Protein AF-0000000078653517 (afdb_homodimer)

Sequence (440 aa):
MDGRVWQIVVDSFGRLLIPGITVTIPLTLVSFAIGLALAIIVALTRVARTPVLTQIAQFYVWVFRGTPLLVQLFVIFFGLPSIGVTIPAIPSAIIAFSLNVGAYASETLRGAIEAVPRGQFEAGYATNMSYVTIMRRIVLPQAFRSAFPALFNTFISLVKDTSLAANITVVEMFMTAQRITAVYYEPLALYLEVGVIYLLFCTVLTWVQHWCERRLAAHSMDGRVWQIVVDSFGRLLIPGITVTIPLTLVSFAIGLALAIIVALTRVARTPVLTQIAQFYVWVFRGTPLLVQLFVIFFGLPSIGVTIPAIPSAIIAFSLNVGAYASETLRGAIEAVPRGQFEAGYATNMSYVTIMRRIVLPQAFRSAFPALFNTFISLVKDTSLAANITVVEMFMTAQRITAVYYEPLALYLEVGVIYLLFCTVLTWVQHWCERRLAAHS

InterPro domains:
  IPR000515 ABC transporter type 1, transmembrane domain MetI-like [PF00528] (35-216)
  IPR000515 ABC transporter type 1, transmembrane domain MetI-like [PS50928] (21-209)
  IPR000515 ABC transporter type 1, transmembrane domain MetI-like [cd06261] (21-207)
  IPR010065 Amino acid ABC transporter, permease protein, 3-TM domain [TIGR01726] (16-111)
  IPR035906 MetI-like superfamily [G3DSA:1.10.3720.10] (6-218)
  IPR035906 MetI-like superfamily [SSF161098] (16-208)
  IPR043429 ABC transporter membrane protein permease protein ArtM/GltK/GlnP/TcyL/YhdX-like [PTHR30614] (16-219)

Foldseek 3Di:
DPPVLVVLLVVCLVVLVVLLVVPLVVLLVLLLVLLLVLLVVLLVQCVVCPPPSVVVSVVLLCVLVVDDLLVQLCCQAVNVVVVPDHDDLSVSSSVSSSSNSNSVLNVLLNVLLVPPDCVLVVVCVVVVHDPVCSCVPPRNVRSCLVSLLVSLVSSLVSSVVVLSSLVSVPPHSNVSLVVSCVVSVPNVSSVVSSVVVSVVVSVVSVVVSVVVNVVSVVVD/DPPVLVVLLVVCLVVLVVLLVVPLVVLLVLLLVLLLVLLVVLLVQCVVCPPPSVVVSVVLLCVLVVDDLLVQLCCQAVNVVVVPDHDDLSVSSSVSSSSNSNSVLNVLLNVLLVPPDCVLVVVCVVVVHDPVCSCVPPRNVRSCLVSLLVSLVSSLVSSVVVLSSLVSVPPHSNVSLVVSCVVSVPNVSSVVSSVVVSVVVSVVSVVVSVVVNVVSVVVD

Radius of gyration: 23.25 Å; Cα contacts (8 Å, |Δi|>4): 561; chains: 2; bounding box: 54×68×59 Å

Secondary structure (DSSP, 8-state):
--HHHHHHHHHHHHHHHHHIIIIIHHHHHHHHHHHHHHHHHHHHHHHHT-HHHHHHHHHHHHHHHHS-HHHHHHIIIIIGGGGT----HHHHHHHHHHHHHHHHHHHHHHHHHHHS-HHHHHHHHHTT--HHHHIIIIIHHHHHHHHHHHHHHHHHHHHHHGGGGGGGT---HHHHHHHHHHHH--HHHHHHHHHHHHHHHHHHHHHHHHHHHHHHHHT-/--HHHHHHHHHHHHHHHHHIIIIIHHHHHHHHHHHHHHHHHHHHHHHHT-HHHHHHHHHHHHHHHHS-HHHHHHIIIIIGGGGT----HHHHHHHHHHHHHHHHHHHHHHHHHHHS-HHHHHHHHHTT--HHHHIIIIIHHHHHHHHHHHHHHHHHHHHHHGGGGGGGT---HHHHHHHHHHHH--HHHHHHHHHHHHHHHHHHHHHHHHHHHHHHHHT-

Solvent-accessible surface area (backbone atoms only — not comparable to full-atom values): 21956 Å² total; per-residue (Å²): 128,59,70,65,58,54,50,50,51,62,64,40,46,61,67,32,47,49,28,32,62,70,34,37,46,49,51,34,52,53,15,45,53,54,3,48,53,47,8,53,55,42,21,51,37,51,70,68,60,43,65,74,61,25,52,52,41,48,50,52,31,49,51,44,70,26,27,32,67,68,48,47,39,44,28,49,51,60,6,34,42,77,78,73,45,79,54,58,47,63,64,29,42,36,52,38,48,11,52,37,43,11,31,56,45,11,52,48,47,36,51,26,50,68,64,52,60,63,62,61,58,50,53,33,49,72,70,72,44,50,69,69,52,36,39,66,70,50,46,46,57,54,16,52,62,68,26,40,67,62,51,49,50,51,52,52,49,39,55,38,52,51,48,58,36,34,82,56,72,29,73,26,31,55,32,43,36,52,53,51,26,72,71,70,68,42,41,32,64,39,39,48,49,53,35,49,51,42,28,47,55,39,50,53,50,51,50,51,50,53,55,52,50,55,55,57,55,70,74,98,128,58,71,64,58,53,50,50,52,63,66,41,47,61,66,32,47,49,27,32,63,70,34,37,46,50,51,34,53,53,15,46,53,55,4,48,56,46,7,53,55,42,20,52,39,53,71,67,61,43,67,74,60,24,51,51,41,48,49,52,31,49,52,44,71,25,27,33,68,67,48,46,40,43,29,49,50,59,7,35,42,79,77,73,45,80,54,59,47,63,63,29,43,35,52,38,48,11,54,36,44,12,30,56,44,12,52,49,46,37,52,26,50,68,62,52,60,64,62,60,57,49,53,33,49,74,70,70,45,50,71,68,52,36,39,66,71,51,46,46,57,52,15,51,62,69,25,41,67,63,51,50,49,51,51,52,50,40,53,38,53,51,47,57,37,34,80,58,72,29,72,25,30,55,33,43,36,52,54,51,26,72,73,69,69,43,40,32,65,40,38,48,49,52,36,49,51,42,28,49,55,38,49,53,50,50,51,49,49,52,55,52,50,54,55,57,55,69,75,100

Organism: NCBI:txid1254439

pLDDT: mean 96.13, std 5.26, range [57.25, 98.94]

Nearest PDB structures (foldseek):
  4ymw-assembly1_C  TM=9.437E-01  e=3.425E-12  Caldanaerobacter subterraneus subsp. tengcongensis MB4
  3tui-assembly2_E  TM=7.349E-01  e=5.333E-06  Escherichia coli K-12
  3tuz-assembly2_F  TM=7.474E-01  e=1.467E-05  Escherichia coli K-12
  7mc0-assembly1_B  TM=7.992E-01  e=3.670E-04  Neisseria meningitidis MC58
  3dhw-assembly1_B  TM=7.796E-01  e=8.399E-04  Escherichia coli K-12

Structure (mmCIF, N/CA/C/O backbone):
data_AF-0000000078653517-model_v1
#
loop_
_entity.id
_entity.type
_entity.pdbx_description
1 polymer 'Polar amino acid ABC transporter inner membrane subunit'
#
loop_
_atom_site.group_PDB
_atom_site.id
_atom_site.type_symbol
_atom_site.label_atom_id
_atom_site.label_alt_id
_atom_site.label_comp_id
_atom_site.label_asym_id
_atom_site.label_entity_id
_atom_site.label_seq_id
_atom_site.pdbx_PDB_ins_code
_atom_site.Cartn_x
_atom_site.Cartn_y
_atom_site.Cartn_z
_atom_site.occupancy
_atom_site.B_iso_or_equiv
_atom_site.auth_seq_id
_atom_site.auth_comp_id
_atom_site.auth_asym_id
_atom_site.auth_atom_id
_atom_site.pdbx_PDB_model_num
ATOM 1 N N . MET A 1 1 ? 18.406 -3.66 -28.656 1 57.78 1 MET A N 1
ATOM 2 C CA . MET A 1 1 ? 17.312 -4.594 -28.438 1 57.78 1 MET A CA 1
ATOM 3 C C . MET A 1 1 ? 17.062 -5.441 -29.688 1 57.78 1 MET A C 1
ATOM 5 O O . MET A 1 1 ? 17.062 -4.926 -30.797 1 57.78 1 MET A O 1
ATOM 9 N N . ASP A 1 2 ? 17.203 -6.707 -29.531 1 79.69 2 ASP A N 1
ATOM 10 C CA . ASP A 1 2 ? 17.016 -7.664 -30.625 1 79.69 2 ASP A CA 1
ATOM 11 C C . ASP A 1 2 ? 15.672 -7.453 -31.312 1 79.69 2 ASP A C 1
ATOM 13 O O . ASP A 1 2 ? 14.695 -7.035 -30.672 1 79.69 2 ASP A O 1
ATOM 17 N N . GLY A 1 3 ? 15.703 -7.141 -32.625 1 86.94 3 GLY A N 1
ATOM 18 C CA . GLY A 1 3 ? 14.523 -7.004 -33.469 1 86.94 3 GLY A CA 1
ATOM 19 C C . GLY A 1 3 ? 13.359 -7.863 -33.031 1 86.94 3 GLY A C 1
ATOM 20 O O . GLY A 1 3 ? 12.211 -7.422 -33.031 1 86.94 3 GLY A O 1
ATOM 21 N N . ARG A 1 4 ? 13.609 -8.945 -32.594 1 90.62 4 ARG A N 1
ATOM 22 C CA . ARG A 1 4 ? 12.594 -9.875 -32.094 1 90.62 4 ARG A CA 1
ATOM 23 C C . ARG A 1 4 ? 11.898 -9.32 -30.859 1 90.62 4 ARG A C 1
ATOM 25 O O . ARG A 1 4 ? 10.672 -9.32 -30.766 1 90.62 4 ARG A O 1
ATOM 32 N N . VAL A 1 5 ? 12.648 -8.852 -29.906 1 92.19 5 VAL A N 1
ATOM 33 C CA . VAL A 1 5 ? 12.117 -8.328 -28.656 1 92.19 5 VAL A CA 1
ATOM 34 C C . VAL A 1 5 ? 11.234 -7.109 -28.938 1 92.19 5 VAL A C 1
ATOM 36 O O . VAL A 1 5 ? 10.172 -6.953 -28.328 1 92.19 5 VAL A O 1
ATOM 39 N N . TRP A 1 6 ? 11.656 -6.301 -29.859 1 92.62 6 TRP A N 1
ATOM 40 C CA . TRP A 1 6 ? 10.883 -5.117 -30.234 1 92.62 6 TRP A CA 1
ATOM 41 C C . TRP A 1 6 ? 9.531 -5.512 -30.828 1 92.62 6 TRP A C 1
ATOM 43 O O . TRP A 1 6 ? 8.516 -4.887 -30.516 1 92.62 6 TRP A O 1
ATOM 53 N N . GLN A 1 7 ? 9.523 -6.508 -31.609 1 93.31 7 GLN A N 1
ATOM 54 C CA . GLN A 1 7 ? 8.273 -6.98 -32.188 1 93.31 7 GLN A CA 1
ATOM 55 C C . GLN A 1 7 ? 7.34 -7.535 -31.125 1 93.31 7 GLN A C 1
ATOM 57 O O . GLN A 1 7 ? 6.125 -7.324 -31.188 1 93.31 7 GLN A O 1
ATOM 62 N N . ILE A 1 8 ? 7.898 -8.195 -30.203 1 93.88 8 ILE A N 1
ATOM 63 C CA . ILE A 1 8 ? 7.105 -8.742 -29.109 1 93.88 8 ILE A CA 1
ATOM 64 C C . ILE A 1 8 ? 6.469 -7.602 -28.312 1 93.88 8 ILE A C 1
ATOM 66 O O . ILE A 1 8 ? 5.281 -7.652 -28 1 93.88 8 ILE A O 1
ATOM 70 N N . VAL A 1 9 ? 7.227 -6.559 -28.047 1 95.31 9 VAL A N 1
ATOM 71 C CA . VAL A 1 9 ? 6.754 -5.414 -27.266 1 95.31 9 VAL A CA 1
ATOM 72 C C . VAL A 1 9 ? 5.625 -4.711 -28.016 1 95.31 9 VAL A C 1
ATOM 74 O O . VAL A 1 9 ? 4.586 -4.395 -27.438 1 95.31 9 VAL A O 1
ATOM 77 N N . VAL A 1 10 ? 5.812 -4.527 -29.281 1 95.19 10 VAL A N 1
ATOM 78 C CA . VAL A 1 10 ? 4.82 -3.836 -30.094 1 95.19 10 VAL A CA 1
ATOM 79 C C . VAL A 1 10 ? 3.547 -4.672 -30.172 1 95.19 10 VAL A C 1
ATOM 81 O O . VAL A 1 10 ? 2.441 -4.152 -30.016 1 95.19 10 VAL A O 1
ATOM 84 N N . ASP A 1 11 ? 3.691 -5.973 -30.359 1 94.69 11 ASP A N 1
ATOM 85 C CA . ASP A 1 11 ? 2.555 -6.875 -30.531 1 94.69 11 ASP A CA 1
ATOM 86 C C . ASP A 1 11 ? 1.808 -7.066 -29.203 1 94.69 11 ASP A C 1
ATOM 88 O O . ASP A 1 11 ? 0.602 -7.32 -29.203 1 94.69 11 ASP A O 1
ATOM 92 N N . SER A 1 12 ? 2.496 -6.93 -28.125 1 96.5 12 SER A N 1
ATOM 93 C CA . SER A 1 12 ? 1.913 -7.227 -26.812 1 96.5 12 SER A CA 1
ATOM 94 C C . SER A 1 12 ? 1.248 -5.996 -26.219 1 96.5 12 SER A C 1
ATOM 96 O O . SER A 1 12 ? 0.448 -6.105 -25.281 1 96.5 12 SER A O 1
ATOM 98 N N . PHE A 1 13 ? 1.613 -4.848 -26.734 1 97 13 PHE A N 1
ATOM 99 C CA . PHE A 1 13 ? 1.126 -3.609 -26.156 1 97 13 PHE A CA 1
ATOM 100 C C . PHE A 1 13 ? -0.397 -3.596 -26.094 1 97 13 PHE A C 1
ATOM 102 O O . PHE A 1 13 ? -0.984 -3.352 -25.047 1 97 13 PHE A O 1
ATOM 109 N N . GLY A 1 14 ? -1.038 -3.814 -27.234 1 96.44 14 GLY A N 1
ATOM 110 C CA . GLY A 1 14 ? -2.49 -3.859 -27.297 1 96.44 14 GLY A CA 1
ATOM 111 C C . GLY A 1 14 ? -3.084 -4.977 -26.453 1 96.44 14 GLY A C 1
ATOM 112 O O . GLY A 1 14 ? -4.133 -4.797 -25.828 1 96.44 14 GLY A O 1
ATOM 113 N N . ARG A 1 15 ? -2.449 -6.109 -26.484 1 97.25 15 ARG A N 1
ATOM 114 C CA . ARG A 1 15 ? -2.906 -7.277 -25.719 1 97.25 15 ARG A CA 1
ATOM 115 C C . ARG A 1 15 ? -2.881 -7.004 -24.219 1 97.25 15 ARG A C 1
ATOM 117 O O . ARG A 1 15 ? -3.697 -7.543 -23.484 1 97.25 15 ARG A O 1
ATOM 124 N N . LEU A 1 16 ? -1.962 -6.188 -23.812 1 98.12 16 LEU A N 1
ATOM 125 C CA . LEU A 1 16 ? -1.855 -5.82 -22.406 1 98.12 16 LEU A CA 1
ATOM 126 C C . LEU A 1 16 ? -2.842 -4.711 -22.047 1 98.12 16 LEU A C 1
ATOM 128 O O . LEU A 1 16 ? -3.457 -4.734 -20.984 1 98.12 16 LEU A O 1
ATOM 132 N N . LEU A 1 17 ? -2.986 -3.789 -22.969 1 98 17 LEU A N 1
ATOM 133 C CA . LEU A 1 17 ? -3.811 -2.613 -22.703 1 98 17 LEU A CA 1
ATOM 134 C C . LEU A 1 17 ? -5.285 -2.992 -22.609 1 98 17 LEU A C 1
ATOM 136 O O . LEU A 1 17 ? -6.027 -2.396 -21.828 1 98 17 LEU A O 1
ATOM 140 N N . ILE A 1 18 ? -5.73 -3.949 -23.328 1 97.81 18 ILE A N 1
ATOM 141 C CA . ILE A 1 18 ? -7.137 -4.324 -23.391 1 97.81 18 ILE A CA 1
ATOM 142 C C . ILE A 1 18 ? -7.609 -4.805 -22.016 1 97.81 18 ILE A C 1
ATOM 144 O O . ILE A 1 18 ? -8.562 -4.262 -21.453 1 97.81 18 ILE A O 1
ATOM 148 N N . PRO A 1 19 ? -6.973 -5.758 -21.406 1 97.88 19 PRO A N 1
ATOM 149 C CA . PRO A 1 19 ? -7.406 -6.129 -20.062 1 97.88 19 PRO A CA 1
ATOM 150 C C . PRO A 1 19 ? -7.184 -5.016 -19.031 1 97.88 19 PRO A C 1
ATOM 152 O O . PRO A 1 19 ? -7.875 -4.961 -18.016 1 97.88 19 PRO A O 1
ATOM 155 N N . GLY A 1 20 ? -6.168 -4.129 -19.297 1 98.19 20 GLY A N 1
ATOM 156 C CA . GLY A 1 20 ? -6.02 -2.941 -18.469 1 98.19 20 GLY A CA 1
ATOM 157 C C . GLY A 1 20 ? -7.27 -2.078 -18.438 1 98.19 20 GLY A C 1
ATOM 158 O O . GLY A 1 20 ? -7.707 -1.65 -17.359 1 98.19 20 GLY A O 1
ATOM 159 N N . ILE A 1 21 ? -7.871 -1.947 -19.547 1 98.19 21 ILE A N 1
ATOM 160 C CA . ILE A 1 21 ? -9.031 -1.081 -19.703 1 98.19 21 ILE A CA 1
ATOM 161 C C . ILE A 1 21 ? -10.297 -1.849 -19.312 1 98.19 21 ILE A C 1
ATOM 163 O O . ILE A 1 21 ? -11.211 -1.289 -18.703 1 98.19 21 ILE A O 1
ATOM 167 N N . THR A 1 22 ? -10.352 -3.148 -19.609 1 98.31 22 THR A N 1
ATOM 168 C CA . THR A 1 22 ? -11.609 -3.875 -19.5 1 98.31 22 THR A CA 1
ATOM 169 C C . THR A 1 22 ? -11.703 -4.613 -18.172 1 98.31 22 THR A C 1
ATOM 171 O O . THR A 1 22 ? -12.781 -5.039 -17.766 1 98.31 22 THR A O 1
ATOM 174 N N . VAL A 1 23 ? -10.633 -4.805 -17.5 1 98.62 23 VAL A N 1
ATOM 175 C CA . VAL A 1 23 ? -10.672 -5.562 -16.25 1 98.62 23 VAL A CA 1
ATOM 176 C C . VAL A 1 23 ? -10.047 -4.738 -15.133 1 98.62 23 VAL A C 1
ATOM 178 O O . VAL A 1 23 ? -10.703 -4.449 -14.125 1 98.62 23 VAL A O 1
ATOM 181 N N . THR A 1 24 ? -8.82 -4.297 -15.305 1 98.75 24 THR A N 1
ATOM 182 C CA . THR A 1 24 ? -8.086 -3.59 -14.266 1 98.75 24 THR A CA 1
ATOM 183 C C . THR A 1 24 ? -8.82 -2.322 -13.844 1 98.75 24 THR A C 1
ATOM 185 O O . THR A 1 24 ? -9.07 -2.105 -12.656 1 98.75 24 THR A O 1
ATOM 188 N N . ILE A 1 25 ? -9.203 -1.497 -14.789 1 98.62 25 ILE A N 1
ATOM 189 C CA . ILE A 1 25 ? -9.828 -0.211 -14.5 1 98.62 25 ILE A CA 1
ATOM 190 C C . ILE A 1 25 ? -11.203 -0.435 -13.883 1 98.62 25 ILE A C 1
ATOM 192 O O . ILE A 1 25 ? -11.516 0.116 -12.82 1 98.62 25 ILE A O 1
ATOM 196 N N . PRO A 1 26 ? -12.062 -1.271 -14.461 1 98.69 26 PRO A N 1
ATOM 197 C CA . PRO A 1 26 ? -13.359 -1.516 -13.844 1 98.69 26 PRO A CA 1
ATOM 198 C C . PRO A 1 26 ? -13.242 -2.137 -12.453 1 98.69 26 PRO A C 1
ATOM 200 O O . PRO A 1 26 ? -14.016 -1.803 -11.555 1 98.69 26 PRO A O 1
ATOM 203 N N . LEU A 1 27 ? -12.312 -3.086 -12.312 1 98.88 27 LEU A N 1
ATOM 204 C CA . LEU A 1 27 ? -12.062 -3.682 -11.008 1 98.88 27 LEU A CA 1
ATOM 205 C C . LEU A 1 27 ? -11.734 -2.607 -9.977 1 98.88 27 LEU A C 1
ATOM 207 O O . LEU A 1 27 ? -12.227 -2.654 -8.852 1 98.88 27 LEU A O 1
ATOM 211 N N . THR A 1 28 ? -10.922 -1.636 -10.344 1 98.88 28 THR A N 1
ATOM 212 C CA . THR A 1 28 ? -10.531 -0.531 -9.477 1 98.88 28 THR A CA 1
ATOM 213 C C . THR A 1 28 ? -11.734 0.353 -9.148 1 98.88 28 THR A C 1
ATOM 215 O O . THR A 1 28 ? -11.977 0.673 -7.984 1 98.88 28 THR A O 1
ATOM 218 N N . LEU A 1 29 ? -12.477 0.72 -10.164 1 98.81 29 LEU A N 1
ATOM 219 C CA . LEU A 1 29 ? -13.594 1.642 -10.008 1 98.81 29 LEU A CA 1
ATOM 220 C C . LEU A 1 29 ? -14.664 1.044 -9.102 1 98.81 29 LEU A C 1
ATOM 222 O O . LEU A 1 29 ? -15.133 1.7 -8.172 1 98.81 29 LEU A O 1
ATOM 226 N N . VAL A 1 30 ? -15.023 -0.145 -9.359 1 98.88 30 VAL A N 1
ATOM 227 C CA . VAL A 1 30 ? -16.094 -0.799 -8.609 1 98.88 30 VAL A CA 1
ATOM 228 C C . VAL A 1 30 ? -15.648 -1.03 -7.168 1 98.88 30 VAL A C 1
ATOM 230 O O . VAL A 1 30 ? -16.375 -0.719 -6.227 1 98.88 30 VAL A O 1
ATOM 233 N N . SER A 1 31 ? -14.461 -1.601 -6.992 1 98.94 31 SER A N 1
ATOM 234 C CA . SER A 1 31 ? -13.953 -1.88 -5.648 1 98.94 31 SER A CA 1
ATOM 235 C C . SER A 1 31 ? -13.789 -0.597 -4.84 1 98.94 31 SER A C 1
ATOM 237 O O . SER A 1 31 ? -14.086 -0.568 -3.645 1 98.94 31 SER A O 1
ATOM 239 N N . PHE A 1 32 ? -13.32 0.453 -5.52 1 98.94 32 PHE A N 1
ATOM 240 C CA . PHE A 1 32 ? -13.133 1.719 -4.816 1 98.94 32 PHE A CA 1
ATOM 241 C C . PHE A 1 32 ? -14.477 2.314 -4.406 1 98.94 32 PHE A C 1
ATOM 243 O O . PHE A 1 32 ? -14.617 2.836 -3.299 1 98.94 32 PHE A O 1
ATOM 250 N N . ALA A 1 33 ? -15.414 2.285 -5.293 1 98.88 33 ALA A N 1
ATOM 251 C CA . ALA A 1 33 ? -16.734 2.834 -5 1 98.88 33 ALA A CA 1
ATOM 252 C C . ALA A 1 33 ? -17.375 2.133 -3.801 1 98.88 33 ALA A C 1
ATOM 254 O O . ALA A 1 33 ? -17.875 2.789 -2.889 1 98.88 33 ALA A O 1
ATOM 255 N N . ILE A 1 34 ? -17.344 0.865 -3.818 1 98.94 34 ILE A N 1
ATOM 256 C CA . ILE A 1 34 ? -17.891 0.092 -2.711 1 98.94 34 ILE A CA 1
ATOM 257 C C . ILE A 1 34 ? -17.078 0.344 -1.445 1 98.94 34 ILE A C 1
ATOM 259 O O . ILE A 1 34 ? -17.641 0.543 -0.366 1 98.94 34 ILE A O 1
ATOM 263 N N . GLY A 1 35 ? -15.766 0.333 -1.582 1 98.94 35 GLY A N 1
ATOM 264 C CA . GLY A 1 35 ? -14.891 0.62 -0.455 1 98.94 35 GLY A CA 1
ATOM 265 C C . GLY A 1 35 ? -15.117 1.997 0.14 1 98.94 35 GLY A C 1
ATOM 266 O O . GLY A 1 35 ? -15.086 2.164 1.361 1 98.94 35 GLY A O 1
ATOM 267 N N . LEU A 1 36 ? -15.312 2.959 -0.728 1 98.75 36 LEU A N 1
ATOM 268 C CA . LEU A 1 36 ? -15.562 4.32 -0.26 1 98.75 36 LEU A CA 1
ATOM 269 C C . LEU A 1 36 ? -16.875 4.402 0.504 1 98.75 36 LEU A C 1
ATOM 271 O O . LEU A 1 36 ? -16.969 5.086 1.525 1 98.75 36 LEU A O 1
ATOM 275 N N . ALA A 1 37 ? -17.906 3.775 -0.02 1 98.69 37 ALA A N 1
ATOM 276 C CA . ALA A 1 37 ? -19.188 3.713 0.689 1 98.69 37 ALA A CA 1
ATOM 277 C C . ALA A 1 37 ? -19.016 3.098 2.074 1 98.69 37 ALA A C 1
ATOM 279 O O . ALA A 1 37 ? -19.516 3.625 3.064 1 98.69 37 ALA A O 1
ATOM 280 N N . LEU A 1 38 ? -18.312 2.025 2.127 1 98.75 38 LEU A N 1
ATOM 281 C CA . LEU A 1 38 ? -18.016 1.374 3.4 1 98.75 38 LEU A CA 1
ATOM 282 C C . LEU A 1 38 ? -17.219 2.295 4.312 1 98.75 38 LEU A C 1
ATOM 284 O O . LEU A 1 38 ? -17.469 2.352 5.52 1 98.75 38 LEU A O 1
ATOM 288 N N . ALA A 1 39 ? -16.266 2.998 3.736 1 98.81 39 ALA A N 1
ATOM 289 C CA . ALA A 1 39 ? -15.406 3.912 4.488 1 98.81 39 ALA A CA 1
ATOM 290 C C . ALA A 1 39 ? -16.234 5.008 5.16 1 98.81 39 ALA A C 1
ATOM 292 O O . ALA A 1 39 ? -15.977 5.371 6.309 1 98.81 39 ALA A O 1
ATOM 293 N N . ILE A 1 40 ? -17.156 5.539 4.426 1 97.06 40 ILE A N 1
ATOM 294 C CA . ILE A 1 40 ? -18.016 6.602 4.945 1 97.06 40 ILE A CA 1
ATOM 295 C C . ILE A 1 40 ? -18.828 6.082 6.129 1 97.06 40 ILE A C 1
ATOM 297 O O . ILE A 1 40 ? -18.875 6.719 7.184 1 97.06 40 ILE A O 1
ATOM 301 N N . ILE A 1 41 ? -19.391 4.926 5.988 1 97.12 41 ILE A N 1
ATOM 302 C CA . ILE A 1 41 ? -20.188 4.32 7.047 1 97.12 41 ILE A CA 1
ATOM 303 C C . ILE A 1 41 ? -19.328 4.07 8.273 1 97.12 41 ILE A C 1
ATOM 305 O O . ILE A 1 41 ? -19.703 4.426 9.398 1 97.12 41 ILE A O 1
ATOM 309 N N . VAL A 1 42 ? -18.188 3.527 8.117 1 98.12 42 VAL A N 1
ATOM 310 C CA . VAL A 1 42 ? -17.281 3.168 9.203 1 98.12 42 VAL A CA 1
ATOM 311 C C . VAL A 1 42 ? -16.766 4.43 9.891 1 98.12 42 VAL A C 1
ATOM 313 O O . VAL A 1 42 ? -16.734 4.508 11.125 1 98.12 42 VAL A O 1
ATOM 316 N N . ALA A 1 43 ? -16.359 5.438 9.117 1 97.06 43 ALA A N 1
ATOM 317 C CA . ALA A 1 43 ? -15.836 6.688 9.68 1 97.06 43 ALA A CA 1
ATOM 318 C C . ALA A 1 43 ? -16.906 7.391 10.516 1 97.06 43 ALA A C 1
ATOM 320 O O . ALA A 1 43 ? -16.625 7.848 11.633 1 97.06 43 ALA A O 1
ATOM 321 N N . LEU A 1 44 ? -18.094 7.48 10.031 1 94 44 LEU A N 1
ATOM 322 C CA . LEU A 1 44 ? -19.172 8.164 10.734 1 94 44 LEU A CA 1
ATOM 323 C C . LEU A 1 44 ? -19.562 7.414 12.008 1 94 44 LEU A C 1
ATOM 325 O O . LEU A 1 44 ? -19.859 8.031 13.031 1 94 44 LEU A O 1
ATOM 329 N N . THR A 1 45 ? -19.562 6.137 11.922 1 95.12 45 THR A N 1
ATOM 330 C CA . THR A 1 45 ? -19.859 5.32 13.094 1 95.12 45 THR A CA 1
ATOM 331 C C . THR A 1 45 ? -18.844 5.559 14.195 1 95.12 45 THR A C 1
ATOM 333 O O . THR A 1 45 ? -19.188 5.676 15.367 1 95.12 45 THR A O 1
ATOM 336 N N . ARG A 1 46 ? -17.625 5.656 13.82 1 95.12 46 ARG A N 1
ATOM 337 C CA . ARG A 1 46 ? -16.562 5.812 14.797 1 95.12 46 ARG A CA 1
ATOM 338 C C . ARG A 1 46 ? -16.531 7.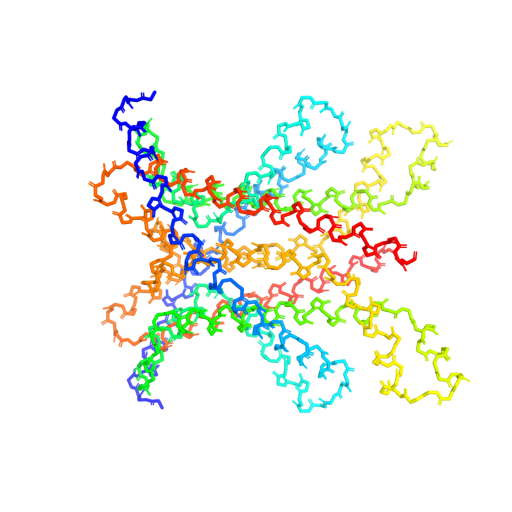23 15.359 1 95.12 46 ARG A C 1
ATOM 340 O O . ARG A 1 46 ? -16.188 7.438 16.531 1 95.12 46 ARG A O 1
ATOM 347 N N . VAL A 1 47 ? -16.938 8.203 14.578 1 92 47 VAL A N 1
ATOM 348 C CA . VAL A 1 47 ? -16.984 9.586 15.039 1 92 47 VAL A CA 1
ATOM 349 C C . VAL A 1 47 ? -18.188 9.773 15.977 1 92 47 VAL A C 1
ATOM 351 O O . VAL A 1 47 ? -18.094 10.523 16.953 1 92 47 VAL A O 1
ATOM 354 N N . ALA A 1 48 ? -19.25 9.141 15.711 1 88.25 48 ALA A N 1
ATOM 355 C CA . ALA A 1 48 ? -20.469 9.242 16.516 1 88.25 48 ALA A CA 1
ATOM 356 C C . ALA A 1 48 ? -20.297 8.57 17.875 1 88.25 48 ALA A C 1
ATOM 358 O O . ALA A 1 48 ? -21.078 8.805 18.797 1 88.25 48 ALA A O 1
ATOM 359 N N . ARG A 1 49 ? -19.359 7.746 18.062 1 87.06 49 ARG A N 1
ATOM 360 C CA . ARG A 1 49 ? -18.984 7.09 19.312 1 87.06 49 ARG A CA 1
ATOM 361 C C . ARG A 1 49 ? -20.125 6.223 19.844 1 87.06 49 ARG A C 1
ATOM 363 O O . ARG A 1 49 ? -20.391 6.203 21.047 1 87.06 49 ARG A O 1
ATOM 370 N N . THR A 1 50 ? -20.844 5.641 18.969 1 87.56 50 THR A N 1
ATOM 371 C CA . THR A 1 50 ? -21.812 4.648 19.422 1 87.56 50 THR A CA 1
ATOM 372 C C . THR A 1 50 ? -21.109 3.377 19.891 1 87.56 50 THR A C 1
ATOM 374 O O . THR A 1 50 ? -20.438 2.711 19.109 1 87.56 50 THR A O 1
ATOM 377 N N . PRO A 1 51 ? -21.234 2.951 21.016 1 89.62 51 PRO A N 1
ATOM 378 C CA . PRO A 1 51 ? -20.344 1.97 21.641 1 89.62 51 PRO A CA 1
ATOM 379 C C . PRO A 1 51 ? -20.266 0.665 20.859 1 89.62 51 PRO A C 1
ATOM 381 O O . PRO A 1 51 ? -19.188 0.302 20.375 1 89.62 51 PRO A O 1
ATOM 384 N N . VAL A 1 52 ? -21.312 -0.123 20.719 1 91.44 52 VAL A N 1
ATOM 385 C CA . VAL A 1 52 ? -21.25 -1.438 20.094 1 91.44 52 VAL A CA 1
ATOM 386 C C . VAL A 1 52 ? -20.859 -1.292 18.625 1 91.44 52 VAL A C 1
ATOM 388 O O . VAL A 1 52 ? -19.984 -2.014 18.125 1 91.44 52 VAL A O 1
ATOM 391 N N . LEU A 1 53 ? -21.328 -0.386 17.953 1 92.81 53 LEU A N 1
ATOM 392 C CA . LEU A 1 53 ? -21.062 -0.191 16.531 1 92.81 53 LEU A CA 1
ATOM 393 C C . LEU A 1 53 ? -19.641 0.303 16.312 1 92.81 53 LEU A C 1
ATOM 395 O O . LEU A 1 53 ? -19 -0.061 15.32 1 92.81 53 LEU A O 1
ATOM 399 N N . THR A 1 54 ? -19.219 1.07 17.219 1 95.19 54 THR A N 1
ATOM 400 C CA . THR A 1 54 ? -17.844 1.592 17.156 1 95.19 54 THR A CA 1
ATOM 401 C C . THR A 1 54 ? -16.828 0.471 17.344 1 95.19 54 THR A C 1
ATOM 403 O O . THR A 1 54 ? -15.812 0.432 16.656 1 95.19 54 THR A O 1
ATOM 406 N N . GLN A 1 55 ? -17.156 -0.417 18.219 1 96.62 55 GLN A N 1
ATOM 407 C CA . GLN A 1 55 ? -16.25 -1.535 18.453 1 96.62 55 GLN A CA 1
ATOM 408 C C . GLN A 1 55 ? -16.156 -2.447 17.234 1 96.62 55 GLN A C 1
ATOM 410 O O . GLN A 1 55 ? -15.086 -2.945 16.891 1 96.62 55 GLN A O 1
ATOM 415 N N . ILE A 1 56 ? -17.234 -2.65 16.594 1 97.75 56 ILE A N 1
ATOM 416 C CA . ILE A 1 56 ? -17.281 -3.482 15.391 1 97.75 56 ILE A CA 1
ATOM 417 C C . ILE A 1 56 ? -16.5 -2.816 14.273 1 97.75 56 ILE A C 1
ATOM 419 O O . ILE A 1 56 ? -15.719 -3.475 13.578 1 97.75 56 ILE A O 1
ATOM 423 N N . ALA A 1 57 ? -16.719 -1.555 14.141 1 97.94 57 ALA A N 1
ATOM 424 C CA . ALA A 1 57 ? -16 -0.792 13.117 1 97.94 57 ALA A CA 1
ATOM 425 C C . ALA A 1 57 ? -14.5 -0.804 13.383 1 97.94 57 ALA A C 1
ATOM 427 O O . ALA A 1 57 ? -13.703 -0.968 12.453 1 97.94 57 ALA A O 1
ATOM 428 N N . GLN A 1 58 ? -14.156 -0.7 14.609 1 97.56 58 GLN A N 1
ATOM 429 C CA . GLN A 1 58 ? -12.742 -0.704 14.984 1 97.56 58 GLN A CA 1
ATOM 430 C C . GLN A 1 58 ? -12.109 -2.068 14.727 1 97.56 58 GLN A C 1
ATOM 432 O O . GLN A 1 58 ? -10.953 -2.15 14.32 1 97.56 58 GLN A O 1
ATOM 437 N N . PHE A 1 59 ? -12.836 -3.055 15 1 98.38 59 PHE A N 1
ATOM 438 C CA . PHE A 1 59 ? -12.359 -4.41 14.75 1 98.38 59 PHE A CA 1
ATOM 439 C C . PHE A 1 59 ? -12.133 -4.641 13.258 1 98.38 59 PHE A C 1
ATOM 441 O O . PHE A 1 59 ? -11.109 -5.199 12.859 1 98.38 59 PHE A O 1
ATOM 448 N N . TYR A 1 60 ? -13.156 -4.188 12.477 1 98.69 60 TYR A N 1
ATOM 449 C CA . TYR A 1 60 ? -13.062 -4.273 11.023 1 98.69 60 TYR A CA 1
ATOM 450 C C . TYR A 1 60 ? -11.805 -3.572 10.523 1 98.69 60 TYR A C 1
ATOM 452 O O . TYR A 1 60 ? -11.023 -4.156 9.766 1 98.69 60 TYR A O 1
ATOM 460 N N . VAL A 1 61 ? -11.539 -2.4 10.969 1 98.81 61 VAL A N 1
ATOM 461 C CA . VAL A 1 61 ? -10.398 -1.599 10.539 1 98.81 61 VAL A CA 1
ATOM 462 C C . VAL A 1 61 ? -9.102 -2.252 11.008 1 98.81 61 VAL A C 1
ATOM 464 O O . VAL A 1 61 ? -8.133 -2.348 10.242 1 98.81 61 VAL A O 1
ATOM 467 N N . TRP A 1 62 ? -9.133 -2.76 12.211 1 98.69 62 TRP A N 1
ATOM 468 C CA . TRP A 1 62 ? -7.977 -3.414 12.805 1 98.69 62 TRP A CA 1
ATOM 469 C C . TRP A 1 62 ? -7.551 -4.625 11.984 1 98.69 62 TRP A C 1
ATOM 471 O O . TRP A 1 62 ? -6.379 -4.766 11.633 1 98.69 62 TRP A O 1
ATOM 481 N N . VAL A 1 63 ? -8.438 -5.395 11.578 1 98.88 63 VAL A N 1
ATOM 482 C CA . VAL A 1 63 ? -8.164 -6.637 10.859 1 98.88 63 VAL A CA 1
ATOM 483 C C . VAL A 1 63 ? -7.66 -6.316 9.453 1 98.88 63 VAL A C 1
ATOM 485 O O . VAL A 1 63 ? -6.625 -6.836 9.023 1 98.88 63 VAL A O 1
ATOM 488 N N . PHE A 1 64 ? -8.328 -5.438 8.766 1 98.88 64 PHE A N 1
ATOM 489 C CA . PHE A 1 64 ? -8.062 -5.25 7.344 1 98.88 64 PHE A CA 1
ATOM 490 C C . PHE A 1 64 ? -6.855 -4.348 7.133 1 98.88 64 PHE A C 1
ATOM 492 O O . PHE A 1 64 ? -6.164 -4.457 6.117 1 98.88 64 PHE A O 1
ATOM 499 N N . ARG A 1 65 ? -6.531 -3.498 8.109 1 98.62 65 ARG A N 1
ATOM 500 C CA . ARG A 1 65 ? -5.32 -2.689 8 1 98.62 65 ARG A CA 1
ATOM 501 C C . ARG A 1 65 ? -4.117 -3.422 8.586 1 98.62 65 ARG A C 1
ATOM 503 O O . ARG A 1 65 ? -2.973 -3.025 8.367 1 98.62 65 ARG A O 1
ATOM 510 N N . GLY A 1 66 ? -4.418 -4.527 9.344 1 98.69 66 GLY A N 1
ATOM 511 C CA . GLY A 1 66 ? -3.332 -5.215 10.023 1 98.69 66 GLY A CA 1
ATOM 512 C C . GLY A 1 66 ? -2.914 -6.5 9.336 1 98.69 66 GLY A C 1
ATOM 513 O O . GLY A 1 66 ? -1.997 -7.184 9.789 1 98.69 66 GLY A O 1
ATOM 514 N N . THR A 1 67 ? -3.539 -6.832 8.227 1 98.88 67 THR A N 1
ATOM 515 C CA . THR A 1 67 ? -3.217 -8.047 7.484 1 98.88 67 THR A CA 1
ATOM 516 C C . THR A 1 67 ? -2.869 -7.719 6.035 1 98.88 67 THR A C 1
ATOM 518 O O . THR A 1 67 ? -3.365 -6.734 5.48 1 98.88 67 THR A O 1
ATOM 521 N N . PRO A 1 68 ? -1.973 -8.508 5.422 1 98.88 68 PRO A N 1
ATOM 522 C CA . PRO A 1 68 ? -1.63 -8.258 4.02 1 98.88 68 PRO A CA 1
ATOM 523 C C . PRO A 1 68 ? -2.828 -8.398 3.084 1 98.88 68 PRO A C 1
ATOM 525 O O . PRO A 1 68 ? -3.615 -9.336 3.223 1 98.88 68 PRO A O 1
ATOM 528 N N . LEU A 1 69 ? -2.92 -7.457 2.178 1 98.88 69 LEU A N 1
ATOM 529 C CA . LEU A 1 69 ? -3.982 -7.5 1.178 1 98.88 69 LEU A CA 1
ATOM 530 C C . LEU A 1 69 ? -3.951 -8.812 0.409 1 98.88 69 LEU A C 1
ATOM 532 O O . LEU A 1 69 ? -5 -9.383 0.102 1 98.88 69 LEU A O 1
ATOM 536 N N . LEU A 1 70 ? -2.748 -9.312 0.092 1 98.94 70 LEU A N 1
ATOM 537 C CA . LEU A 1 70 ? -2.605 -10.578 -0.622 1 98.94 70 LEU A CA 1
ATOM 538 C C . LEU A 1 70 ? -3.225 -11.719 0.172 1 98.94 70 LEU A C 1
ATOM 540 O O . LEU A 1 70 ? -3.914 -12.57 -0.394 1 98.94 70 LEU A O 1
ATOM 544 N N . VAL A 1 71 ? -3.029 -11.734 1.471 1 98.94 71 VAL A N 1
ATOM 545 C CA . VAL A 1 71 ? -3.578 -12.781 2.33 1 98.94 71 VAL A CA 1
ATOM 546 C C . VAL A 1 71 ? -5.102 -12.68 2.359 1 98.94 71 VAL A C 1
ATOM 548 O O . VAL A 1 71 ? -5.801 -13.695 2.355 1 98.94 71 VAL A O 1
ATOM 551 N N . GLN A 1 72 ? -5.621 -11.477 2.369 1 98.94 72 GLN A N 1
ATOM 552 C CA . GLN A 1 72 ? -7.066 -11.258 2.33 1 98.94 72 GLN A CA 1
ATOM 553 C C . GLN A 1 72 ? -7.676 -11.859 1.067 1 98.94 72 GLN A C 1
ATOM 555 O O . GLN A 1 72 ? -8.711 -12.523 1.13 1 98.94 72 GLN A O 1
ATOM 560 N N . LEU A 1 73 ? -7.016 -11.672 -0.044 1 98.94 73 LEU A N 1
ATOM 561 C CA . LEU A 1 73 ? -7.461 -12.242 -1.311 1 98.94 73 LEU A CA 1
ATOM 562 C C . LEU A 1 73 ? -7.5 -13.766 -1.236 1 98.94 73 LEU A C 1
ATOM 564 O O . LEU A 1 73 ? -8.477 -14.391 -1.665 1 98.94 73 LEU A O 1
ATOM 568 N N . PHE A 1 74 ? -6.488 -14.32 -0.652 1 98.88 74 PHE A N 1
ATOM 569 C CA . PHE A 1 74 ? -6.355 -15.773 -0.603 1 98.88 74 PHE A CA 1
ATOM 570 C C . PHE A 1 74 ? -7.398 -16.375 0.334 1 98.88 74 PHE A C 1
ATOM 572 O O . PHE A 1 74 ? -7.945 -17.453 0.056 1 98.88 74 PHE A O 1
ATOM 579 N N . VAL A 1 75 ? -7.656 -15.703 1.451 1 98.88 75 VAL A N 1
ATOM 580 C CA . VAL A 1 75 ? -8.672 -16.172 2.387 1 98.88 75 VAL A CA 1
ATOM 581 C C . VAL A 1 75 ? -10.031 -16.234 1.69 1 98.88 75 VAL A C 1
ATOM 583 O O . VAL A 1 75 ? -10.758 -17.219 1.814 1 98.88 75 VAL A O 1
ATOM 586 N N . ILE A 1 76 ? -10.336 -15.227 0.92 1 98.81 76 ILE A N 1
ATOM 587 C CA . ILE A 1 76 ? -11.664 -15.125 0.314 1 98.81 76 ILE A CA 1
ATOM 588 C C . ILE A 1 76 ? -11.773 -16.109 -0.852 1 98.81 76 ILE A C 1
ATOM 590 O O . ILE A 1 76 ? -12.742 -16.859 -0.943 1 98.81 76 ILE A O 1
ATOM 594 N N . PHE A 1 77 ? -10.773 -16.203 -1.705 1 98.81 77 PHE A N 1
ATOM 595 C CA . PHE A 1 77 ? -10.875 -16.969 -2.939 1 98.81 77 PHE A CA 1
ATOM 596 C C . PHE A 1 77 ? -10.57 -18.438 -2.688 1 98.81 77 PHE A C 1
ATOM 598 O O . PHE A 1 77 ? -11.297 -19.312 -3.156 1 98.81 77 PHE A O 1
ATOM 605 N N . PHE A 1 78 ? -9.531 -18.734 -1.96 1 98.56 78 PHE A N 1
ATOM 606 C CA . PHE A 1 78 ? -9.102 -20.109 -1.761 1 98.56 78 PHE A CA 1
ATOM 607 C C . PHE A 1 78 ? -9.617 -20.641 -0.428 1 98.56 78 PHE A C 1
ATOM 609 O O . PHE A 1 78 ? -9.766 -21.859 -0.257 1 98.56 78 PHE A O 1
ATOM 616 N N . GLY A 1 79 ? -9.859 -19.781 0.589 1 98.44 79 GLY A N 1
ATOM 617 C CA . GLY A 1 79 ? -10.211 -20.203 1.937 1 98.44 79 GLY A CA 1
ATOM 618 C C . GLY A 1 79 ? -11.688 -20.516 2.098 1 98.44 79 GLY A C 1
ATOM 619 O O . GLY A 1 79 ? -12.047 -21.609 2.559 1 98.44 79 GLY A O 1
ATOM 620 N N . LEU A 1 80 ? -12.547 -19.672 1.569 1 98.12 80 LEU A N 1
ATOM 621 C CA . LEU A 1 80 ? -13.977 -19.719 1.849 1 98.12 80 LEU A CA 1
ATOM 622 C C . LEU A 1 80 ? -14.594 -21 1.271 1 98.12 80 LEU A C 1
ATOM 624 O O . LEU A 1 80 ? -15.539 -21.547 1.838 1 98.12 80 LEU A O 1
ATOM 628 N N . PRO A 1 81 ? -14.094 -21.469 0.181 1 97.25 81 PRO A N 1
ATOM 629 C CA . PRO A 1 81 ? -14.656 -22.719 -0.348 1 97.25 81 PRO A CA 1
ATOM 630 C C . PRO A 1 81 ? -14.586 -23.875 0.651 1 97.25 81 PRO A C 1
ATOM 632 O O . PRO A 1 81 ? -15.414 -24.781 0.61 1 97.25 81 PRO A O 1
ATOM 635 N N . SER A 1 82 ? -13.625 -23.828 1.616 1 94.81 82 SER A N 1
ATOM 636 C CA . SER A 1 82 ? -13.461 -24.891 2.615 1 94.81 82 SER A CA 1
ATOM 637 C C . SER A 1 82 ? -14.695 -25 3.502 1 94.81 82 SER A C 1
ATOM 639 O O . SER A 1 82 ? -14.922 -26.047 4.125 1 94.81 82 SER A O 1
ATOM 641 N N . ILE A 1 83 ? -15.508 -23.969 3.484 1 95.12 83 ILE A N 1
ATOM 642 C CA . ILE A 1 83 ? -16.703 -24 4.309 1 95.12 83 ILE A CA 1
ATOM 643 C C . ILE A 1 83 ? -17.953 -23.922 3.422 1 95.12 83 ILE A C 1
ATOM 645 O O . ILE A 1 83 ? -19.016 -23.484 3.869 1 95.12 83 ILE A O 1
ATOM 649 N N . GLY A 1 84 ? -17.766 -24.156 2.146 1 95.62 84 GLY A N 1
ATOM 650 C CA . GLY A 1 84 ? -18.875 -24.312 1.232 1 95.62 84 GLY A CA 1
ATOM 651 C C . GLY A 1 84 ? -19.234 -23.031 0.507 1 95.62 84 GLY A C 1
ATOM 652 O O . GLY A 1 84 ? -20.234 -22.984 -0.218 1 95.62 84 GLY A O 1
ATOM 653 N N . VAL A 1 85 ? -18.484 -21.953 0.608 1 97.44 85 VAL A N 1
ATOM 654 C CA . VAL A 1 85 ? -18.75 -20.672 -0.046 1 97.44 85 VAL A CA 1
ATOM 655 C C . VAL A 1 85 ? -17.75 -20.469 -1.188 1 97.44 85 VAL A C 1
ATOM 657 O O . VAL A 1 85 ? -16.609 -20.062 -0.958 1 97.44 85 VAL A O 1
ATOM 660 N N . THR A 1 86 ? -18.266 -20.719 -2.367 1 97.69 86 THR A N 1
ATOM 661 C CA . THR A 1 86 ? -17.406 -20.531 -3.529 1 97.69 86 THR A CA 1
ATOM 662 C C . THR A 1 86 ? -17.781 -19.266 -4.281 1 97.69 86 THR A C 1
ATOM 664 O O . THR A 1 86 ? -18.906 -19.125 -4.773 1 97.69 86 THR A O 1
ATOM 667 N N . ILE A 1 87 ? -16.906 -18.344 -4.34 1 98.38 87 ILE A N 1
ATOM 668 C CA . ILE A 1 87 ? -17.094 -17.078 -5.027 1 98.38 87 ILE A CA 1
ATOM 669 C C . ILE A 1 87 ? -16.141 -17 -6.223 1 98.38 87 ILE A C 1
ATOM 671 O O . ILE A 1 87 ? -14.953 -17.312 -6.105 1 98.38 87 ILE A O 1
ATOM 675 N N . PRO A 1 88 ? -16.672 -16.609 -7.402 1 98.62 88 PRO A N 1
ATOM 676 C CA . PRO A 1 88 ? -15.789 -16.469 -8.562 1 98.62 88 PRO A CA 1
ATOM 677 C C . PRO A 1 88 ? -14.656 -15.477 -8.336 1 98.62 88 PRO A C 1
ATOM 679 O O . PRO A 1 88 ? -14.695 -14.703 -7.371 1 98.62 88 PRO A O 1
ATOM 682 N N . ALA A 1 89 ? -13.672 -15.555 -9.18 1 98.75 89 ALA A N 1
ATOM 683 C CA . ALA A 1 89 ? -12.414 -14.828 -9.008 1 98.75 89 ALA A CA 1
ATOM 684 C C . ALA A 1 89 ? -12.664 -13.32 -8.945 1 98.75 89 ALA A C 1
ATOM 686 O O . ALA A 1 89 ? -12.234 -12.656 -8 1 98.75 89 ALA A O 1
ATOM 687 N N . ILE A 1 90 ? -13.414 -12.727 -9.906 1 98.81 90 ILE A N 1
ATOM 688 C CA . ILE A 1 90 ? -13.594 -11.289 -10 1 98.81 90 ILE A CA 1
ATOM 689 C C . ILE A 1 90 ? -14.391 -10.781 -8.797 1 98.81 90 ILE A C 1
ATOM 691 O O . ILE A 1 90 ? -13.953 -9.867 -8.102 1 98.81 90 ILE A O 1
ATOM 695 N N . PRO A 1 91 ? -15.539 -11.391 -8.43 1 98.88 91 PRO A N 1
ATOM 696 C CA . PRO A 1 91 ? -16.234 -10.961 -7.215 1 98.88 91 PRO A CA 1
ATOM 697 C C . PRO A 1 91 ? -15.375 -11.109 -5.961 1 98.88 91 PRO A C 1
ATOM 699 O O . PRO A 1 91 ? -15.469 -10.289 -5.039 1 98.88 91 PRO A O 1
ATOM 702 N N . SER A 1 92 ? -14.578 -12.188 -5.879 1 98.94 92 SER A N 1
ATOM 703 C CA . SER A 1 92 ? -13.672 -12.344 -4.742 1 98.94 92 SER A CA 1
ATOM 704 C C . SER A 1 92 ? -12.703 -11.172 -4.637 1 98.94 92 SER A C 1
ATOM 706 O O . SER A 1 92 ? -12.461 -10.656 -3.541 1 98.94 92 SER A O 1
ATOM 708 N N . ALA A 1 93 ? -12.148 -10.773 -5.781 1 98.94 93 ALA A N 1
ATOM 709 C CA . ALA A 1 93 ? -11.242 -9.633 -5.816 1 98.94 93 ALA A CA 1
ATOM 710 C C . ALA A 1 93 ? -11.945 -8.352 -5.379 1 98.94 93 ALA A C 1
ATOM 712 O O . ALA A 1 93 ? -11.414 -7.578 -4.582 1 98.94 93 ALA A O 1
ATOM 713 N N . ILE A 1 94 ? -13.156 -8.133 -5.887 1 98.94 94 ILE A N 1
ATOM 714 C CA . ILE A 1 94 ? -13.922 -6.941 -5.555 1 98.94 94 ILE A CA 1
ATOM 715 C C . ILE A 1 94 ? -14.172 -6.887 -4.051 1 98.94 94 ILE A C 1
ATOM 717 O O . ILE A 1 94 ? -13.984 -5.844 -3.42 1 98.94 94 ILE A O 1
ATOM 721 N N . ILE A 1 95 ? -14.508 -7.957 -3.477 1 98.94 95 ILE A N 1
ATOM 722 C CA . ILE A 1 95 ? -14.805 -8.023 -2.049 1 98.94 95 ILE A CA 1
ATOM 723 C C . ILE A 1 95 ? -13.547 -7.688 -1.25 1 98.94 95 ILE A C 1
ATOM 725 O O . ILE A 1 95 ? -13.57 -6.828 -0.366 1 98.94 95 ILE A O 1
ATOM 729 N N . ALA A 1 96 ? -12.453 -8.367 -1.568 1 98.94 96 ALA A N 1
ATOM 730 C CA . ALA A 1 96 ? -11.211 -8.164 -0.831 1 98.94 96 ALA A CA 1
ATOM 731 C C . ALA A 1 96 ? -10.719 -6.723 -0.96 1 98.94 96 ALA A C 1
ATOM 733 O O . ALA A 1 96 ? -10.398 -6.078 0.04 1 98.94 96 ALA A O 1
ATOM 734 N N . PHE A 1 97 ? -10.719 -6.18 -2.213 1 98.94 97 PHE A N 1
ATOM 735 C CA . PHE A 1 97 ? -10.242 -4.824 -2.463 1 98.94 97 PHE A CA 1
ATOM 736 C C . PHE A 1 97 ? -11.148 -3.797 -1.793 1 98.94 97 PHE A C 1
ATOM 738 O O . PHE A 1 97 ? -10.664 -2.812 -1.229 1 98.94 97 PHE A O 1
ATOM 745 N N . SER A 1 98 ? -12.453 -4.016 -1.828 1 98.94 98 SER A N 1
ATOM 746 C CA . SER A 1 98 ? -13.398 -3.08 -1.233 1 98.94 98 SER A CA 1
ATOM 747 C C . SER A 1 98 ? -13.242 -3.021 0.283 1 98.94 98 SER A C 1
ATOM 749 O O . SER A 1 98 ? -13.25 -1.939 0.873 1 98.94 98 SER A O 1
ATOM 751 N N . LEU A 1 99 ? -13.156 -4.156 0.897 1 98.94 99 LEU A N 1
ATOM 752 C CA . LEU A 1 99 ? -13 -4.211 2.346 1 98.94 99 LEU A CA 1
ATOM 753 C C . LEU A 1 99 ? -11.688 -3.562 2.775 1 98.94 99 LEU A C 1
ATOM 755 O O . LEU A 1 99 ? -11.641 -2.869 3.795 1 98.94 99 LEU A O 1
ATOM 759 N N . ASN A 1 100 ? -10.648 -3.795 1.99 1 98.94 100 ASN A N 1
ATOM 760 C CA . ASN A 1 100 ? -9.352 -3.186 2.273 1 98.94 100 ASN A CA 1
ATOM 761 C C . ASN A 1 100 ? -9.406 -1.668 2.123 1 98.94 100 ASN A C 1
ATOM 763 O O . ASN A 1 100 ? -9.047 -0.937 3.049 1 98.94 100 ASN A O 1
ATOM 767 N N . VAL A 1 101 ? -9.883 -1.216 0.987 1 98.88 101 VAL A N 1
ATOM 768 C CA . VAL A 1 101 ? -10.023 0.212 0.718 1 98.88 101 VAL A CA 1
ATOM 769 C C . VAL A 1 101 ? -10.906 0.855 1.784 1 98.88 101 VAL A C 1
ATOM 771 O O . VAL A 1 101 ? -10.609 1.955 2.26 1 98.88 101 VAL A O 1
ATOM 774 N N . GLY A 1 102 ? -11.984 0.177 2.113 1 98.88 102 GLY A N 1
ATOM 775 C CA . GLY A 1 102 ? -12.891 0.699 3.125 1 98.88 102 GLY A CA 1
ATOM 776 C C . GLY A 1 102 ? -12.203 0.974 4.453 1 98.88 102 GLY A C 1
ATOM 777 O O . GLY A 1 102 ? -12.445 2.01 5.074 1 98.88 102 GLY A O 1
ATOM 778 N N . ALA A 1 103 ? -11.406 0.071 4.871 1 98.88 103 ALA A N 1
ATOM 779 C CA . ALA A 1 103 ? -10.703 0.218 6.145 1 98.88 103 ALA A CA 1
ATOM 780 C C . ALA A 1 103 ? -9.711 1.379 6.09 1 98.88 103 ALA A C 1
ATOM 782 O O . ALA A 1 103 ? -9.711 2.238 6.977 1 98.88 103 ALA A O 1
ATOM 783 N N . TYR A 1 104 ? -8.93 1.453 5.055 1 98.38 104 TYR A N 1
ATOM 784 C CA . TYR A 1 104 ? -7.918 2.494 4.93 1 98.38 104 TYR A CA 1
ATOM 785 C C . TYR A 1 104 ? -8.562 3.859 4.723 1 98.38 104 TYR A C 1
ATOM 787 O O . TYR A 1 104 ? -8.172 4.84 5.359 1 98.38 104 TYR A O 1
ATOM 795 N N . ALA A 1 105 ? -9.531 3.91 3.85 1 98.75 105 ALA A N 1
ATOM 796 C CA . ALA A 1 105 ? -10.195 5.172 3.535 1 98.75 105 ALA A CA 1
ATOM 797 C C . ALA A 1 105 ? -11 5.68 4.73 1 98.75 105 ALA A C 1
ATOM 799 O O . ALA A 1 105 ? -11.148 6.887 4.918 1 98.75 105 ALA A O 1
ATOM 800 N N . SER A 1 106 ? -11.508 4.781 5.539 1 98.69 106 SER A N 1
ATOM 801 C CA . SER A 1 106 ? -12.273 5.207 6.707 1 98.69 106 SER A CA 1
ATOM 802 C C . SER A 1 106 ? -11.391 5.957 7.699 1 98.69 106 SER A C 1
ATOM 804 O O . SER A 1 106 ? -11.836 6.902 8.352 1 98.69 106 SER A O 1
ATOM 806 N N . GLU A 1 107 ? -10.164 5.535 7.852 1 97.62 107 GLU A N 1
ATOM 807 C CA . GLU A 1 107 ? -9.211 6.234 8.711 1 97.62 107 GLU A CA 1
ATOM 808 C C . GLU A 1 107 ? -8.914 7.633 8.18 1 97.62 107 GLU A C 1
ATOM 810 O O . GLU A 1 107 ? -8.789 8.586 8.953 1 97.62 107 GLU A O 1
ATOM 815 N N . THR A 1 108 ? -8.75 7.703 6.871 1 98.06 108 THR A N 1
ATOM 816 C CA . THR A 1 108 ? -8.523 8.992 6.223 1 98.06 108 THR A CA 1
ATOM 817 C C . THR A 1 108 ? -9.695 9.938 6.461 1 98.06 108 THR A C 1
ATOM 819 O O . THR A 1 108 ? -9.5 11.102 6.809 1 98.06 108 THR A O 1
ATOM 822 N N . LEU A 1 109 ? -10.859 9.406 6.348 1 97.94 109 LEU A N 1
ATOM 823 C CA . LEU A 1 109 ? -12.07 10.203 6.523 1 97.94 109 LEU A CA 1
ATOM 824 C C . LEU A 1 109 ? -12.242 10.609 7.98 1 97.94 109 LEU A C 1
ATOM 826 O O . LEU A 1 109 ? -12.586 11.758 8.273 1 97.94 109 LEU A O 1
ATOM 830 N N . ARG A 1 110 ? -12.078 9.68 8.844 1 96.94 110 ARG A N 1
ATOM 831 C CA . ARG A 1 110 ? -12.18 9.984 10.266 1 96.94 110 ARG A CA 1
ATOM 832 C C . ARG A 1 110 ? -11.188 11.07 10.664 1 96.94 110 ARG A C 1
ATOM 834 O O . ARG A 1 110 ? -11.555 12.016 11.367 1 96.94 110 ARG A O 1
ATOM 841 N N . GLY A 1 111 ? -9.945 10.898 10.172 1 96.31 111 GLY A N 1
ATOM 842 C CA . GLY A 1 111 ? -8.945 11.914 10.445 1 96.31 111 GLY A CA 1
ATOM 843 C C . GLY A 1 111 ? -9.328 13.281 9.906 1 96.31 111 GLY A C 1
ATOM 844 O O . GLY A 1 111 ? -9.117 14.297 10.578 1 96.31 111 GLY A O 1
ATOM 845 N N . ALA A 1 112 ? -9.891 13.305 8.773 1 97.19 112 ALA A N 1
ATOM 846 C CA . ALA A 1 112 ? -10.305 14.555 8.148 1 97.19 112 ALA A CA 1
ATOM 847 C C . ALA A 1 112 ? -11.445 15.203 8.93 1 97.19 112 ALA A C 1
ATOM 849 O O . ALA A 1 112 ? -11.484 16.422 9.094 1 97.19 112 ALA A O 1
ATOM 850 N N . ILE A 1 113 ? -12.367 14.43 9.422 1 95.94 113 ILE A N 1
ATOM 851 C CA . ILE A 1 113 ? -13.5 14.938 10.203 1 95.94 113 ILE A CA 1
ATOM 852 C C . ILE A 1 113 ? -12.992 15.516 11.523 1 95.94 113 ILE A C 1
ATOM 854 O O . ILE A 1 113 ? -13.414 16.594 11.93 1 95.94 113 ILE A O 1
ATOM 858 N N . GLU A 1 114 ? -12.062 14.844 12.125 1 94.94 114 GLU A N 1
ATOM 859 C CA . GLU A 1 114 ? -11.531 15.258 13.422 1 94.94 114 GLU A CA 1
ATOM 860 C C . GLU A 1 114 ? -10.633 16.484 13.281 1 94.94 114 GLU A C 1
ATOM 862 O O . GLU A 1 114 ? -10.414 17.203 14.258 1 94.94 114 GLU A O 1
ATOM 867 N N . ALA A 1 115 ? -10.148 16.625 12.086 1 94.62 115 ALA A N 1
ATOM 868 C CA . ALA A 1 115 ? -9.242 17.75 11.844 1 94.62 115 ALA A CA 1
ATOM 869 C C . ALA A 1 115 ? -10.008 19.047 11.664 1 94.62 115 ALA A C 1
ATOM 871 O O . ALA A 1 115 ? -9.422 20.141 11.719 1 94.62 115 ALA A O 1
ATOM 872 N N . VAL A 1 116 ? -11.305 19.047 11.5 1 95 116 VAL A N 1
ATOM 873 C CA . VAL A 1 116 ? -12.117 20.25 11.383 1 95 116 VAL A CA 1
ATOM 874 C C . VAL A 1 116 ? -12.086 21.016 12.703 1 95 116 VAL A C 1
ATOM 876 O O . VAL A 1 116 ? -12.344 20.438 13.766 1 95 116 VAL A O 1
ATOM 879 N N . PRO A 1 117 ? -11.734 22.297 12.633 1 94.88 117 PRO A N 1
ATOM 880 C CA . PRO A 1 117 ? -11.633 23.078 13.859 1 94.88 117 PRO A CA 1
ATOM 881 C C . PRO A 1 117 ? -12.914 23.031 14.703 1 94.88 117 PRO A C 1
ATOM 883 O O . PRO A 1 117 ? -14.016 23.094 14.156 1 94.88 117 PRO A O 1
ATOM 886 N N . ARG A 1 118 ? -12.773 23.062 15.945 1 93.06 118 ARG A N 1
ATOM 887 C CA . ARG A 1 118 ? -13.883 22.969 16.891 1 93.06 118 ARG A CA 1
ATOM 888 C C . ARG A 1 118 ? -14.789 24.188 16.781 1 93.06 118 ARG A C 1
ATOM 890 O O . ARG A 1 118 ? -15.992 24.094 17.062 1 93.06 118 ARG A O 1
ATOM 897 N N . GLY A 1 119 ? -14.125 25.219 16.422 1 91.69 119 GLY A N 1
ATOM 898 C CA . GLY A 1 119 ? -14.883 26.453 16.25 1 91.69 119 GLY A CA 1
ATOM 899 C C . GLY A 1 119 ? -16.047 26.297 15.281 1 91.69 119 GLY A C 1
ATOM 900 O O . GLY A 1 119 ? -17.078 26.953 15.453 1 91.69 119 GLY A O 1
ATOM 901 N N . GLN A 1 120 ? -15.852 25.438 14.305 1 92.19 120 GLN A N 1
ATOM 902 C CA . GLN A 1 120 ? -16.922 25.188 13.336 1 92.19 120 GLN A CA 1
ATOM 903 C C . GLN A 1 120 ? -18.125 24.547 14 1 92.19 120 GLN A C 1
ATOM 905 O O . GLN A 1 120 ? -19.266 24.891 13.695 1 92.19 120 GLN A O 1
ATOM 910 N N . PHE A 1 121 ? -17.859 23.594 14.906 1 90.88 121 PHE A N 1
ATOM 911 C CA . PHE A 1 121 ? -18.938 22.969 15.672 1 90.88 121 PHE A CA 1
ATOM 912 C C . PHE A 1 121 ? -19.609 23.969 16.609 1 90.88 121 PHE A C 1
ATOM 914 O O . PHE A 1 121 ? -20.828 24.031 16.672 1 90.88 121 PHE A O 1
ATOM 921 N N . GLU A 1 122 ? -18.812 24.766 17.234 1 92.88 122 GLU A N 1
ATOM 922 C CA . GLU A 1 122 ? -19.297 25.766 18.188 1 92.88 122 GLU A CA 1
ATOM 923 C C . GLU A 1 122 ? -20.156 26.812 17.484 1 92.88 122 GLU A C 1
ATOM 925 O O . GLU A 1 122 ? -21.188 27.234 18.016 1 92.88 122 GLU A O 1
ATOM 930 N N . ALA A 1 123 ? -19.672 27.203 16.375 1 93.25 123 ALA A N 1
ATOM 931 C CA . ALA A 1 123 ? -20.422 28.188 15.602 1 93.25 123 ALA A CA 1
ATOM 932 C C . ALA A 1 123 ? -21.781 27.625 15.195 1 93.25 123 ALA A C 1
ATOM 934 O O . ALA A 1 123 ? -22.781 28.359 15.203 1 93.25 123 ALA A O 1
ATOM 935 N N . GLY A 1 124 ? -21.812 26.406 14.797 1 91.94 124 GLY A N 1
ATOM 936 C CA . GLY A 1 124 ? -23.078 25.766 14.461 1 91.94 124 GLY A CA 1
ATOM 937 C C . GLY A 1 124 ? -24.031 25.703 15.625 1 91.94 124 GLY A C 1
ATOM 938 O O . GLY A 1 124 ? -25.219 26.047 15.484 1 91.94 124 GLY A O 1
ATOM 939 N N . TYR A 1 125 ? -23.531 25.359 16.797 1 92.06 125 TYR A N 1
ATOM 940 C CA . TYR A 1 125 ? -24.344 25.281 18 1 92.06 125 TYR A CA 1
ATOM 941 C C . TYR A 1 125 ? -24.844 26.656 18.422 1 92.06 125 TYR A C 1
ATOM 943 O O . TYR A 1 125 ? -25.969 26.797 18.891 1 92.06 125 TYR A O 1
ATOM 951 N N . ALA A 1 126 ? -24 27.578 18.234 1 95.19 126 ALA A N 1
ATOM 952 C CA . ALA A 1 126 ? -24.359 28.953 18.578 1 95.19 126 ALA A CA 1
ATOM 953 C C . ALA A 1 126 ? -25.531 29.438 17.734 1 95.19 126 ALA A C 1
ATOM 955 O O . ALA A 1 126 ? -26.297 30.328 18.141 1 95.19 126 ALA A O 1
ATOM 956 N N . THR A 1 127 ? -25.75 28.922 16.562 1 95.38 127 THR A N 1
ATOM 957 C CA . THR A 1 127 ? -26.844 29.297 15.68 1 95.38 127 THR A CA 1
ATOM 958 C C . THR A 1 127 ? -28 28.297 15.805 1 95.38 127 THR A C 1
ATOM 960 O O . THR A 1 127 ? -28.844 28.203 14.914 1 95.38 127 THR A O 1
ATOM 963 N N . ASN A 1 128 ? -27.984 27.5 16.859 1 94.75 128 ASN A N 1
ATOM 964 C CA . ASN A 1 128 ? -29.047 26.578 17.25 1 94.75 128 ASN A CA 1
ATOM 965 C C . ASN A 1 128 ? -29.203 25.453 16.234 1 94.75 128 ASN A C 1
ATOM 967 O O . ASN A 1 128 ? -30.328 24.969 16 1 94.75 128 ASN A O 1
ATOM 971 N N . MET A 1 129 ? -28.188 25.062 15.609 1 94.44 129 MET A N 1
ATOM 972 C CA . MET A 1 129 ? -28.219 23.922 14.719 1 94.44 129 MET A CA 1
ATOM 973 C C . MET A 1 129 ? -28.047 22.609 15.492 1 94.44 129 MET A C 1
ATOM 975 O O . MET A 1 129 ? -27.328 22.578 16.484 1 94.44 129 MET A O 1
ATOM 979 N N . SER A 1 130 ? -28.75 21.594 14.953 1 95.06 130 SER A N 1
ATOM 980 C CA . SER A 1 130 ? -28.562 20.266 15.547 1 95.06 130 SER A CA 1
ATOM 981 C C . SER A 1 130 ? -27.234 19.641 15.102 1 95.06 130 SER A C 1
ATOM 983 O O . SER A 1 130 ? -26.625 20.094 14.125 1 95.06 130 SER A O 1
ATOM 985 N N . TYR A 1 131 ? -26.797 18.656 15.836 1 90.31 131 TYR A N 1
ATOM 986 C CA . TYR A 1 131 ? -25.562 17.953 15.516 1 90.31 131 TYR A CA 1
ATOM 987 C C . TYR A 1 131 ? -25.578 17.438 14.086 1 90.31 131 TYR A C 1
ATOM 989 O O . TYR A 1 131 ? -24.594 17.562 13.352 1 90.31 131 TYR A O 1
ATOM 997 N N . VAL A 1 132 ? -26.688 16.891 13.758 1 91.94 132 VAL A N 1
ATOM 998 C CA . VAL A 1 132 ? -26.844 16.281 12.438 1 91.94 132 VAL A CA 1
ATOM 999 C C . VAL A 1 132 ? -26.734 17.359 11.359 1 91.94 132 VAL A C 1
ATOM 1001 O O . VAL A 1 132 ? -26.109 17.141 10.312 1 91.94 132 VAL A O 1
ATOM 1004 N N . THR A 1 133 ? -27.266 18.484 11.641 1 94.62 133 THR A N 1
ATOM 1005 C CA . THR A 1 133 ? -27.203 19.594 10.695 1 94.62 133 THR A CA 1
ATOM 1006 C C . THR A 1 133 ? -25.781 20.109 10.562 1 94.62 133 THR A C 1
ATOM 1008 O O . THR A 1 133 ? -25.312 20.391 9.461 1 94.62 133 THR A O 1
ATOM 1011 N N . ILE A 1 134 ? -25.125 20.25 11.719 1 94.12 134 ILE A N 1
ATOM 1012 C CA . ILE A 1 134 ? -23.734 20.719 11.734 1 94.12 134 ILE A CA 1
ATOM 1013 C C . ILE A 1 134 ? -22.859 19.75 10.953 1 94.12 134 ILE A C 1
ATOM 1015 O O . ILE A 1 134 ? -22.062 20.156 10.109 1 94.12 134 ILE A O 1
ATOM 1019 N N . MET A 1 135 ? -23.062 18.5 11.18 1 91.75 135 MET A N 1
ATOM 1020 C CA . MET A 1 135 ? -22.266 17.469 10.523 1 91.75 135 MET A CA 1
ATOM 1021 C C . MET A 1 135 ? -22.5 17.469 9.016 1 91.75 135 MET A C 1
ATOM 1023 O O . MET A 1 135 ? -21.547 17.5 8.234 1 91.75 135 MET A O 1
ATOM 1027 N N . ARG A 1 136 ? -23.688 17.484 8.617 1 93.88 136 ARG A N 1
ATOM 1028 C CA . ARG A 1 136 ? -24.047 17.344 7.211 1 93.88 136 ARG A CA 1
ATOM 1029 C C . ARG A 1 136 ? -23.719 18.609 6.43 1 93.88 136 ARG A C 1
ATOM 1031 O O . ARG A 1 136 ? -23.25 18.547 5.293 1 93.88 136 ARG A O 1
ATOM 1038 N N . ARG A 1 137 ? -23.844 19.797 7.055 1 94.62 137 ARG A N 1
ATOM 1039 C CA . ARG A 1 137 ? -23.781 21.047 6.309 1 94.62 137 ARG A CA 1
ATOM 1040 C C . ARG A 1 137 ? -22.438 21.734 6.48 1 94.62 137 ARG A C 1
ATOM 1042 O O . ARG A 1 137 ? -22.016 22.531 5.633 1 94.62 137 ARG A O 1
ATOM 1049 N N . ILE A 1 138 ? -21.75 21.438 7.539 1 94.38 138 ILE A N 1
ATOM 1050 C CA . ILE A 1 138 ? -20.547 22.219 7.836 1 94.38 138 ILE A CA 1
ATOM 1051 C C . ILE A 1 138 ? -19.328 21.297 7.871 1 94.38 138 ILE A C 1
ATOM 1053 O O . ILE A 1 138 ? -18.406 21.438 7.074 1 94.38 138 ILE A O 1
ATOM 1057 N N . VAL A 1 139 ? -19.422 20.25 8.641 1 94.38 139 VAL A N 1
ATOM 1058 C CA . VAL A 1 139 ? -18.234 19.484 8.969 1 94.38 139 VAL A CA 1
ATOM 1059 C C . VAL A 1 139 ? -17.922 18.516 7.828 1 94.38 139 VAL A C 1
ATOM 1061 O O . VAL A 1 139 ? -16.797 18.484 7.328 1 94.38 139 VAL A O 1
ATOM 1064 N N . LEU A 1 140 ? -18.891 17.797 7.375 1 95.25 140 LEU A N 1
ATOM 1065 C CA . LEU A 1 140 ? -18.641 16.734 6.402 1 95.25 140 LEU A CA 1
ATOM 1066 C C . LEU A 1 140 ? -18.172 17.312 5.074 1 95.25 140 LEU A C 1
ATOM 1068 O O . LEU A 1 140 ? -17.234 16.797 4.461 1 95.25 140 LEU A O 1
ATOM 1072 N N . PRO A 1 141 ? -18.797 18.375 4.637 1 95.31 141 PRO A N 1
ATOM 1073 C CA . PRO A 1 141 ? -18.297 18.953 3.393 1 95.31 141 PRO A CA 1
ATOM 1074 C C . PRO A 1 141 ? -16.844 19.406 3.494 1 95.31 141 PRO A C 1
ATOM 1076 O O . PRO A 1 141 ? -16.062 19.188 2.562 1 95.31 141 PRO A O 1
ATOM 1079 N N . GLN A 1 142 ? -16.453 19.984 4.598 1 95.5 142 GLN A N 1
ATOM 1080 C CA . GLN A 1 142 ? -15.078 20.422 4.816 1 95.5 142 GLN A CA 1
ATOM 1081 C C . GLN A 1 142 ? -14.133 19.234 4.914 1 95.5 142 GLN A C 1
ATOM 1083 O O . GLN A 1 142 ? -13.039 19.25 4.344 1 95.5 142 GLN A O 1
ATOM 1088 N N . ALA A 1 143 ? -14.586 18.234 5.57 1 96.25 143 ALA A N 1
ATOM 1089 C CA . ALA A 1 143 ? -13.781 17.031 5.762 1 96.25 143 ALA A CA 1
ATOM 1090 C C . ALA A 1 143 ? -13.539 16.312 4.438 1 96.25 143 ALA A C 1
ATOM 1092 O O . ALA A 1 143 ? -12.422 15.852 4.168 1 96.25 143 ALA A O 1
ATOM 1093 N N . PHE A 1 144 ? -14.539 16.219 3.604 1 95.88 144 PHE A N 1
ATOM 1094 C CA . PHE A 1 144 ? -14.414 15.531 2.32 1 95.88 144 PHE A CA 1
ATOM 1095 C C . PHE A 1 144 ? -13.453 16.281 1.4 1 95.88 144 PHE A C 1
ATOM 1097 O O . PHE A 1 144 ? -12.672 15.656 0.675 1 95.88 144 PHE A O 1
ATOM 1104 N N . ARG A 1 145 ? -13.539 17.578 1.533 1 95.56 145 ARG A N 1
ATOM 1105 C CA . ARG A 1 145 ? -12.633 18.375 0.722 1 95.56 145 ARG A CA 1
ATOM 1106 C C . ARG A 1 145 ? -11.188 18.203 1.164 1 95.56 145 ARG A C 1
ATOM 1108 O O . ARG A 1 145 ? -10.297 18.047 0.33 1 95.56 145 ARG A O 1
ATOM 1115 N N . SER A 1 146 ? -11.008 18.141 2.42 1 95.69 146 SER A N 1
ATOM 1116 C CA . SER A 1 146 ? -9.656 18.016 2.943 1 95.69 146 SER A CA 1
ATOM 1117 C C . SER A 1 146 ? -9.117 16.609 2.752 1 95.69 146 SER A C 1
ATOM 1119 O O . SER A 1 146 ? -7.906 16.406 2.633 1 95.69 146 SER A O 1
ATOM 1121 N N . ALA A 1 147 ? -10.008 15.617 2.621 1 97.56 147 ALA A N 1
ATOM 1122 C CA . ALA A 1 147 ? -9.609 14.219 2.5 1 97.56 147 ALA A CA 1
ATOM 1123 C C . ALA A 1 147 ? -9.391 13.836 1.039 1 97.56 147 ALA A C 1
ATOM 1125 O O . ALA A 1 147 ? -8.805 12.789 0.745 1 97.56 147 ALA A O 1
ATOM 1126 N N . PHE A 1 148 ? -9.773 14.656 0.158 1 97.31 148 PHE A N 1
ATOM 1127 C CA . PHE A 1 148 ? -9.836 14.336 -1.263 1 97.31 148 PHE A CA 1
ATOM 1128 C C . PHE A 1 148 ? -8.484 13.867 -1.774 1 97.31 148 PHE A C 1
ATOM 1130 O O . PHE A 1 148 ? -8.375 12.805 -2.396 1 97.31 148 PHE A O 1
ATOM 1137 N N . PRO A 1 149 ? -7.355 14.617 -1.523 1 96.81 149 PRO A N 1
ATOM 1138 C CA . PRO A 1 149 ? -6.062 14.172 -2.045 1 96.81 149 PRO A CA 1
ATOM 1139 C C . PRO A 1 149 ? -5.668 12.789 -1.544 1 96.81 149 PRO A C 1
ATOM 1141 O O . PRO A 1 149 ? -5.215 11.945 -2.328 1 96.81 149 PRO A O 1
ATOM 1144 N N . ALA A 1 150 ? -5.883 12.586 -0.287 1 97.5 150 ALA A N 1
ATOM 1145 C CA . ALA A 1 150 ? -5.512 11.305 0.314 1 97.5 150 ALA A CA 1
ATOM 1146 C C . ALA A 1 150 ? -6.391 10.172 -0.212 1 97.5 150 ALA A C 1
ATOM 1148 O O . ALA A 1 150 ? -5.91 9.062 -0.445 1 97.5 150 ALA A O 1
ATOM 1149 N N . LEU A 1 151 ? -7.688 10.422 -0.381 1 98.38 151 LEU A N 1
ATOM 1150 C CA . LEU A 1 151 ? -8.602 9.422 -0.912 1 98.38 151 LEU A CA 1
ATOM 1151 C C . LEU A 1 151 ? -8.266 9.094 -2.363 1 98.38 151 LEU A C 1
ATOM 1153 O O . LEU A 1 151 ? -8.352 7.938 -2.779 1 98.38 151 LEU A O 1
ATOM 1157 N N . PHE A 1 152 ? -7.941 10.102 -3.137 1 98.38 152 PHE A N 1
ATOM 1158 C CA . PHE A 1 152 ? -7.578 9.875 -4.527 1 98.38 152 PHE A CA 1
ATOM 1159 C C . PHE A 1 152 ? -6.277 9.086 -4.625 1 98.38 152 PHE A C 1
ATOM 1161 O O . PHE A 1 152 ? -6.109 8.266 -5.531 1 98.38 152 PHE A O 1
ATOM 1168 N N . ASN A 1 153 ? -5.348 9.352 -3.682 1 97.56 153 ASN A N 1
ATOM 1169 C CA . ASN A 1 153 ? -4.133 8.547 -3.619 1 97.56 153 ASN A CA 1
ATOM 1170 C C . ASN A 1 153 ? -4.445 7.078 -3.342 1 97.56 153 ASN A C 1
ATOM 1172 O O . ASN A 1 153 ? -3.771 6.188 -3.859 1 97.56 153 ASN A O 1
ATOM 1176 N N . THR A 1 154 ? -5.422 6.848 -2.471 1 98.62 154 THR A N 1
ATOM 1177 C CA . THR A 1 154 ? -5.875 5.488 -2.217 1 98.62 154 THR A CA 1
ATOM 1178 C C . THR A 1 154 ? -6.41 4.848 -3.492 1 98.62 154 THR A C 1
ATOM 1180 O O . THR A 1 154 ? -6.191 3.66 -3.738 1 98.62 154 THR A O 1
ATOM 1183 N N . PHE A 1 155 ? -7.086 5.637 -4.297 1 98.81 155 PHE A N 1
ATOM 1184 C CA . PHE A 1 155 ? -7.598 5.176 -5.582 1 98.81 155 PHE A CA 1
ATOM 1185 C C . PHE A 1 155 ? -6.453 4.797 -6.516 1 98.81 155 PHE A C 1
ATOM 1187 O O . PHE A 1 155 ? -6.473 3.723 -7.121 1 98.81 155 PHE A O 1
ATOM 1194 N N . ILE A 1 156 ? -5.488 5.648 -6.656 1 98.81 156 ILE A N 1
ATOM 1195 C CA . ILE A 1 156 ? -4.328 5.395 -7.504 1 98.81 156 ILE A CA 1
ATOM 1196 C C . ILE A 1 156 ? -3.596 4.148 -7.012 1 98.81 156 ILE A C 1
ATOM 1198 O O . ILE A 1 156 ? -3.18 3.311 -7.812 1 98.81 156 ILE A O 1
ATOM 1202 N N . SER A 1 157 ? -3.434 3.982 -5.688 1 98.75 157 SER A N 1
ATOM 1203 C CA . SER A 1 157 ? -2.791 2.805 -5.117 1 98.75 157 SER A CA 1
ATOM 1204 C C . SER A 1 157 ? -3.557 1.533 -5.465 1 98.75 157 SER A C 1
ATOM 1206 O O . SER A 1 157 ? -2.953 0.487 -5.711 1 98.75 157 SER A O 1
ATOM 1208 N N . LEU A 1 158 ? -4.887 1.651 -5.48 1 98.88 158 LEU A N 1
ATOM 1209 C CA . LEU A 1 158 ? -5.711 0.485 -5.777 1 98.88 158 LEU A CA 1
ATOM 1210 C C . LEU A 1 158 ? -5.496 0.021 -7.215 1 98.88 158 LEU A C 1
ATOM 1212 O O . LEU A 1 158 ? -5.531 -1.179 -7.496 1 98.88 158 LEU A O 1
ATOM 1216 N N . VAL A 1 159 ? -5.289 0.933 -8.156 1 98.88 159 VAL A N 1
ATOM 1217 C CA . VAL A 1 159 ? -4.969 0.559 -9.531 1 98.88 159 VAL A CA 1
ATOM 1218 C C . VAL A 1 159 ? -3.756 -0.371 -9.539 1 98.88 159 VAL A C 1
ATOM 1220 O O . VAL A 1 159 ? -3.771 -1.411 -10.203 1 98.88 159 VAL A O 1
ATOM 1223 N N . LYS A 1 160 ? -2.771 -0.005 -8.797 1 98.81 160 LYS A N 1
ATOM 1224 C CA . LYS A 1 160 ? -1.555 -0.807 -8.727 1 98.81 160 LYS A CA 1
ATOM 1225 C C . LYS A 1 160 ? -1.804 -2.115 -7.977 1 98.81 160 LYS A C 1
ATOM 1227 O O . LYS A 1 160 ? -1.306 -3.17 -8.383 1 98.81 160 LYS A O 1
ATOM 1232 N N . ASP A 1 161 ? -2.652 -2.086 -6.934 1 98.75 161 ASP A N 1
ATOM 1233 C CA . ASP A 1 161 ? -2.928 -3.254 -6.105 1 98.75 161 ASP A CA 1
ATOM 1234 C C . ASP A 1 161 ? -3.752 -4.289 -6.867 1 98.75 161 ASP A C 1
ATOM 1236 O O . ASP A 1 161 ? -3.768 -5.469 -6.508 1 98.75 161 ASP A O 1
ATOM 1240 N N . THR A 1 162 ? -4.438 -3.846 -7.914 1 98.81 162 THR A N 1
ATOM 1241 C CA . THR A 1 162 ? -5.223 -4.801 -8.688 1 98.81 162 THR A CA 1
ATOM 1242 C C . THR A 1 162 ? -4.324 -5.867 -9.305 1 98.81 162 THR A C 1
ATOM 1244 O O . THR A 1 162 ? -4.793 -6.949 -9.664 1 98.81 162 THR A O 1
ATOM 1247 N N . SER A 1 163 ? -3.023 -5.562 -9.461 1 98.88 163 SER A N 1
ATOM 1248 C CA . SER A 1 163 ? -2.092 -6.566 -9.961 1 98.88 163 SER A CA 1
ATOM 1249 C C . SER A 1 163 ? -2.098 -7.812 -9.086 1 98.88 163 SER A C 1
ATOM 1251 O O . SER A 1 163 ? -1.826 -8.914 -9.57 1 98.88 163 SER A O 1
ATOM 1253 N N . LEU A 1 164 ? -2.459 -7.703 -7.828 1 98.88 164 LEU A N 1
ATOM 1254 C CA . LEU A 1 164 ? -2.469 -8.82 -6.891 1 98.88 164 LEU A CA 1
ATOM 1255 C C . LEU A 1 164 ? -3.555 -9.828 -7.254 1 98.88 164 LEU A C 1
ATOM 1257 O O . LEU A 1 164 ? -3.475 -11 -6.871 1 98.88 164 LEU A O 1
ATOM 1261 N N . ALA A 1 165 ? -4.559 -9.367 -8.008 1 98.88 165 ALA A N 1
ATOM 1262 C CA . ALA A 1 165 ? -5.656 -10.25 -8.406 1 98.88 165 ALA A CA 1
ATOM 1263 C C . ALA A 1 165 ? -5.168 -11.344 -9.344 1 98.88 165 ALA A C 1
ATOM 1265 O O . ALA A 1 165 ? -5.836 -12.367 -9.516 1 98.88 165 ALA A O 1
ATOM 1266 N N . ALA A 1 166 ? -4.016 -11.133 -9.969 1 98.81 166 ALA A N 1
ATOM 1267 C CA . ALA A 1 166 ? -3.398 -12.18 -10.781 1 98.81 166 ALA A CA 1
ATOM 1268 C C . ALA A 1 166 ? -3.168 -13.445 -9.961 1 98.81 166 ALA A C 1
ATOM 1270 O O . ALA A 1 166 ? -3.23 -14.555 -10.492 1 98.81 166 ALA A O 1
ATOM 1271 N N . ASN A 1 167 ? -2.979 -13.289 -8.633 1 98.69 167 ASN A N 1
ATOM 1272 C CA . ASN A 1 167 ? -2.658 -14.406 -7.746 1 98.69 167 ASN A CA 1
ATOM 1273 C C . ASN A 1 167 ? -3.889 -15.258 -7.449 1 98.69 167 ASN A C 1
ATOM 1275 O O . ASN A 1 167 ? -3.773 -16.344 -6.875 1 98.69 167 ASN A O 1
ATOM 1279 N N . ILE A 1 168 ? -5.043 -14.75 -7.844 1 98.56 168 ILE A N 1
ATOM 1280 C CA . ILE A 1 168 ? -6.258 -15.531 -7.66 1 98.56 168 ILE A CA 1
ATOM 1281 C C . ILE A 1 168 ? -6.965 -15.711 -9 1 98.56 168 ILE A C 1
ATOM 1283 O O . ILE A 1 168 ? -8.195 -15.703 -9.07 1 98.56 168 ILE A O 1
ATOM 1287 N N . THR A 1 169 ? -6.227 -15.703 -10.086 1 98.06 169 THR A N 1
ATOM 1288 C CA . THR A 1 169 ? -6.578 -16.188 -11.414 1 98.06 169 THR A CA 1
ATOM 1289 C C .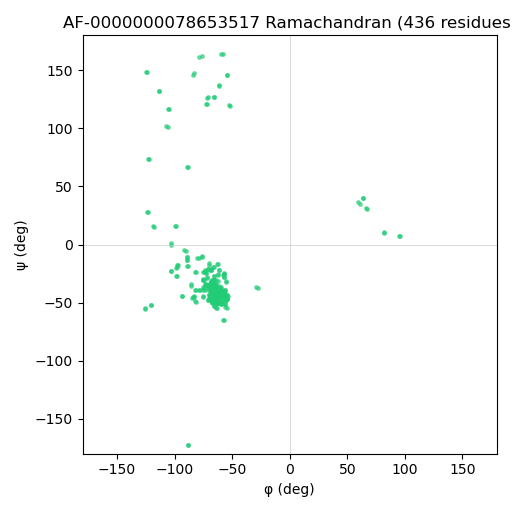 THR A 1 169 ? -7.391 -15.141 -12.172 1 98.06 169 THR A C 1
ATOM 1291 O O . THR A 1 169 ? -8.008 -15.453 -13.195 1 98.06 169 THR A O 1
ATOM 1294 N N . VAL A 1 170 ? -7.484 -13.891 -11.656 1 98.81 170 VAL A N 1
ATOM 1295 C CA . VAL A 1 170 ? -8.109 -12.836 -12.438 1 98.81 170 VAL A CA 1
ATOM 1296 C C . VAL A 1 170 ? -7.199 -12.438 -13.594 1 98.81 170 VAL A C 1
ATOM 1298 O O . VAL A 1 170 ? -6.027 -12.109 -13.391 1 98.81 170 VAL A O 1
ATOM 1301 N N . VAL A 1 171 ? -7.73 -12.469 -14.781 1 98.38 171 VAL A N 1
ATOM 1302 C CA . VAL A 1 171 ? -6.922 -12.141 -15.953 1 98.38 171 VAL A CA 1
ATOM 1303 C C . VAL A 1 171 ? -6.984 -10.641 -16.219 1 98.38 171 VAL A C 1
ATOM 1305 O O . VAL A 1 171 ? -7.52 -10.211 -17.25 1 98.38 171 VAL A O 1
ATOM 1308 N N . GLU A 1 172 ? -6.414 -9.961 -15.273 1 98.62 172 GLU A N 1
ATOM 1309 C CA . GLU A 1 172 ? -6.199 -8.523 -15.453 1 98.62 172 GLU A CA 1
ATOM 1310 C C . GLU A 1 172 ? -4.863 -8.25 -16.141 1 98.62 172 GLU A C 1
ATOM 1312 O O . GLU A 1 172 ? -4.277 -9.156 -16.75 1 98.62 172 GLU A O 1
ATOM 1317 N N . MET A 1 173 ? -4.441 -7 -16.25 1 98.62 173 MET A N 1
ATOM 1318 C CA . MET A 1 173 ? -3.328 -6.57 -17.078 1 98.62 173 MET A CA 1
ATOM 1319 C C . MET A 1 173 ? -2.051 -7.32 -16.719 1 98.62 173 MET A C 1
ATOM 1321 O O . MET A 1 173 ? -1.333 -7.801 -17.594 1 98.62 173 MET A O 1
ATOM 1325 N N . PHE A 1 174 ? -1.721 -7.477 -15.438 1 98.88 174 PHE A N 1
ATOM 1326 C CA . PHE A 1 174 ? -0.483 -8.125 -15.016 1 98.88 174 PHE A CA 1
ATOM 1327 C C . PHE A 1 174 ? -0.529 -9.625 -15.312 1 98.88 174 PHE A C 1
ATOM 1329 O O . PHE A 1 174 ? 0.465 -10.203 -15.75 1 98.88 174 PHE A O 1
ATOM 1336 N N . MET A 1 175 ? -1.639 -10.281 -15.039 1 98.69 175 MET A N 1
ATOM 1337 C CA . MET A 1 175 ? -1.784 -11.695 -15.391 1 98.69 175 MET A CA 1
ATOM 1338 C C . MET A 1 175 ? -1.581 -11.914 -16.891 1 98.69 175 MET A C 1
ATOM 1340 O O . MET A 1 175 ? -0.973 -12.898 -17.297 1 98.69 175 MET A O 1
ATOM 1344 N N . THR A 1 176 ? -2.133 -11.023 -17.625 1 98.75 176 THR A N 1
ATOM 1345 C CA . THR A 1 176 ? -1.954 -11.117 -19.078 1 98.75 176 THR A CA 1
ATOM 1346 C C . THR A 1 176 ? -0.475 -11.055 -19.438 1 98.75 176 THR A C 1
ATOM 1348 O O . THR A 1 176 ? -0.012 -11.805 -20.312 1 98.75 176 THR A O 1
ATOM 1351 N N . ALA A 1 177 ? 0.26 -10.148 -18.781 1 98.75 177 ALA A N 1
ATOM 1352 C CA . ALA A 1 177 ? 1.7 -10.078 -19.016 1 98.75 177 ALA A CA 1
ATOM 1353 C C . ALA A 1 177 ? 2.379 -11.398 -18.672 1 98.75 177 ALA A C 1
ATOM 1355 O O . ALA A 1 177 ? 3.283 -11.844 -19.391 1 98.75 177 ALA A O 1
ATOM 1356 N N . GLN A 1 178 ? 1.952 -12.008 -17.578 1 98.56 178 GLN A N 1
ATOM 1357 C CA . GLN A 1 178 ? 2.514 -13.297 -17.188 1 98.56 178 GLN A CA 1
ATOM 1358 C C . GLN A 1 178 ? 2.227 -14.367 -18.234 1 98.56 178 GLN A C 1
ATOM 1360 O O . GLN A 1 178 ? 3.096 -15.188 -18.547 1 98.56 178 GLN A O 1
ATOM 1365 N N . ARG A 1 179 ? 1.071 -14.367 -18.75 1 98.31 179 ARG A N 1
ATOM 1366 C CA . ARG A 1 179 ? 0.672 -15.352 -19.75 1 98.31 179 ARG A CA 1
ATOM 1367 C C . ARG A 1 179 ? 1.46 -15.172 -21.047 1 98.31 179 ARG A C 1
ATOM 1369 O O . ARG A 1 179 ? 1.903 -16.156 -21.641 1 98.31 179 ARG A O 1
ATOM 1376 N N . ILE A 1 180 ? 1.568 -13.906 -21.469 1 98 180 ILE A N 1
ATOM 1377 C CA . ILE A 1 180 ? 2.338 -13.633 -22.672 1 98 180 ILE A CA 1
ATOM 1378 C C . ILE A 1 180 ? 3.799 -14.031 -22.453 1 98 180 ILE A C 1
ATOM 1380 O O . ILE A 1 180 ? 4.441 -14.586 -23.344 1 98 180 ILE A O 1
ATOM 1384 N N . THR A 1 181 ? 4.328 -13.75 -21.266 1 97.88 181 THR A N 1
ATOM 1385 C CA . THR A 1 181 ? 5.699 -14.102 -20.922 1 97.88 181 THR A CA 1
ATOM 1386 C C . THR A 1 181 ? 5.902 -15.609 -20.984 1 97.88 181 THR A C 1
ATOM 1388 O O . THR A 1 181 ? 6.969 -16.078 -21.391 1 97.88 181 THR A O 1
ATOM 1391 N N . ALA A 1 182 ? 4.922 -16.375 -20.609 1 96.31 182 ALA A N 1
ATOM 1392 C CA . ALA A 1 182 ? 5.004 -17.828 -20.594 1 96.31 182 ALA A CA 1
ATOM 1393 C C . ALA A 1 182 ? 5.07 -18.375 -22.016 1 96.31 182 ALA A C 1
ATOM 1395 O O . ALA A 1 182 ? 5.574 -19.484 -22.234 1 96.31 182 ALA A O 1
ATOM 1396 N N . VAL A 1 183 ? 4.625 -17.594 -22.938 1 95.56 183 VAL A N 1
ATOM 1397 C CA . VAL A 1 183 ? 4.586 -18.031 -24.328 1 95.56 183 VAL A CA 1
ATOM 1398 C C . VAL A 1 183 ? 5.859 -17.578 -25.047 1 95.56 183 VAL A C 1
ATOM 1400 O O . VAL A 1 183 ? 6.512 -18.375 -25.719 1 95.56 183 VAL A O 1
ATOM 1403 N N . TYR A 1 184 ? 6.246 -16.281 -24.797 1 95.12 184 TYR A N 1
ATOM 1404 C CA . TYR A 1 184 ? 7.316 -15.703 -25.594 1 95.12 184 TYR A CA 1
ATOM 1405 C C . TYR A 1 184 ? 8.648 -15.781 -24.859 1 95.12 184 TYR A C 1
ATOM 1407 O O . TYR A 1 184 ? 9.711 -15.594 -25.469 1 95.12 184 TYR A O 1
ATOM 1415 N N . TYR A 1 185 ? 8.633 -15.953 -23.578 1 94.94 185 TYR A N 1
ATOM 1416 C CA . TYR A 1 185 ? 9.805 -16.156 -22.734 1 94.94 185 TYR A CA 1
ATOM 1417 C C . TYR A 1 185 ? 10.711 -14.93 -22.766 1 94.94 185 TYR A C 1
ATOM 1419 O O . TYR A 1 185 ? 11.93 -15.047 -22.938 1 94.94 185 TYR A O 1
ATOM 1427 N N . GLU A 1 186 ? 10.141 -13.828 -22.75 1 96.56 186 GLU A N 1
ATOM 1428 C CA . GLU A 1 186 ? 10.844 -12.555 -22.641 1 96.56 186 GLU A CA 1
ATOM 1429 C C . GLU A 1 186 ? 10.352 -11.758 -21.438 1 96.56 186 GLU A C 1
ATOM 1431 O O . GLU A 1 186 ? 9.742 -10.695 -21.578 1 96.56 186 GLU A O 1
ATOM 1436 N N . PRO A 1 187 ? 10.773 -12.242 -20.25 1 97.75 187 PRO A N 1
ATOM 1437 C CA . PRO A 1 187 ? 10.211 -11.648 -19.031 1 97.75 187 PRO A CA 1
ATOM 1438 C C . PRO A 1 187 ? 10.586 -10.18 -18.859 1 97.75 187 PRO A C 1
ATOM 1440 O O . PRO A 1 187 ? 9.742 -9.359 -18.484 1 97.75 187 PRO A O 1
ATOM 1443 N N . LEU A 1 188 ? 11.797 -9.812 -19.141 1 98.06 188 LEU A N 1
ATOM 1444 C CA . LEU A 1 188 ? 12.211 -8.43 -18.922 1 98.06 188 LEU A CA 1
ATOM 1445 C C . LEU A 1 188 ? 11.391 -7.469 -19.766 1 98.06 188 LEU A C 1
ATOM 1447 O O . LEU A 1 188 ? 10.852 -6.484 -19.25 1 98.06 188 LEU A O 1
ATOM 1451 N N . ALA A 1 189 ? 11.273 -7.719 -21.031 1 97.69 189 ALA A N 1
ATOM 1452 C CA . ALA A 1 189 ? 10.555 -6.852 -21.953 1 97.69 189 ALA A CA 1
ATOM 1453 C C . ALA A 1 189 ? 9.086 -6.734 -21.578 1 97.69 189 ALA A C 1
ATOM 1455 O O . ALA A 1 189 ? 8.523 -5.641 -21.578 1 97.69 189 ALA A O 1
ATOM 1456 N N . LEU A 1 190 ? 8.492 -7.844 -21.234 1 98.38 190 LEU A N 1
ATOM 1457 C CA . LEU A 1 190 ? 7.051 -7.867 -21.031 1 98.38 190 LEU A CA 1
ATOM 1458 C C . LEU A 1 190 ? 6.688 -7.281 -19.672 1 98.38 190 LEU A C 1
ATOM 1460 O O . LEU A 1 190 ? 5.691 -6.566 -19.547 1 98.38 190 LEU A O 1
ATOM 1464 N N . TYR A 1 191 ? 7.492 -7.562 -18.609 1 98.69 191 TYR A N 1
ATOM 1465 C CA . TYR A 1 191 ? 7.199 -6.988 -17.297 1 98.69 191 TYR A CA 1
ATOM 1466 C C . TYR A 1 191 ? 7.527 -5.504 -17.266 1 98.69 191 TYR A C 1
ATOM 1468 O O . TYR A 1 191 ? 6.855 -4.723 -16.594 1 98.69 191 TYR A O 1
ATOM 1476 N N . LEU A 1 192 ? 8.531 -5.047 -17.938 1 98.69 192 LEU A N 1
ATOM 1477 C CA . LEU A 1 192 ? 8.766 -3.615 -18.094 1 98.69 192 LEU A CA 1
ATOM 1478 C C . LEU A 1 192 ? 7.609 -2.953 -18.844 1 98.69 192 LEU A C 1
ATOM 1480 O O . LEU A 1 192 ? 7.184 -1.852 -18.484 1 98.69 192 LEU A O 1
ATOM 1484 N N . GLU A 1 193 ? 7.152 -3.643 -19.891 1 98.69 193 GLU A N 1
ATOM 1485 C CA . GLU A 1 193 ? 6.07 -3.078 -20.688 1 98.69 193 GLU A CA 1
ATOM 1486 C C . GLU A 1 193 ? 4.805 -2.889 -19.859 1 98.69 193 GLU A C 1
ATOM 1488 O O . GLU A 1 193 ? 4.18 -1.826 -19.906 1 98.69 193 GLU A O 1
ATOM 1493 N N . VAL A 1 194 ? 4.391 -3.947 -19.094 1 98.88 194 VAL A N 1
ATOM 1494 C CA . VAL A 1 194 ? 3.189 -3.812 -18.281 1 98.88 194 VAL A CA 1
ATOM 1495 C C . VAL A 1 194 ? 3.414 -2.76 -17.203 1 98.88 194 VAL A C 1
ATOM 1497 O O . VAL A 1 194 ? 2.496 -2.014 -16.859 1 98.88 194 VAL A O 1
ATOM 1500 N N . GLY A 1 195 ? 4.688 -2.689 -16.641 1 98.81 195 GLY A N 1
ATOM 1501 C CA . GLY A 1 195 ? 5.027 -1.632 -15.711 1 98.81 195 GLY A CA 1
ATOM 1502 C C . GLY A 1 195 ? 4.84 -0.241 -16.281 1 98.81 195 GLY A C 1
ATOM 1503 O O . GLY A 1 195 ? 4.312 0.649 -15.617 1 98.81 195 GLY A O 1
ATOM 1504 N N . VAL A 1 196 ? 5.227 -0.061 -17.5 1 98.75 196 VAL A N 1
ATOM 1505 C CA . VAL A 1 196 ? 5.109 1.227 -18.172 1 98.75 196 VAL A CA 1
ATOM 1506 C C . VAL A 1 196 ? 3.639 1.581 -18.359 1 98.75 196 VAL A C 1
ATOM 1508 O O . VAL A 1 196 ? 3.25 2.742 -18.219 1 98.75 196 VAL A O 1
ATOM 1511 N N . ILE A 1 197 ? 2.834 0.642 -18.688 1 98.81 197 ILE A N 1
ATOM 1512 C CA . ILE A 1 197 ? 1.411 0.903 -18.875 1 98.81 197 ILE A CA 1
ATOM 1513 C C . ILE A 1 197 ? 0.784 1.294 -17.531 1 98.81 197 ILE A C 1
ATOM 1515 O O . ILE A 1 197 ? -0.001 2.242 -17.469 1 98.81 197 ILE A O 1
ATOM 1519 N N . TYR A 1 198 ? 1.119 0.543 -16.484 1 98.81 198 TYR A N 1
ATOM 1520 C CA . TYR A 1 198 ? 0.665 0.954 -15.156 1 98.81 198 TYR A CA 1
ATOM 1521 C C . TYR A 1 198 ? 1.099 2.383 -14.852 1 98.81 198 TYR A C 1
ATOM 1523 O O . TYR A 1 198 ? 0.32 3.172 -14.312 1 98.81 198 TYR A O 1
ATOM 1531 N N . LEU A 1 199 ? 2.355 2.652 -15.133 1 98.81 199 LEU A N 1
ATOM 1532 C CA . LEU A 1 199 ? 2.914 3.977 -14.891 1 98.81 199 LEU A CA 1
ATOM 1533 C C . LEU A 1 199 ? 2.127 5.047 -15.641 1 98.81 199 LEU A C 1
ATOM 1535 O O . LEU A 1 199 ? 1.894 6.137 -15.117 1 98.81 199 LEU A O 1
ATOM 1539 N N . LEU A 1 200 ? 1.764 4.738 -16.797 1 98.56 200 LEU A N 1
ATOM 1540 C CA . LEU A 1 200 ? 0.956 5.652 -17.594 1 98.56 200 LEU A CA 1
ATOM 1541 C C . LEU A 1 200 ? -0.402 5.891 -16.938 1 98.56 200 LEU A C 1
ATOM 1543 O O . LEU A 1 200 ? -0.848 7.035 -16.828 1 98.56 200 LEU A O 1
ATOM 1547 N N . PHE A 1 201 ? -1.104 4.824 -16.562 1 98.69 201 PHE A N 1
ATOM 1548 C CA . PHE A 1 201 ? -2.381 4.961 -15.875 1 98.69 201 PHE A CA 1
ATOM 1549 C C . PHE A 1 201 ? -2.24 5.84 -14.641 1 98.69 201 PHE A C 1
ATOM 1551 O O . PHE A 1 201 ? -3.018 6.777 -14.453 1 98.69 201 PHE A O 1
ATOM 1558 N N . CYS A 1 202 ? -1.222 5.578 -13.852 1 98.75 202 CYS A N 1
ATOM 1559 C CA . CYS A 1 202 ? -1.034 6.289 -12.594 1 98.75 202 CYS A CA 1
ATOM 1560 C C . CYS A 1 202 ? -0.658 7.746 -12.844 1 98.75 202 CYS A C 1
ATOM 1562 O O . CYS A 1 202 ? -1.06 8.633 -12.086 1 98.75 202 CYS A O 1
ATOM 1564 N N . THR A 1 203 ? 0.101 7.992 -13.883 1 98.62 203 THR A N 1
ATOM 1565 C CA . THR A 1 203 ? 0.48 9.352 -14.242 1 98.62 203 THR A CA 1
ATOM 1566 C C . THR A 1 203 ? -0.746 10.164 -14.648 1 98.62 203 THR A C 1
ATOM 1568 O O . THR A 1 203 ? -0.912 11.305 -14.211 1 98.62 203 THR A O 1
ATOM 1571 N N . VAL A 1 204 ? -1.571 9.57 -15.438 1 98.56 204 VAL A N 1
ATOM 1572 C CA . VAL A 1 204 ? -2.797 10.242 -15.867 1 98.56 204 VAL A CA 1
ATOM 1573 C C . VAL A 1 204 ? -3.682 10.523 -14.656 1 98.56 204 VAL A C 1
ATOM 1575 O O . VAL A 1 204 ? -4.227 11.625 -14.523 1 98.56 204 VAL A O 1
ATOM 1578 N N . LEU A 1 205 ? -3.826 9.586 -13.82 1 98.5 205 LEU A N 1
ATOM 1579 C CA . LEU A 1 205 ? -4.676 9.75 -12.641 1 98.5 205 LEU A CA 1
ATOM 1580 C C . LEU A 1 205 ? -4.105 10.797 -11.695 1 98.5 205 LEU A C 1
ATOM 1582 O O . LEU A 1 205 ? -4.855 11.547 -11.062 1 98.5 205 LEU A O 1
ATOM 1586 N N . THR A 1 206 ? -2.779 10.766 -11.578 1 98.12 206 THR A N 1
ATOM 1587 C CA . THR A 1 206 ? -2.145 11.797 -10.766 1 98.12 206 THR A CA 1
ATOM 1588 C C . THR A 1 206 ? -2.42 13.188 -11.336 1 98.12 206 THR A C 1
ATOM 1590 O O . THR A 1 206 ? -2.662 14.133 -10.586 1 98.12 206 THR A O 1
ATOM 1593 N N . TRP A 1 207 ? -2.367 13.297 -12.617 1 97.81 207 TRP A N 1
ATOM 1594 C CA . TRP A 1 207 ? -2.695 14.555 -13.281 1 97.81 207 TRP A CA 1
ATOM 1595 C C . TRP A 1 207 ? -4.141 14.953 -13 1 97.81 207 TRP A C 1
ATOM 1597 O O . TRP A 1 207 ? -4.426 16.125 -12.719 1 97.81 207 TRP A O 1
ATOM 1607 N N . VAL A 1 208 ? -5.027 14.047 -13.07 1 97.94 208 VAL A N 1
ATOM 1608 C CA . VAL A 1 208 ? -6.438 14.289 -12.773 1 97.94 208 VAL A CA 1
ATOM 1609 C C . VAL A 1 208 ? -6.59 14.742 -11.328 1 97.94 208 VAL A C 1
ATOM 1611 O O . VAL A 1 208 ? -7.363 15.656 -11.031 1 97.94 208 VAL A O 1
ATOM 1614 N N . GLN A 1 209 ? -5.871 14.039 -10.438 1 97.25 209 GLN A N 1
ATOM 1615 C CA . GLN A 1 209 ? -5.906 14.414 -9.031 1 97.25 209 GLN A CA 1
ATOM 1616 C C . GLN A 1 209 ? -5.527 15.875 -8.844 1 97.25 209 GLN A C 1
ATOM 1618 O O . GLN A 1 209 ? -6.223 16.625 -8.156 1 97.25 209 GLN A O 1
ATOM 1623 N N . HIS A 1 210 ? -4.449 16.312 -9.453 1 96.25 210 HIS A N 1
ATOM 1624 C CA . HIS A 1 210 ? -3.959 17.688 -9.32 1 96.25 210 HIS A CA 1
ATOM 1625 C C . HIS A 1 210 ? -4.945 18.688 -9.914 1 96.25 210 HIS A C 1
ATOM 1627 O O . HIS A 1 210 ? -5.145 19.766 -9.359 1 96.25 210 HIS A O 1
ATOM 1633 N N . TRP A 1 211 ? -5.48 18.312 -11 1 96 211 TRP A N 1
ATOM 1634 C CA . TRP A 1 211 ? -6.477 19.156 -11.641 1 96 211 TRP A CA 1
ATOM 1635 C C . TRP A 1 211 ? -7.688 19.359 -10.734 1 96 211 TRP A C 1
ATOM 1637 O O . TRP A 1 211 ? -8.164 20.484 -10.57 1 96 211 TRP A O 1
ATOM 1647 N N . CYS A 1 212 ? -8.148 18.297 -10.117 1 95.31 212 CYS A N 1
ATOM 1648 C CA . CYS A 1 212 ? -9.289 18.375 -9.203 1 95.31 212 CYS A CA 1
ATOM 1649 C C . CYS A 1 212 ? -8.945 19.172 -7.961 1 95.31 212 CYS A C 1
ATOM 1651 O O . CYS A 1 212 ? -9.773 19.938 -7.457 1 95.31 212 CYS A O 1
ATOM 1653 N N . GLU A 1 213 ? -7.758 18.984 -7.496 1 94.12 213 GLU A N 1
ATOM 1654 C CA . GLU A 1 213 ? -7.312 19.719 -6.309 1 94.12 213 GLU A CA 1
ATOM 1655 C C . GLU A 1 213 ? -7.293 21.219 -6.555 1 94.12 213 GLU A C 1
ATOM 1657 O O . GLU A 1 213 ? -7.66 22 -5.68 1 94.12 213 GLU A O 1
ATOM 1662 N N . ARG A 1 214 ? -6.879 21.688 -7.625 1 92.75 214 ARG A N 1
ATOM 1663 C CA . ARG A 1 214 ? -6.84 23.109 -7.98 1 92.75 214 ARG A CA 1
ATOM 1664 C C . ARG A 1 214 ? -8.25 23.688 -8.055 1 92.75 214 ARG A C 1
ATOM 1666 O O . ARG A 1 214 ? -8.477 24.828 -7.613 1 92.75 214 ARG A O 1
ATOM 1673 N N . ARG A 1 215 ? -9.148 22.984 -8.469 1 90.56 215 ARG A N 1
ATOM 1674 C CA . ARG A 1 215 ? -10.523 23.438 -8.578 1 90.56 215 ARG A CA 1
ATOM 1675 C C . ARG A 1 215 ? -11.18 23.531 -7.203 1 90.56 215 ARG A C 1
ATOM 1677 O O . ARG A 1 215 ? -11.969 24.453 -6.945 1 90.56 215 ARG A O 1
ATOM 1684 N N . LEU A 1 216 ? -10.828 22.531 -6.391 1 87.75 216 LEU A N 1
ATOM 1685 C CA . LEU A 1 216 ? -11.367 22.531 -5.031 1 87.75 216 LEU A CA 1
ATOM 1686 C C . LEU A 1 216 ? -10.797 23.672 -4.215 1 87.75 216 LEU A C 1
ATOM 1688 O O . LEU A 1 216 ? -11.492 24.25 -3.375 1 87.75 216 LEU A O 1
ATOM 1692 N N . ALA A 1 217 ? -9.633 24.078 -4.414 1 83.06 217 ALA A N 1
ATOM 1693 C CA . ALA A 1 217 ? -8.969 25.172 -3.701 1 83.06 217 ALA A CA 1
ATOM 1694 C C . ALA A 1 217 ? -9.508 26.516 -4.152 1 83.06 217 ALA A C 1
ATOM 1696 O O . ALA A 1 217 ? -9.57 27.469 -3.363 1 83.06 217 ALA A O 1
ATOM 1697 N N . ALA A 1 218 ? -9.945 26.719 -5.348 1 80.62 218 ALA A N 1
ATOM 1698 C CA . ALA A 1 218 ? -10.469 27.969 -5.902 1 80.62 218 ALA A CA 1
ATOM 1699 C C . ALA A 1 218 ? -11.859 28.281 -5.348 1 80.62 218 ALA A C 1
ATOM 1701 O O . ALA A 1 218 ? -12.273 29.438 -5.293 1 80.62 218 ALA A O 1
ATOM 1702 N N . HIS A 1 219 ? -12.453 27.266 -4.957 1 68 219 HIS A N 1
ATOM 1703 C CA . HIS A 1 219 ? -13.797 27.469 -4.426 1 68 219 HIS A CA 1
ATOM 1704 C C . HIS A 1 219 ? -13.766 27.688 -2.916 1 68 219 HIS A C 1
ATOM 1706 O O . HIS A 1 219 ? -14.805 27.906 -2.295 1 68 219 HIS A O 1
ATOM 1712 N N . SER A 1 220 ? -12.547 27.562 -2.348 1 58.16 220 SER A N 1
ATOM 1713 C CA . SER A 1 220 ? -12.469 27.906 -0.929 1 58.16 220 SER A CA 1
ATOM 1714 C C . SER A 1 220 ? -11.992 29.328 -0.723 1 58.16 220 SER A C 1
ATOM 1716 O O . SER A 1 220 ? -11.227 29.859 -1.527 1 58.16 220 SER A O 1
ATOM 1718 N N . MET B 1 1 ? -15.336 -26.547 14.594 1 58.16 1 MET B N 1
ATOM 1719 C CA . MET B 1 1 ? -14.133 -26.828 13.812 1 58.16 1 MET B CA 1
ATOM 1720 C C . MET B 1 1 ? -13.68 -28.281 14.008 1 58.16 1 MET B C 1
ATOM 1722 O O . MET B 1 1 ? -13.672 -28.781 15.133 1 58.16 1 MET B O 1
ATOM 1726 N N . ASP B 1 2 ? -13.633 -29 12.953 1 79.56 2 ASP B N 1
ATOM 1727 C CA . ASP B 1 2 ? -13.25 -30.406 12.969 1 79.56 2 ASP B CA 1
ATOM 1728 C C . ASP B 1 2 ? -11.914 -30.609 13.672 1 79.56 2 ASP B C 1
ATOM 1730 O O . ASP B 1 2 ? -11.055 -29.719 13.633 1 79.56 2 ASP B O 1
ATOM 1734 N N . GLY B 1 3 ? -11.906 -31.406 14.766 1 86.69 3 GLY B N 1
ATOM 1735 C CA . GLY B 1 3 ? -10.711 -31.797 15.5 1 86.69 3 GLY B CA 1
ATOM 1736 C C . GLY B 1 3 ? -9.469 -31.828 14.633 1 86.69 3 GLY B C 1
ATOM 1737 O O . GLY B 1 3 ? -8.391 -31.406 15.055 1 86.69 3 GLY B O 1
ATOM 1738 N N . ARG B 1 4 ? -9.586 -32.219 13.516 1 90.62 4 ARG B N 1
ATOM 1739 C CA . ARG B 1 4 ? -8.484 -32.312 12.562 1 90.62 4 ARG B CA 1
ATOM 1740 C C . ARG B 1 4 ? -7.957 -30.922 12.219 1 90.62 4 ARG B C 1
ATOM 1742 O O . ARG B 1 4 ? -6.746 -30.688 12.242 1 90.62 4 ARG B O 1
ATOM 1749 N N . VAL B 1 5 ? -8.82 -30.016 11.898 1 92.12 5 VAL B N 1
ATOM 1750 C CA . VAL B 1 5 ? -8.445 -28.656 11.516 1 92.12 5 VAL B CA 1
ATOM 1751 C C . VAL B 1 5 ? -7.734 -27.953 12.672 1 92.12 5 VAL B C 1
ATOM 1753 O O . VAL B 1 5 ? -6.742 -27.25 12.469 1 92.12 5 VAL B O 1
ATOM 1756 N N . TRP B 1 6 ? -8.195 -28.203 13.867 1 92.56 6 TRP B N 1
ATOM 1757 C CA . TRP B 1 6 ? -7.574 -27.625 15.047 1 92.56 6 TRP B CA 1
ATOM 1758 C C . TRP B 1 6 ? -6.145 -28.125 15.219 1 92.56 6 TRP B C 1
ATOM 1760 O O . TRP B 1 6 ? -5.246 -27.359 15.562 1 92.56 6 TRP B O 1
ATOM 1770 N N . GLN B 1 7 ? -5.941 -29.359 14.992 1 93.25 7 GLN B N 1
ATOM 1771 C CA . GLN B 1 7 ? -4.605 -29.938 15.094 1 93.25 7 GLN B CA 1
ATOM 1772 C C . GLN B 1 7 ? -3.67 -29.344 14.039 1 93.25 7 GLN B C 1
ATOM 1774 O O . GLN B 1 7 ? -2.498 -29.078 14.32 1 93.25 7 GLN B O 1
ATOM 1779 N N . ILE B 1 8 ? -4.191 -29.156 12.906 1 93.88 8 ILE B N 1
ATOM 1780 C CA . ILE B 1 8 ? -3.404 -28.562 11.828 1 93.88 8 ILE B CA 1
ATOM 1781 C C . ILE B 1 8 ? -2.982 -27.141 12.211 1 93.88 8 ILE B C 1
ATOM 1783 O O . ILE B 1 8 ? -1.822 -26.766 12.039 1 93.88 8 ILE B O 1
ATOM 1787 N N . VAL B 1 9 ? -3.889 -26.375 12.773 1 95.31 9 VAL B N 1
ATOM 1788 C CA . VAL B 1 9 ? -3.633 -24.984 13.156 1 95.31 9 VAL B CA 1
ATOM 1789 C C . VAL B 1 9 ? -2.568 -24.953 14.25 1 95.31 9 VAL B C 1
ATOM 1791 O O . VAL B 1 9 ? -1.623 -24.156 14.18 1 95.31 9 VAL B O 1
ATOM 1794 N N . VAL B 1 10 ? -2.697 -25.812 15.203 1 95.12 10 VAL B N 1
ATOM 1795 C CA . VAL B 1 10 ? -1.762 -25.844 16.312 1 95.12 10 VAL B CA 1
ATOM 1796 C C . VAL B 1 10 ? -0.38 -26.266 15.828 1 95.12 10 VAL B C 1
ATOM 1798 O O . VAL B 1 10 ? 0.628 -25.641 16.188 1 95.12 10 VAL B O 1
ATOM 1801 N N . ASP B 1 11 ? -0.326 -27.25 14.953 1 94.62 11 ASP B N 1
ATOM 1802 C CA . ASP B 1 11 ? 0.935 -27.797 14.453 1 94.62 11 ASP B CA 1
ATOM 1803 C C . ASP B 1 11 ? 1.613 -26.812 13.5 1 94.62 11 ASP B C 1
ATOM 1805 O O . ASP B 1 11 ? 2.84 -26.797 13.383 1 94.62 11 ASP B O 1
ATOM 1809 N N . SER B 1 12 ? 0.844 -26.016 12.844 1 96.44 12 SER B N 1
ATOM 1810 C CA . SER B 1 12 ? 1.376 -25.125 11.812 1 96.44 12 SER B CA 1
ATOM 1811 C C . SER B 1 12 ? 1.817 -23.797 12.398 1 96.44 12 SER B C 1
ATOM 1813 O O . SER B 1 12 ? 2.562 -23.047 11.758 1 96.44 12 SER B O 1
ATOM 1815 N N . PHE B 1 13 ? 1.328 -23.516 13.586 1 97 13 PHE B N 1
ATOM 1816 C CA . PHE B 1 13 ? 1.594 -22.203 14.172 1 97 13 PHE B CA 1
ATOM 1817 C C . PHE B 1 13 ? 3.092 -21.938 14.242 1 97 13 PHE B C 1
ATOM 1819 O O . PHE B 1 13 ? 3.568 -20.891 13.789 1 97 13 PHE B O 1
ATOM 1826 N N . GLY B 1 14 ? 3.824 -22.859 14.859 1 96.31 14 GLY B N 1
ATOM 1827 C CA . GLY B 1 14 ? 5.27 -22.719 14.953 1 96.3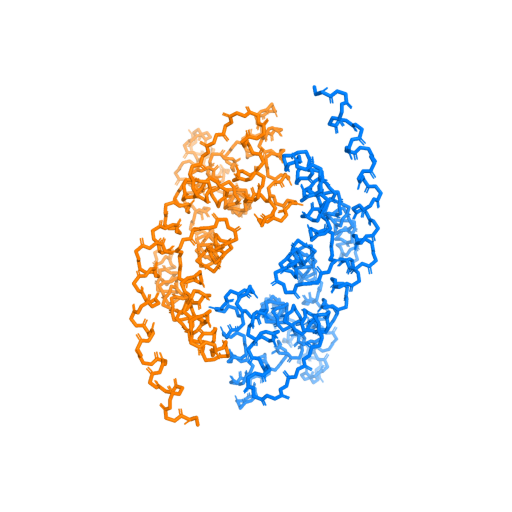1 14 GLY B CA 1
ATOM 1828 C C . GLY B 1 14 ? 5.961 -22.719 13.609 1 96.31 14 GLY B C 1
ATOM 1829 O O . GLY B 1 14 ? 6.93 -21.984 13.406 1 96.31 14 GLY B O 1
ATOM 1830 N N . ARG B 1 15 ? 5.508 -23.531 12.711 1 97.25 15 ARG B N 1
ATOM 1831 C CA . ARG B 1 15 ? 6.074 -23.641 11.375 1 97.25 15 ARG B CA 1
ATOM 1832 C C . ARG B 1 15 ? 5.914 -22.344 10.602 1 97.25 15 ARG B C 1
ATOM 1834 O O . ARG B 1 15 ? 6.754 -22 9.766 1 97.25 15 ARG B O 1
ATOM 1841 N N . LEU B 1 16 ? 4.867 -21.625 10.891 1 98.12 16 LEU B N 1
ATOM 1842 C CA . LEU B 1 16 ? 4.621 -20.344 10.25 1 98.12 16 LEU B CA 1
ATOM 1843 C C . LEU B 1 16 ? 5.418 -19.234 10.93 1 98.12 16 LEU B C 1
ATOM 1845 O O . LEU B 1 16 ? 5.957 -18.359 10.266 1 98.12 16 LEU B O 1
ATOM 1849 N N . LEU B 1 17 ? 5.484 -19.328 12.234 1 98 17 LEU B N 1
ATOM 1850 C CA . LEU B 1 17 ? 6.117 -18.266 13.016 1 98 17 LEU B CA 1
ATOM 1851 C C . LEU B 1 17 ? 7.617 -18.219 12.758 1 98 17 LEU B C 1
ATOM 1853 O O . LEU B 1 17 ? 8.219 -17.141 12.75 1 98 17 LEU B O 1
ATOM 1857 N N . ILE B 1 18 ? 8.242 -19.312 12.516 1 97.81 18 ILE B N 1
ATOM 1858 C CA . ILE B 1 18 ? 9.695 -19.406 12.367 1 97.81 18 ILE B CA 1
ATOM 1859 C C . ILE B 1 18 ? 10.133 -18.594 11.141 1 97.81 18 ILE B C 1
ATOM 1861 O O . ILE B 1 18 ? 10.961 -17.688 11.258 1 97.81 18 ILE B O 1
ATOM 1865 N N . PRO B 1 19 ? 9.594 -18.828 9.984 1 97.88 19 PRO B N 1
ATOM 1866 C CA . PRO B 1 19 ? 9.984 -17.984 8.852 1 97.88 19 PRO B CA 1
ATOM 1867 C C . PRO B 1 19 ? 9.539 -16.531 9.023 1 97.88 19 PRO B C 1
ATOM 1869 O O . PRO B 1 19 ? 10.148 -15.625 8.453 1 97.88 19 PRO B O 1
ATOM 1872 N N . GLY B 1 20 ? 8.43 -16.312 9.805 1 98.19 20 GLY B N 1
ATOM 1873 C CA . GLY B 1 20 ? 8.062 -14.945 10.164 1 98.19 20 GLY B CA 1
ATOM 1874 C C . GLY B 1 20 ? 9.172 -14.195 10.875 1 98.19 20 GLY B C 1
ATOM 1875 O O . GLY B 1 20 ? 9.477 -13.047 10.531 1 98.19 20 GLY B O 1
ATOM 1876 N N . ILE B 1 21 ? 9.82 -14.875 11.734 1 98.12 21 ILE B N 1
ATOM 1877 C CA . ILE B 1 21 ? 10.859 -14.266 12.562 1 98.12 21 ILE B CA 1
ATOM 1878 C C . ILE B 1 21 ? 12.195 -14.289 11.812 1 98.12 21 ILE B C 1
ATOM 1880 O O . ILE B 1 21 ? 12.977 -13.336 11.898 1 98.12 21 ILE B O 1
ATOM 1884 N N . THR B 1 22 ? 12.445 -15.32 11.016 1 98.31 22 THR B N 1
ATOM 1885 C CA . THR B 1 22 ? 13.781 -15.523 10.477 1 98.31 22 THR B CA 1
ATOM 1886 C C . THR B 1 22 ? 13.891 -14.969 9.055 1 98.31 22 THR B C 1
ATOM 1888 O O . THR B 1 22 ? 14.992 -14.781 8.539 1 98.31 22 THR B O 1
ATOM 1891 N N . VAL B 1 23 ? 12.812 -14.742 8.406 1 98.69 23 VAL B N 1
ATOM 1892 C CA . VAL B 1 23 ? 12.875 -14.266 7.023 1 98.69 23 VAL B CA 1
ATOM 1893 C C . VAL B 1 23 ? 12.07 -12.977 6.879 1 9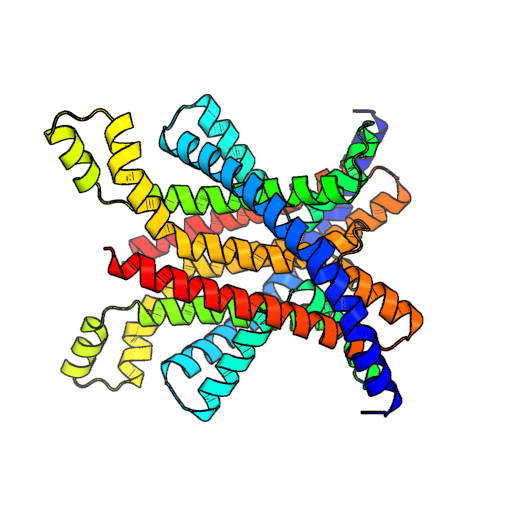8.69 23 VAL B C 1
ATOM 1895 O O . VAL B 1 23 ? 12.609 -11.945 6.484 1 98.69 23 VAL B O 1
ATOM 1898 N N . THR B 1 24 ? 10.812 -13.008 7.262 1 98.75 24 THR B N 1
ATOM 1899 C CA . THR B 1 24 ? 9.914 -11.875 7.078 1 98.75 24 THR B CA 1
ATOM 1900 C C . THR B 1 24 ? 10.445 -10.641 7.812 1 98.75 24 THR B C 1
ATOM 1902 O O . THR B 1 24 ? 10.578 -9.57 7.219 1 98.75 24 THR B O 1
ATOM 1905 N N . ILE B 1 25 ? 10.766 -10.781 9.07 1 98.62 25 ILE B N 1
ATOM 1906 C CA . ILE B 1 25 ? 11.188 -9.656 9.891 1 98.62 25 ILE B CA 1
ATOM 1907 C C . ILE B 1 25 ? 12.531 -9.133 9.406 1 98.62 25 ILE B C 1
ATOM 1909 O O . ILE B 1 25 ? 12.688 -7.938 9.156 1 98.62 25 ILE B O 1
ATOM 1913 N N . PRO B 1 26 ? 13.539 -9.984 9.211 1 98.69 26 PRO B N 1
ATOM 1914 C CA . PRO B 1 26 ? 14.812 -9.484 8.695 1 98.69 26 PRO B CA 1
ATOM 191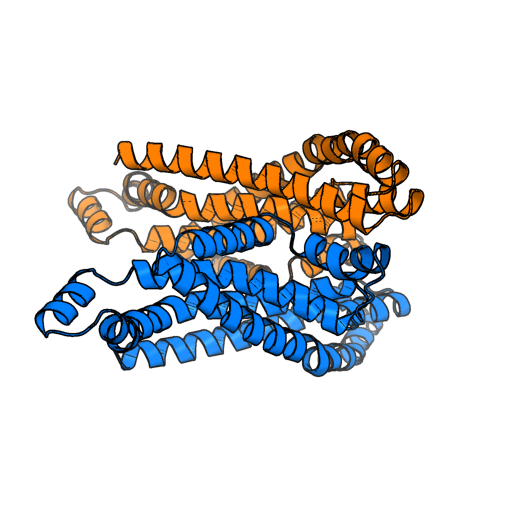5 C C . PRO B 1 26 ? 14.688 -8.844 7.316 1 98.69 26 PRO B C 1
ATOM 1917 O O . PRO B 1 26 ? 15.344 -7.84 7.035 1 98.69 26 PRO B O 1
ATOM 1920 N N . LEU B 1 27 ? 13.891 -9.469 6.449 1 98.81 27 LEU B N 1
ATOM 1921 C CA . LEU B 1 27 ? 13.625 -8.898 5.133 1 98.81 27 LEU B CA 1
ATOM 1922 C C . LEU B 1 27 ? 13.086 -7.477 5.254 1 98.81 27 LEU B C 1
ATOM 1924 O O . LEU B 1 27 ? 13.5 -6.582 4.52 1 98.81 27 LEU B O 1
ATOM 1928 N N . THR B 1 28 ? 12.18 -7.254 6.18 1 98.88 28 THR B N 1
ATOM 1929 C CA . THR B 1 28 ? 11.578 -5.945 6.43 1 98.88 28 THR B CA 1
ATOM 1930 C C . THR B 1 28 ? 12.617 -4.965 6.961 1 98.88 28 THR B C 1
ATOM 1932 O O . THR B 1 28 ? 12.727 -3.842 6.465 1 98.88 28 THR B O 1
ATOM 1935 N N . LEU B 1 29 ? 13.367 -5.395 7.945 1 98.81 29 LEU B N 1
ATOM 1936 C CA . LEU B 1 29 ? 14.336 -4.531 8.609 1 98.81 29 LEU B CA 1
ATOM 1937 C C . LEU B 1 29 ? 15.422 -4.074 7.641 1 98.81 29 LEU B C 1
ATOM 1939 O O . LEU B 1 29 ? 15.727 -2.883 7.562 1 98.81 29 LEU B O 1
ATOM 1943 N N . VAL B 1 30 ? 15.961 -4.977 6.93 1 98.88 30 VAL B N 1
ATOM 1944 C CA . VAL B 1 30 ? 17.062 -4.672 6.016 1 98.88 30 VAL B CA 1
ATOM 1945 C C . VAL B 1 30 ? 16.547 -3.793 4.875 1 98.88 30 VAL B C 1
ATOM 1947 O O . VAL B 1 30 ? 17.172 -2.775 4.547 1 98.88 30 VAL B O 1
ATOM 1950 N N . SER B 1 31 ? 15.438 -4.199 4.25 1 98.94 31 SER B N 1
ATOM 1951 C CA . SER B 1 31 ? 14.891 -3.436 3.135 1 98.94 31 SER B CA 1
ATOM 1952 C C . SER B 1 31 ? 14.5 -2.027 3.57 1 98.94 31 SER B C 1
ATOM 1954 O O . SER B 1 31 ? 14.711 -1.062 2.834 1 98.94 31 SER B O 1
ATOM 1956 N N . PHE B 1 32 ? 13.93 -1.937 4.777 1 98.94 32 PHE B N 1
ATOM 1957 C CA . PHE B 1 32 ? 13.516 -0.625 5.266 1 98.94 32 PHE B CA 1
ATOM 1958 C C . PHE B 1 32 ? 14.734 0.257 5.535 1 98.94 32 PHE B C 1
ATOM 1960 O O . PHE B 1 32 ? 14.719 1.448 5.219 1 98.94 32 PHE B O 1
ATOM 1967 N N . ALA B 1 33 ? 15.727 -0.295 6.148 1 98.88 33 ALA B N 1
ATOM 1968 C CA . ALA B 1 33 ? 16.938 0.465 6.461 1 98.88 33 ALA B CA 1
ATOM 1969 C C . ALA B 1 33 ? 17.578 1.015 5.188 1 98.88 33 ALA B C 1
ATOM 1971 O O . ALA B 1 33 ? 17.922 2.195 5.125 1 98.88 33 ALA B O 1
ATOM 1972 N N . ILE B 1 34 ? 17.719 0.189 4.234 1 98.94 34 ILE B N 1
ATOM 1973 C CA . ILE B 1 34 ? 18.312 0.612 2.965 1 98.94 34 ILE B CA 1
ATOM 1974 C C . ILE B 1 34 ? 17.375 1.616 2.281 1 98.94 34 ILE B C 1
ATOM 1976 O O . ILE B 1 34 ? 17.844 2.639 1.766 1 98.94 34 ILE B O 1
ATOM 1980 N N . GLY B 1 35 ? 16.094 1.323 2.281 1 98.94 35 GLY B N 1
ATOM 1981 C CA . GLY B 1 35 ? 15.117 2.236 1.708 1 98.94 35 GLY B CA 1
ATOM 1982 C C . GLY B 1 35 ? 15.102 3.596 2.379 1 98.94 35 GLY B C 1
ATOM 1983 O O . GLY B 1 35 ? 14.969 4.621 1.71 1 98.94 35 GLY B O 1
ATOM 1984 N N . LEU B 1 36 ? 15.219 3.576 3.688 1 98.75 36 LEU B N 1
ATOM 1985 C CA . LEU B 1 36 ? 15.242 4.832 4.43 1 98.75 36 LEU B CA 1
ATOM 1986 C C . LEU B 1 36 ? 16.484 5.648 4.074 1 98.75 36 LEU B C 1
ATOM 1988 O O . LEU B 1 36 ? 16.406 6.871 3.934 1 98.75 36 LEU B O 1
ATOM 1992 N N . ALA B 1 37 ? 17.625 5.008 4.008 1 98.69 37 ALA B N 1
ATOM 1993 C CA . ALA B 1 37 ? 18.844 5.688 3.58 1 98.69 37 ALA B CA 1
ATOM 1994 C C . ALA B 1 37 ? 18.672 6.316 2.201 1 98.69 37 ALA B C 1
ATOM 1996 O O . ALA B 1 37 ? 19.031 7.473 1.99 1 98.69 37 ALA B O 1
ATOM 1997 N N . LEU B 1 38 ? 18.109 5.57 1.31 1 98.75 38 LEU B N 1
ATOM 1998 C CA . LEU B 1 38 ? 17.844 6.074 -0.031 1 98.75 38 LEU B CA 1
ATOM 1999 C C . LEU B 1 38 ? 16.859 7.238 0.019 1 98.75 38 LEU B C 1
ATOM 2001 O O . LEU B 1 38 ? 17.016 8.227 -0.707 1 98.75 38 LEU B O 1
ATOM 2005 N N . ALA B 1 39 ? 15.859 7.117 0.868 1 98.81 39 ALA B N 1
ATOM 2006 C CA . ALA B 1 39 ? 14.836 8.148 1.016 1 98.81 39 ALA B CA 1
ATOM 2007 C C . ALA B 1 39 ? 15.445 9.469 1.465 1 98.81 39 ALA B C 1
ATOM 2009 O O . ALA B 1 39 ? 15.07 10.539 0.976 1 98.81 39 ALA B O 1
ATOM 2010 N N . ILE B 1 40 ? 16.328 9.391 2.406 1 96.94 40 ILE B N 1
ATOM 2011 C CA . ILE B 1 40 ? 16.984 10.586 2.93 1 96.94 40 ILE B CA 1
ATOM 2012 C C . ILE B 1 40 ? 17.781 11.266 1.819 1 96.94 40 ILE B C 1
ATOM 2014 O O . ILE B 1 40 ? 17.672 12.477 1.62 1 96.94 40 ILE B O 1
ATOM 2018 N N . ILE B 1 41 ? 18.516 10.5 1.072 1 97 41 ILE B N 1
ATOM 2019 C CA . ILE B 1 41 ? 19.328 11.031 -0.02 1 97 41 ILE B CA 1
ATOM 2020 C C . ILE B 1 41 ? 18.422 11.68 -1.065 1 97 41 ILE B C 1
ATOM 2022 O O . ILE B 1 41 ? 18.672 12.805 -1.501 1 97 41 ILE B O 1
ATOM 2026 N N . VAL B 1 42 ? 17.391 11.047 -1.446 1 98.06 42 VAL B N 1
ATOM 2027 C CA . VAL B 1 42 ? 16.469 11.516 -2.484 1 98.06 42 VAL B CA 1
ATOM 2028 C C . VAL B 1 42 ? 15.742 12.766 -2.006 1 98.06 42 VAL B C 1
ATOM 2030 O O . VAL B 1 42 ? 15.617 13.742 -2.748 1 98.06 42 VAL B O 1
ATOM 2033 N N . ALA B 1 43 ? 15.25 12.766 -0.763 1 97 43 ALA B N 1
ATOM 2034 C CA . ALA B 1 43 ? 14.523 13.906 -0.213 1 97 43 ALA B CA 1
ATOM 2035 C C . ALA B 1 43 ? 15.422 15.148 -0.157 1 97 43 ALA B C 1
ATOM 2037 O O . ALA B 1 43 ? 15 16.234 -0.553 1 97 43 ALA B O 1
ATOM 2038 N N . LEU B 1 44 ? 16.625 15.008 0.304 1 93.88 44 LEU B N 1
ATOM 2039 C CA . LEU B 1 44 ? 17.547 16.141 0.431 1 93.88 44 LEU B CA 1
ATOM 2040 C C . LEU B 1 44 ? 17.938 16.672 -0.94 1 93.88 44 LEU B C 1
ATOM 2042 O O . LEU B 1 44 ? 18.078 17.891 -1.12 1 93.88 44 LEU B O 1
ATOM 2046 N N . THR B 1 45 ? 18.125 15.797 -1.858 1 95 45 THR B N 1
ATOM 2047 C CA . THR B 1 45 ? 18.453 16.203 -3.221 1 95 45 THR B CA 1
ATOM 2048 C C . THR B 1 45 ? 17.344 17.047 -3.822 1 95 45 THR B C 1
ATOM 2050 O O . THR B 1 45 ? 17.594 18.047 -4.477 1 95 45 THR B O 1
ATOM 2053 N N . ARG B 1 46 ? 16.156 16.641 -3.572 1 95.06 46 ARG B N 1
ATOM 2054 C CA . ARG B 1 46 ? 15.016 17.344 -4.156 1 95.06 46 ARG B CA 1
ATOM 2055 C C . ARG B 1 46 ? 14.758 18.672 -3.453 1 95.06 46 ARG B C 1
ATOM 2057 O O . ARG B 1 46 ? 14.297 19.625 -4.074 1 95.06 46 ARG B O 1
ATOM 2064 N N . VAL B 1 47 ? 15.07 18.75 -2.191 1 91.81 47 VAL B N 1
ATOM 2065 C CA . VAL B 1 47 ? 14.898 19.984 -1.438 1 91.81 47 VAL B CA 1
ATOM 2066 C C . VAL B 1 47 ? 15.984 20.984 -1.828 1 91.81 47 VAL B C 1
ATOM 2068 O O . VAL B 1 47 ? 15.734 22.188 -1.897 1 91.81 47 VAL B O 1
ATOM 2071 N N . ALA B 1 48 ? 17.156 20.531 -2.064 1 88.06 48 ALA B N 1
ATOM 2072 C CA . ALA B 1 48 ? 18.281 21.375 -2.426 1 88.06 48 ALA B CA 1
ATOM 2073 C C . ALA B 1 48 ? 18.125 21.953 -3.83 1 88.06 48 ALA B C 1
ATOM 2075 O O . ALA B 1 48 ? 18.797 22.906 -4.203 1 88.06 48 ALA B O 1
ATOM 2076 N N . ARG B 1 49 ? 17.281 21.453 -4.637 1 86.75 49 ARG B N 1
ATOM 2077 C CA . ARG B 1 49 ? 16.922 21.922 -5.965 1 86.75 49 ARG B CA 1
ATOM 2078 C C . ARG B 1 49 ? 18.141 21.938 -6.891 1 86.75 49 ARG B C 1
ATOM 2080 O O . ARG B 1 49 ? 18.328 22.875 -7.664 1 86.75 49 ARG B O 1
ATOM 2087 N N . THR B 1 50 ? 18.984 21 -6.738 1 87.5 50 THR B N 1
ATOM 2088 C CA . THR B 1 50 ? 20.062 20.844 -7.723 1 87.5 50 THR B CA 1
ATOM 2089 C C . THR B 1 50 ? 19.5 20.281 -9.031 1 87.5 50 THR B C 1
ATOM 2091 O O . THR B 1 50 ? 18.984 19.172 -9.062 1 87.5 50 THR B O 1
ATOM 2094 N N . PRO B 1 51 ? 19.609 20.891 -10.07 1 89.5 51 PRO B N 1
ATOM 2095 C CA . PRO B 1 51 ? 18.828 20.609 -11.273 1 89.5 51 PRO B CA 1
ATOM 2096 C C . PRO B 1 51 ? 18.984 19.172 -11.758 1 89.5 51 PRO B C 1
ATOM 2098 O O . PRO B 1 51 ? 18 18.422 -11.789 1 89.5 51 PRO B O 1
ATOM 2101 N N . VAL B 1 52 ? 20.141 18.719 -12.188 1 91.44 52 VAL B N 1
ATOM 2102 C CA . VAL B 1 52 ? 20.297 17.391 -12.781 1 91.44 52 VAL B CA 1
ATOM 2103 C C . VAL B 1 52 ? 20 16.312 -11.742 1 91.44 52 VAL B C 1
ATOM 2105 O O . VAL B 1 52 ? 19.281 15.359 -12.031 1 91.44 52 VAL B O 1
ATOM 2108 N N . LEU B 1 53 ? 20.375 16.453 -10.594 1 92.62 53 LEU B N 1
ATOM 2109 C CA . LEU B 1 53 ? 20.188 15.469 -9.539 1 92.62 53 LEU B CA 1
ATOM 2110 C C . LEU B 1 53 ? 18.719 15.406 -9.117 1 92.62 53 LEU B C 1
ATOM 2112 O O . LEU B 1 53 ? 18.203 14.336 -8.789 1 92.62 53 LEU B O 1
ATOM 2116 N N . THR B 1 54 ? 18.125 16.531 -9.156 1 95.12 54 THR B N 1
ATOM 2117 C CA . THR B 1 54 ? 16.719 16.609 -8.805 1 95.12 54 THR B CA 1
ATOM 2118 C C . THR B 1 54 ? 15.859 15.898 -9.844 1 95.12 54 THR B C 1
ATOM 2120 O O . THR B 1 54 ? 14.898 15.203 -9.492 1 95.12 54 THR B O 1
ATOM 2123 N N . GLN B 1 55 ? 16.25 16.031 -11.055 1 96.56 55 GLN B N 1
ATOM 2124 C CA . GLN B 1 55 ? 15.5 15.375 -12.117 1 96.56 55 GLN B CA 1
ATOM 2125 C C . GLN B 1 55 ? 15.633 13.859 -12.023 1 96.56 55 GLN B C 1
ATOM 2127 O O . GLN B 1 55 ? 14.672 13.125 -12.25 1 96.56 55 GLN B O 1
ATOM 2132 N N . ILE B 1 56 ? 16.766 13.391 -11.695 1 97.75 56 ILE B N 1
ATOM 2133 C CA . ILE B 1 56 ? 17.016 11.961 -11.547 1 97.75 56 ILE B CA 1
ATOM 2134 C C . ILE B 1 56 ? 16.219 11.422 -10.359 1 97.75 56 ILE B C 1
ATOM 2136 O O . ILE B 1 56 ? 15.586 10.359 -10.461 1 97.75 56 ILE B O 1
ATOM 2140 N N . ALA B 1 57 ? 16.25 12.164 -9.305 1 97.94 57 ALA B N 1
ATOM 2141 C CA . ALA B 1 57 ? 15.508 11.773 -8.109 1 97.94 57 ALA B CA 1
ATOM 2142 C C . ALA B 1 57 ? 14.008 11.75 -8.391 1 97.94 57 ALA B C 1
ATOM 2144 O O . ALA B 1 57 ? 13.305 10.828 -7.961 1 97.94 57 ALA B O 1
ATOM 2145 N N . GLN B 1 58 ? 13.578 12.688 -9.133 1 97.5 58 GLN B N 1
ATOM 2146 C CA . GLN B 1 58 ? 12.156 12.766 -9.477 1 97.5 58 GLN B CA 1
ATOM 2147 C C . GLN B 1 58 ? 11.75 11.609 -10.383 1 97.5 58 GLN B C 1
ATOM 2149 O O . GLN B 1 58 ? 10.641 11.078 -10.258 1 97.5 58 GLN B O 1
ATOM 2154 N N . PHE B 1 59 ? 12.594 11.289 -11.25 1 98.38 59 PHE B N 1
ATOM 2155 C CA . PHE B 1 59 ? 12.336 10.164 -12.148 1 98.38 59 PHE B CA 1
ATOM 2156 C C . PHE B 1 59 ? 12.242 8.859 -11.367 1 98.38 59 PHE B C 1
ATOM 2158 O O . PHE B 1 59 ? 11.344 8.055 -11.594 1 98.38 59 PHE B O 1
ATOM 2165 N N . TYR B 1 60 ? 13.242 8.711 -10.453 1 98.69 60 TYR B N 1
ATOM 2166 C CA . TYR B 1 60 ? 13.25 7.539 -9.578 1 98.69 60 TYR B CA 1
ATOM 2167 C C . TYR B 1 60 ? 11.945 7.43 -8.797 1 98.69 60 TYR B C 1
ATOM 2169 O O . TYR B 1 60 ? 11.297 6.379 -8.805 1 98.69 60 TYR B O 1
ATOM 2177 N N . VAL B 1 61 ? 11.477 8.477 -8.227 1 98.81 61 VAL B N 1
ATOM 2178 C CA . VAL B 1 61 ? 10.266 8.508 -7.41 1 98.81 61 VAL B CA 1
ATOM 2179 C C . VAL B 1 61 ? 9.047 8.25 -8.297 1 98.81 61 VAL B C 1
ATOM 2181 O O . VAL B 1 61 ? 8.164 7.477 -7.934 1 98.81 61 VAL B O 1
ATOM 2184 N N . TRP B 1 62 ? 9.078 8.844 -9.461 1 98.69 62 TRP B N 1
ATOM 2185 C CA . TRP B 1 62 ? 7.984 8.711 -10.422 1 98.69 62 TRP B CA 1
ATOM 2186 C C . TRP B 1 62 ? 7.797 7.25 -10.828 1 98.69 62 TRP B C 1
ATOM 2188 O O . TRP B 1 62 ? 6.684 6.727 -10.789 1 98.69 62 TRP B O 1
ATOM 2198 N N . VAL B 1 63 ? 8.812 6.582 -11.086 1 98.88 63 VAL B N 1
ATOM 2199 C CA . VAL B 1 63 ? 8.766 5.207 -11.578 1 98.88 63 VAL B CA 1
ATOM 2200 C C . VAL B 1 63 ? 8.312 4.273 -10.453 1 98.88 63 VAL B C 1
ATOM 2202 O O . VAL B 1 63 ? 7.398 3.471 -10.633 1 98.88 63 VAL B O 1
ATOM 2205 N N . PHE B 1 64 ? 8.898 4.418 -9.297 1 98.88 64 PHE B N 1
ATOM 2206 C CA . PHE B 1 64 ? 8.703 3.422 -8.25 1 98.88 64 PHE B CA 1
ATOM 2207 C C . PHE B 1 64 ? 7.398 3.666 -7.504 1 98.88 64 PHE B C 1
ATOM 2209 O O . PHE B 1 64 ? 6.801 2.73 -6.965 1 98.88 64 PHE B O 1
ATOM 2216 N N . ARG B 1 65 ? 6.887 4.895 -7.516 1 98.62 65 ARG B N 1
ATOM 2217 C CA . ARG B 1 65 ? 5.586 5.16 -6.914 1 98.62 65 ARG B CA 1
ATOM 2218 C C . ARG B 1 65 ? 4.461 4.961 -7.93 1 98.62 65 ARG B C 1
ATOM 2220 O O . ARG B 1 65 ? 3.289 4.883 -7.559 1 98.62 65 ARG B O 1
ATOM 2227 N N . GLY B 1 66 ? 4.867 4.867 -9.234 1 98.69 66 GLY B N 1
ATOM 2228 C CA . GLY B 1 66 ? 3.85 4.793 -10.273 1 98.69 66 GLY B CA 1
ATOM 2229 C C . GLY B 1 66 ? 3.662 3.391 -10.82 1 98.69 66 GLY B C 1
ATOM 2230 O O . GLY B 1 66 ? 2.816 3.168 -11.695 1 98.69 66 GLY B O 1
ATOM 2231 N N . THR B 1 67 ? 4.406 2.428 -10.32 1 98.88 67 THR B N 1
ATOM 2232 C CA . THR B 1 67 ? 4.305 1.045 -10.773 1 98.88 67 THR B CA 1
ATOM 2233 C C . THR B 1 67 ? 4.012 0.11 -9.609 1 98.88 67 THR B C 1
ATOM 2235 O O . THR B 1 67 ? 4.395 0.391 -8.469 1 98.88 67 THR B O 1
ATOM 2238 N N . PRO B 1 68 ? 3.271 -0.986 -9.867 1 98.88 68 PRO B N 1
ATOM 2239 C CA . PRO B 1 68 ? 2.99 -1.933 -8.781 1 98.88 68 PRO B CA 1
ATOM 2240 C C . PRO B 1 68 ? 4.258 -2.561 -8.203 1 98.88 68 PRO B C 1
ATOM 2242 O O . PRO B 1 68 ? 5.156 -2.949 -8.953 1 98.88 68 PRO B O 1
ATOM 2245 N N . LEU B 1 69 ? 4.27 -2.633 -6.895 1 98.88 69 LEU B N 1
ATOM 2246 C CA . LEU B 1 69 ? 5.391 -3.264 -6.207 1 98.88 69 LEU B CA 1
ATOM 2247 C C . LEU B 1 69 ? 5.598 -4.691 -6.703 1 98.88 69 LEU B C 1
ATOM 2249 O O . LEU B 1 69 ? 6.738 -5.137 -6.863 1 98.88 69 LEU B O 1
ATOM 2253 N N . LEU B 1 70 ? 4.504 -5.418 -6.957 1 98.94 70 LEU B N 1
ATOM 2254 C CA . LEU B 1 70 ? 4.59 -6.785 -7.457 1 98.94 70 LEU B CA 1
ATOM 2255 C C . LEU B 1 70 ? 5.312 -6.828 -8.797 1 98.94 70 LEU B C 1
ATOM 2257 O O . LEU B 1 70 ? 6.152 -7.699 -9.031 1 98.94 70 LEU B O 1
ATOM 2261 N N . VAL B 1 71 ? 5.031 -5.891 -9.672 1 98.94 71 VAL B N 1
ATOM 2262 C CA . VAL B 1 71 ? 5.664 -5.828 -10.984 1 98.94 71 VAL B CA 1
ATOM 2263 C C . VAL B 1 71 ? 7.152 -5.523 -10.828 1 98.94 71 VAL B C 1
ATOM 2265 O O . VAL B 1 71 ? 7.988 -6.078 -11.547 1 98.94 71 VAL B O 1
ATOM 2268 N N . GLN B 1 72 ? 7.496 -4.672 -9.891 1 98.94 72 GLN B N 1
ATOM 2269 C CA . GLN B 1 72 ? 8.891 -4.359 -9.609 1 98.94 72 GLN B CA 1
ATOM 2270 C C . GLN B 1 72 ? 9.664 -5.609 -9.203 1 98.94 72 GLN B C 1
ATOM 2272 O O . GLN B 1 72 ? 10.781 -5.84 -9.68 1 98.94 72 GLN B O 1
ATOM 2277 N N . LEU B 1 73 ? 9.062 -6.426 -8.375 1 98.94 73 LEU B N 1
ATOM 2278 C CA . LEU B 1 73 ? 9.664 -7.688 -7.953 1 98.94 73 LEU B CA 1
ATOM 2279 C C . LEU B 1 73 ? 9.914 -8.594 -9.148 1 98.94 73 LEU B C 1
ATOM 2281 O O . LEU B 1 73 ? 10.992 -9.18 -9.281 1 98.94 73 LEU B O 1
ATOM 2285 N N . PHE B 1 74 ? 8.953 -8.648 -10.016 1 98.88 74 PHE B N 1
ATOM 2286 C CA . PHE B 1 74 ? 9.031 -9.555 -11.156 1 98.88 74 PHE B CA 1
ATOM 2287 C C . PHE B 1 74 ? 10.078 -9.078 -12.156 1 98.88 74 PHE B C 1
ATOM 2289 O O . PHE B 1 74 ? 10.789 -9.898 -12.75 1 98.88 74 PHE B O 1
ATOM 2296 N N . VAL B 1 75 ? 10.164 -7.773 -12.359 1 98.88 75 VAL B N 1
ATOM 2297 C CA . VAL B 1 75 ? 11.172 -7.223 -13.258 1 98.88 75 VAL B CA 1
ATOM 2298 C C . VAL B 1 75 ? 12.57 -7.594 -12.758 1 98.88 75 VAL B C 1
ATOM 2300 O O . VAL B 1 75 ? 13.414 -8.031 -13.547 1 98.88 75 VAL B O 1
ATOM 2303 N N . ILE B 1 76 ? 12.789 -7.484 -11.477 1 98.81 76 ILE B N 1
ATOM 2304 C CA . ILE B 1 76 ? 14.117 -7.688 -10.914 1 98.81 76 ILE B CA 1
ATOM 2305 C C . ILE B 1 76 ? 14.445 -9.18 -10.891 1 98.81 76 ILE B C 1
ATOM 2307 O O . ILE B 1 76 ? 15.508 -9.594 -11.352 1 98.81 76 ILE B O 1
ATOM 2311 N N . PHE B 1 77 ? 13.523 -10.023 -10.469 1 98.81 77 PHE B N 1
ATOM 2312 C CA . PHE B 1 77 ? 13.812 -11.438 -10.242 1 98.81 77 PHE B CA 1
ATOM 2313 C C . PHE B 1 77 ? 13.703 -12.227 -11.539 1 98.81 77 PHE B C 1
ATOM 2315 O O . PHE B 1 77 ? 14.578 -13.039 -11.852 1 98.81 77 PHE B O 1
ATOM 2322 N N . PHE B 1 78 ? 12.68 -12.008 -12.305 1 98.56 78 PHE B N 1
ATOM 2323 C CA . PHE B 1 78 ? 12.438 -12.805 -13.5 1 98.56 78 PHE B CA 1
ATOM 2324 C C . PHE B 1 78 ? 12.93 -12.062 -14.742 1 98.56 78 PHE B C 1
ATOM 2326 O O . PHE B 1 78 ? 13.234 -12.688 -15.766 1 98.56 78 PHE B O 1
ATOM 2333 N N . GLY B 1 79 ? 12.984 -10.711 -14.742 1 98.44 79 GLY B N 1
ATOM 2334 C CA . GLY B 1 79 ? 13.297 -9.914 -15.906 1 98.44 79 GLY B CA 1
ATOM 2335 C C . GLY B 1 79 ? 14.789 -9.781 -16.156 1 98.44 79 GLY B C 1
ATOM 2336 O O . GLY B 1 79 ? 15.266 -10.07 -17.266 1 98.44 79 GLY B O 1
ATOM 2337 N N . LEU B 1 80 ? 15.547 -9.508 -15.117 1 98.19 80 LEU B N 1
ATOM 2338 C CA . LEU B 1 80 ? 16.953 -9.133 -15.25 1 98.19 80 LEU B CA 1
ATOM 2339 C C . LEU B 1 80 ? 17.781 -10.289 -15.797 1 98.19 80 LEU B C 1
ATOM 2341 O O . LEU B 1 80 ? 18.766 -10.07 -16.516 1 98.19 80 LEU B O 1
ATOM 2345 N N . PRO B 1 81 ? 17.422 -11.484 -15.492 1 97.25 81 PRO B N 1
ATOM 2346 C CA . PRO B 1 81 ? 18.188 -12.602 -16.047 1 97.25 81 PRO B CA 1
ATOM 2347 C C . PRO B 1 81 ? 18.219 -12.586 -17.578 1 97.25 81 PRO B C 1
ATOM 2349 O O . PRO B 1 81 ? 19.172 -13.078 -18.188 1 97.25 81 PRO B O 1
ATOM 2352 N N . SER B 1 82 ? 17.203 -11.977 -18.25 1 94.81 82 SER B N 1
ATOM 2353 C CA . SER B 1 82 ? 17.125 -11.914 -19.703 1 94.81 82 SER B CA 1
ATOM 2354 C C . SER B 1 82 ? 18.297 -11.141 -20.281 1 94.81 82 SER B C 1
ATOM 2356 O O . SER B 1 82 ? 18.641 -11.297 -21.469 1 94.81 82 SER B O 1
ATOM 2358 N N . ILE B 1 83 ? 18.969 -10.375 -19.422 1 95.19 83 ILE B N 1
ATOM 2359 C CA . ILE B 1 83 ? 20.109 -9.602 -19.906 1 95.19 83 ILE B CA 1
ATOM 2360 C C . ILE B 1 83 ? 21.375 -10.047 -19.188 1 95.19 83 ILE B C 1
ATOM 2362 O O . ILE B 1 83 ? 22.328 -9.273 -19.062 1 95.19 83 ILE B O 1
ATOM 2366 N N . GLY B 1 84 ? 21.312 -11.18 -18.562 1 95.69 84 GLY B N 1
ATOM 2367 C CA . GLY B 1 84 ? 22.5 -11.812 -18 1 95.69 84 GLY B CA 1
ATOM 2368 C C . GLY B 1 84 ? 22.719 -11.492 -16.531 1 95.69 84 GLY B C 1
ATOM 2369 O O . GLY B 1 84 ? 23.734 -11.859 -15.961 1 95.69 84 GLY B O 1
ATOM 2370 N N . VAL B 1 85 ? 21.812 -10.82 -15.828 1 97.5 85 VAL B N 1
ATOM 2371 C CA . VAL B 1 85 ? 21.922 -10.469 -14.422 1 97.5 85 VAL B CA 1
ATOM 2372 C C . VAL B 1 85 ? 21 -11.344 -13.586 1 97.5 85 VAL B C 1
ATOM 2374 O O . VAL B 1 85 ? 19.797 -11.07 -13.5 1 97.5 85 VAL B O 1
ATOM 2377 N N . THR B 1 86 ? 21.609 -12.328 -12.977 1 97.69 86 THR B N 1
ATOM 2378 C CA . THR B 1 86 ? 20.812 -13.219 -12.133 1 97.69 86 THR B CA 1
ATOM 2379 C C . THR B 1 86 ? 21.047 -12.922 -10.656 1 97.69 86 THR B C 1
ATOM 2381 O O . THR B 1 86 ? 22.172 -13.047 -10.164 1 97.69 86 THR B O 1
ATOM 2384 N N . ILE B 1 87 ? 20.062 -12.516 -10 1 98.38 87 ILE B N 1
ATOM 2385 C CA . ILE B 1 87 ? 20.094 -12.195 -8.57 1 98.38 87 ILE B CA 1
ATOM 2386 C C . ILE B 1 87 ? 19.234 -13.188 -7.801 1 98.38 87 ILE B C 1
ATOM 2388 O O . ILE B 1 87 ? 18.094 -13.469 -8.195 1 98.38 87 ILE B O 1
ATOM 2392 N N . PRO B 1 88 ? 19.781 -13.75 -6.688 1 98.62 88 PRO B N 1
ATOM 2393 C CA . PRO B 1 88 ? 18.969 -14.672 -5.895 1 98.62 88 PRO B CA 1
ATOM 2394 C C . PRO B 1 88 ? 17.688 -14.023 -5.363 1 98.62 88 PRO B C 1
ATOM 2396 O O . PRO B 1 88 ? 17.562 -12.797 -5.395 1 98.62 88 PRO B O 1
ATOM 2399 N N . ALA B 1 89 ? 16.781 -14.867 -4.934 1 98.75 89 ALA B N 1
ATOM 2400 C CA . ALA B 1 89 ? 15.43 -14.445 -4.578 1 98.75 89 ALA B CA 1
ATOM 2401 C C . ALA B 1 89 ? 15.461 -13.406 -3.463 1 98.75 89 ALA B C 1
ATOM 2403 O O . ALA B 1 89 ? 14.875 -12.328 -3.602 1 98.75 89 ALA B O 1
ATOM 2404 N N . ILE B 1 90 ? 16.188 -13.648 -2.348 1 98.81 90 ILE B N 1
ATOM 2405 C CA . ILE B 1 90 ? 16.156 -12.781 -1.179 1 98.81 90 ILE B CA 1
ATOM 2406 C C . ILE B 1 90 ? 16.797 -11.43 -1.527 1 98.81 90 ILE B C 1
ATOM 2408 O O . ILE B 1 90 ? 16.188 -10.383 -1.314 1 98.81 90 ILE B O 1
ATOM 2412 N N . PRO B 1 91 ? 17.984 -11.375 -2.154 1 98.88 91 PRO B N 1
ATOM 2413 C CA . PRO B 1 91 ? 18.531 -10.078 -2.568 1 98.88 91 PRO B CA 1
ATOM 2414 C C . PRO B 1 91 ? 17.609 -9.344 -3.551 1 98.88 91 PRO B C 1
ATOM 2416 O O . PRO B 1 91 ? 17.531 -8.117 -3.523 1 98.88 91 PRO B O 1
ATOM 2419 N N . SER B 1 92 ? 16.984 -10.078 -4.477 1 98.94 92 SER B N 1
ATOM 2420 C CA . SER B 1 92 ? 16.031 -9.453 -5.398 1 98.94 92 SER B CA 1
ATOM 2421 C C . SER B 1 92 ? 14.906 -8.758 -4.641 1 98.94 92 SER B C 1
ATOM 2423 O O . SER B 1 92 ? 14.523 -7.641 -4.977 1 98.94 92 SER B O 1
ATOM 2425 N N . ALA B 1 93 ? 14.383 -9.453 -3.627 1 98.94 93 ALA B N 1
ATOM 2426 C CA . ALA B 1 93 ? 13.32 -8.883 -2.801 1 98.94 93 ALA B CA 1
ATOM 2427 C C . ALA B 1 93 ? 13.812 -7.633 -2.07 1 98.94 93 ALA B C 1
ATOM 2429 O O . ALA B 1 93 ? 13.117 -6.617 -2.037 1 98.94 93 ALA B O 1
ATOM 2430 N N . ILE B 1 94 ? 15 -7.707 -1.496 1 98.94 94 ILE B N 1
ATOM 2431 C CA . ILE B 1 94 ? 15.57 -6.586 -0.761 1 98.94 94 ILE B CA 1
ATOM 2432 C C . ILE B 1 94 ? 15.703 -5.375 -1.686 1 98.94 94 ILE B C 1
ATOM 2434 O O . ILE B 1 94 ? 15.328 -4.262 -1.315 1 98.94 94 ILE B O 1
ATOM 2438 N N . ILE B 1 95 ? 16.156 -5.578 -2.846 1 98.94 95 ILE B N 1
ATOM 2439 C CA . ILE B 1 95 ? 16.359 -4.492 -3.803 1 98.94 95 ILE B CA 1
ATOM 2440 C C . ILE B 1 95 ? 15.016 -3.857 -4.152 1 98.94 95 ILE B C 1
ATOM 2442 O O . ILE B 1 95 ? 14.859 -2.637 -4.078 1 98.94 95 ILE B O 1
ATOM 2446 N N . ALA B 1 96 ? 14.055 -4.688 -4.531 1 98.94 96 ALA B N 1
ATOM 2447 C CA . ALA B 1 96 ? 12.75 -4.18 -4.938 1 98.94 96 ALA B CA 1
ATOM 2448 C C . ALA B 1 96 ? 12.07 -3.428 -3.795 1 98.94 96 ALA B C 1
ATOM 2450 O O . ALA B 1 96 ? 11.594 -2.307 -3.98 1 98.94 96 ALA B O 1
ATOM 2451 N N . PHE B 1 97 ? 12.078 -4.027 -2.566 1 98.94 97 PHE B N 1
ATOM 2452 C CA . PHE B 1 97 ? 11.43 -3.422 -1.41 1 98.94 97 PHE B CA 1
ATOM 2453 C C . PHE B 1 97 ? 12.133 -2.131 -1.011 1 98.94 97 PHE B C 1
ATOM 2455 O O . PHE B 1 97 ? 11.477 -1.144 -0.666 1 98.94 97 PHE B O 1
ATOM 2462 N N . SER B 1 98 ? 13.453 -2.109 -1.07 1 98.94 98 SER B N 1
ATOM 2463 C CA . SER B 1 98 ? 14.219 -0.927 -0.688 1 98.94 98 SER B CA 1
ATOM 2464 C C . SER B 1 98 ? 13.953 0.234 -1.641 1 98.94 98 SER B C 1
ATOM 2466 O O . SER B 1 98 ? 13.773 1.373 -1.206 1 98.94 98 SER B O 1
ATOM 2468 N N . LEU B 1 99 ? 13.984 -0.039 -2.904 1 98.94 99 LEU B N 1
ATOM 2469 C CA . LEU B 1 99 ? 13.742 1 -3.898 1 98.94 99 LEU B CA 1
ATOM 2470 C C . LEU B 1 99 ? 12.328 1.553 -3.777 1 98.94 99 LEU B C 1
ATOM 2472 O O . LEU B 1 99 ? 12.109 2.758 -3.92 1 98.94 99 LEU B O 1
ATOM 2476 N N . ASN B 1 100 ? 11.391 0.668 -3.508 1 98.94 100 ASN B N 1
ATOM 2477 C CA . ASN B 1 100 ? 10.008 1.09 -3.318 1 98.94 100 ASN B CA 1
ATOM 2478 C C . ASN B 1 100 ? 9.852 1.949 -2.066 1 98.94 100 ASN B C 1
ATOM 2480 O O . ASN B 1 100 ? 9.328 3.064 -2.137 1 98.94 100 ASN B O 1
ATOM 2484 N N . VAL B 1 101 ? 10.328 1.441 -0.95 1 98.88 101 VAL B N 1
ATOM 2485 C CA . VAL B 1 101 ? 10.281 2.166 0.315 1 98.88 101 VAL B CA 1
ATOM 2486 C C . VAL B 1 101 ? 10.984 3.512 0.168 1 98.88 101 VAL B C 1
ATOM 2488 O O . VAL B 1 101 ? 10.508 4.531 0.671 1 98.88 101 VAL B O 1
ATOM 2491 N N . GLY B 1 102 ? 12.133 3.48 -0.481 1 98.88 102 GLY B N 1
ATOM 2492 C CA . GLY B 1 102 ? 12.883 4.707 -0.681 1 98.88 102 GLY B CA 1
ATOM 2493 C C . GLY B 1 102 ? 12.086 5.793 -1.382 1 98.88 102 GLY B C 1
ATOM 2494 O O . GLY B 1 102 ? 12.141 6.957 -0.988 1 98.88 102 GLY B O 1
ATOM 2495 N N . ALA B 1 103 ? 11.398 5.422 -2.4 1 98.88 103 ALA B N 1
ATOM 2496 C CA . ALA B 1 103 ? 10.602 6.379 -3.162 1 98.88 103 ALA B CA 1
ATOM 2497 C C . ALA B 1 103 ? 9.461 6.945 -2.314 1 98.88 103 ALA B C 1
ATOM 2499 O O . ALA B 1 103 ? 9.281 8.164 -2.238 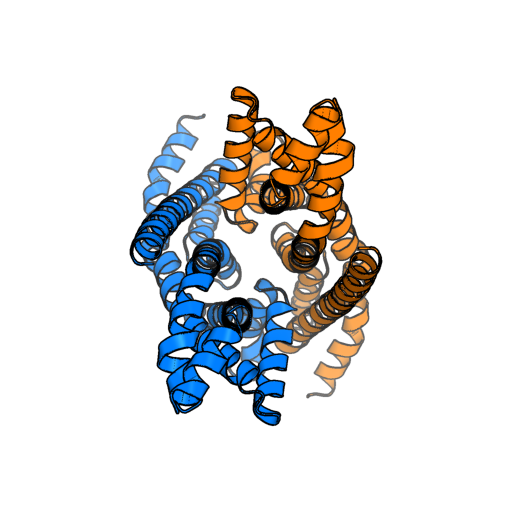1 98.88 103 ALA B O 1
ATOM 2500 N N . TYR B 1 104 ? 8.75 6.098 -1.638 1 98.44 104 TYR B N 1
ATOM 2501 C CA . TYR B 1 104 ? 7.609 6.523 -0.835 1 98.44 104 TYR B CA 1
ATOM 2502 C C . TYR B 1 104 ? 8.07 7.324 0.378 1 98.44 104 TYR B C 1
ATOM 2504 O O . TYR B 1 104 ? 7.504 8.383 0.682 1 98.44 104 TYR B O 1
ATOM 2512 N N . ALA B 1 105 ? 9.07 6.836 1.046 1 98.75 105 ALA B N 1
ATOM 2513 C CA . ALA B 1 105 ? 9.57 7.496 2.248 1 98.75 105 ALA B CA 1
ATOM 2514 C C . ALA B 1 105 ? 10.219 8.836 1.909 1 98.75 105 ALA B C 1
ATOM 2516 O O . ALA B 1 105 ? 10.18 9.773 2.713 1 98.75 105 ALA B O 1
ATOM 2517 N N . SER B 1 106 ? 10.789 8.953 0.743 1 98.69 106 SER B N 1
ATOM 2518 C CA . SER B 1 106 ? 11.406 10.219 0.356 1 98.69 106 SER B CA 1
ATOM 2519 C C . SER B 1 106 ? 10.367 11.32 0.223 1 98.69 106 SER B C 1
ATOM 2521 O O . SER B 1 106 ? 10.633 12.477 0.548 1 98.69 106 SER B O 1
ATOM 2523 N N . GLU B 1 107 ? 9.195 10.992 -0.272 1 97.62 107 GLU B N 1
ATOM 2524 C CA . GLU B 1 107 ? 8.109 11.961 -0.36 1 97.62 107 GLU B CA 1
ATOM 2525 C C . GLU B 1 107 ? 7.648 12.406 1.026 1 97.62 107 GLU B C 1
ATOM 2527 O O . GLU B 1 107 ? 7.348 13.578 1.241 1 97.62 107 GLU B O 1
ATOM 2532 N N . THR B 1 108 ? 7.566 11.43 1.919 1 98.06 108 THR B N 1
ATOM 2533 C CA . THR B 1 108 ? 7.203 11.727 3.301 1 98.06 108 THR B CA 1
ATOM 2534 C C . THR B 1 108 ? 8.219 12.68 3.936 1 98.06 108 THR B C 1
ATOM 2536 O O . THR B 1 108 ? 7.836 13.656 4.582 1 98.06 108 THR B O 1
ATOM 2539 N N . LEU B 1 109 ? 9.445 12.414 3.684 1 97.88 109 LEU B N 1
ATOM 2540 C CA . LEU B 1 109 ? 10.516 13.227 4.254 1 97.88 109 LEU B CA 1
ATOM 2541 C C . LEU B 1 109 ? 10.539 14.617 3.625 1 97.88 109 LEU B C 1
ATOM 2543 O O . LEU B 1 109 ? 10.695 15.617 4.328 1 97.88 109 LEU B O 1
ATOM 2547 N N . ARG B 1 110 ? 10.445 14.648 2.35 1 96.88 110 ARG B N 1
ATOM 2548 C CA . ARG B 1 110 ? 10.406 15.938 1.665 1 96.88 110 ARG B CA 1
ATOM 2549 C C . ARG B 1 110 ? 9.25 16.797 2.172 1 96.88 110 ARG B C 1
ATOM 2551 O O . ARG B 1 110 ? 9.43 17.984 2.453 1 96.88 110 ARG B O 1
ATOM 2558 N N . GLY B 1 111 ? 8.086 16.141 2.281 1 96.25 111 GLY B N 1
ATOM 2559 C CA . GLY B 1 111 ? 6.934 16.844 2.816 1 96.25 111 GLY B CA 1
ATOM 2560 C C . GLY B 1 111 ? 7.156 17.375 4.223 1 96.25 111 GLY B C 1
ATOM 2561 O O . GLY B 1 111 ? 6.762 18.484 4.543 1 96.25 111 GLY B O 1
ATOM 2562 N N . ALA B 1 112 ? 7.785 16.594 5.008 1 97.19 112 ALA B N 1
ATOM 2563 C CA . ALA B 1 112 ? 8.07 16.984 6.391 1 97.19 112 ALA B CA 1
ATOM 2564 C C . ALA B 1 112 ? 9.047 18.156 6.445 1 97.19 112 ALA B C 1
ATOM 2566 O O . ALA B 1 112 ? 8.906 19.047 7.27 1 97.19 112 ALA B O 1
ATOM 2567 N N . ILE B 1 113 ? 10.031 18.156 5.602 1 95.81 113 ILE B N 1
ATOM 2568 C CA . ILE B 1 113 ? 11.023 19.234 5.547 1 95.81 113 ILE B CA 1
ATOM 2569 C C . ILE B 1 113 ? 10.359 20.531 5.098 1 95.81 113 ILE B C 1
ATOM 2571 O O . ILE B 1 113 ? 10.594 21.594 5.68 1 95.81 113 ILE B O 1
ATOM 2575 N N . GLU B 1 114 ? 9.492 20.422 4.141 1 94.88 114 GLU B N 1
ATOM 2576 C CA . GLU B 1 114 ? 8.828 21.594 3.58 1 94.88 114 GLU B CA 1
ATOM 2577 C C . GLU B 1 114 ? 7.773 22.156 4.539 1 94.88 114 GLU B C 1
ATOM 2579 O O . GLU B 1 114 ? 7.391 23.312 4.445 1 94.88 114 GLU B O 1
ATOM 2584 N N . ALA B 1 115 ? 7.367 21.266 5.41 1 94.56 115 ALA B N 1
ATOM 2585 C CA . ALA B 1 115 ? 6.332 21.672 6.359 1 94.56 115 ALA B CA 1
ATOM 2586 C C . ALA B 1 115 ? 6.922 22.469 7.512 1 94.56 115 ALA B C 1
ATOM 2588 O O . ALA B 1 115 ? 6.191 23.125 8.258 1 94.56 115 ALA B O 1
ATOM 2589 N N . VAL B 1 116 ? 8.203 22.516 7.688 1 95 116 VAL B N 1
ATOM 2590 C CA . VAL B 1 116 ? 8.852 23.312 8.727 1 95 116 VAL B CA 1
ATOM 2591 C C . VAL B 1 116 ? 8.633 24.797 8.445 1 95 116 VAL B C 1
ATOM 2593 O O . VAL B 1 116 ? 8.891 25.281 7.34 1 95 116 VAL B O 1
ATOM 2596 N N . PRO B 1 117 ? 8.117 25.516 9.453 1 94.88 117 PRO B N 1
ATOM 2597 C CA . PRO B 1 117 ? 7.828 26.938 9.242 1 94.88 117 PRO B CA 1
ATOM 2598 C C . PRO B 1 117 ? 9.039 27.719 8.742 1 94.88 117 PRO B C 1
ATOM 2600 O O . PRO B 1 117 ? 10.156 27.5 9.219 1 94.88 117 PRO B O 1
ATOM 2603 N N . ARG B 1 118 ? 8.82 28.656 7.949 1 92.94 118 ARG B N 1
ATOM 2604 C CA . ARG B 1 118 ? 9.867 29.469 7.34 1 92.94 118 ARG B CA 1
ATOM 2605 C C . ARG B 1 118 ? 10.602 30.281 8.391 1 92.94 118 ARG B C 1
ATOM 2607 O O . ARG B 1 118 ? 11.781 30.609 8.219 1 92.94 118 ARG B O 1
ATOM 2614 N N . GLY B 1 119 ? 9.828 30.578 9.367 1 91.5 119 GLY B N 1
ATOM 2615 C CA . GLY B 1 119 ? 10.422 31.328 10.453 1 91.5 119 GLY B CA 1
ATOM 2616 C C . GLY B 1 119 ? 11.648 30.672 11.047 1 91.5 119 GLY B C 1
ATOM 2617 O O . GLY B 1 119 ? 12.578 31.359 11.492 1 91.5 119 GLY B O 1
ATOM 2618 N N . GLN B 1 120 ? 11.633 29.359 11.008 1 92.06 120 GLN B N 1
ATOM 2619 C CA . GLN B 1 120 ? 12.781 28.609 11.516 1 92.06 120 GLN B CA 1
ATOM 2620 C C . GLN B 1 120 ? 14.031 28.875 10.664 1 92.06 120 GLN B C 1
ATOM 2622 O O . GLN B 1 120 ? 15.133 29.016 11.203 1 92.06 120 GLN B O 1
ATOM 2627 N N . PHE B 1 121 ? 13.844 28.922 9.367 1 90.75 121 PHE B N 1
ATOM 2628 C CA . PHE B 1 121 ? 14.93 29.25 8.453 1 90.75 121 PHE B CA 1
ATOM 2629 C C . PHE B 1 121 ? 15.398 30.688 8.656 1 90.75 121 PHE B C 1
ATOM 2631 O O . PHE B 1 121 ? 16.594 30.953 8.734 1 90.75 121 PHE B O 1
ATOM 2638 N N . GLU B 1 122 ? 14.469 31.562 8.789 1 92.81 122 GLU B N 1
ATOM 2639 C CA . GLU B 1 122 ? 14.758 33 8.961 1 92.81 122 GLU B CA 1
ATOM 2640 C C . GLU B 1 122 ? 15.508 33.25 10.266 1 92.81 122 GLU B C 1
ATOM 2642 O O . GLU B 1 122 ? 16.438 34.062 10.305 1 92.81 122 GLU B O 1
ATOM 2647 N N . ALA B 1 123 ? 15.023 32.594 11.25 1 93.31 123 ALA B N 1
ATOM 2648 C CA . ALA B 1 123 ? 15.688 32.719 12.539 1 93.31 123 ALA B CA 1
ATOM 2649 C C . ALA B 1 123 ? 17.141 32.25 12.477 1 93.31 123 ALA B C 1
ATOM 2651 O O . ALA B 1 123 ? 18.016 32.875 13.078 1 93.31 123 ALA B O 1
ATOM 2652 N N . GLY B 1 124 ? 17.375 31.188 11.812 1 91.75 124 GLY B N 1
ATOM 2653 C CA . GLY B 1 124 ? 18.719 30.703 11.625 1 91.75 124 GLY B CA 1
ATOM 2654 C C . GLY B 1 124 ? 19.609 31.672 10.875 1 91.75 124 GLY B C 1
ATOM 2655 O O . GLY B 1 124 ? 20.734 31.953 11.305 1 91.75 124 GLY B O 1
ATOM 2656 N N . TYR B 1 125 ? 19.062 32.281 9.828 1 91.94 125 TYR B N 1
ATOM 2657 C CA . TYR B 1 125 ? 19.812 33.25 9.031 1 91.94 125 TYR B CA 1
ATOM 2658 C C . TYR B 1 125 ? 20.094 34.5 9.836 1 91.94 125 TYR B C 1
ATOM 2660 O O . TYR B 1 125 ? 21.156 35.125 9.695 1 91.94 125 TYR B O 1
ATOM 2668 N N . ALA B 1 126 ? 19.141 34.844 10.594 1 95.12 126 ALA B N 1
ATOM 2669 C CA . ALA B 1 126 ? 19.281 36.031 11.438 1 95.12 126 ALA B CA 1
ATOM 2670 C C . ALA B 1 126 ? 20.422 35.844 12.43 1 95.12 126 ALA B C 1
ATOM 2672 O O . ALA B 1 126 ? 21.031 36.844 12.867 1 95.12 126 ALA B O 1
ATOM 2673 N N . THR B 1 127 ? 20.797 34.688 12.805 1 95.25 127 THR B N 1
ATOM 2674 C CA . THR B 1 127 ? 21.891 34.406 13.727 1 95.25 127 THR B CA 1
ATOM 2675 C C . THR B 1 127 ? 23.156 34 12.969 1 95.25 127 THR B C 1
ATOM 2677 O O . THR B 1 127 ? 24.062 33.375 13.531 1 95.25 127 THR B O 1
ATOM 2680 N N . ASN B 1 128 ? 23.172 34.281 11.672 1 94.69 128 ASN B N 1
ATOM 2681 C CA . ASN B 1 128 ? 24.328 34.156 10.789 1 94.69 128 ASN B CA 1
ATOM 2682 C C . ASN B 1 128 ? 24.719 32.688 10.609 1 94.69 128 ASN B C 1
ATOM 2684 O O . ASN B 1 128 ? 25.906 32.344 10.484 1 94.69 128 ASN B O 1
ATOM 2688 N N . MET B 1 129 ? 23.797 31.828 10.664 1 94.31 129 MET B N 1
ATOM 2689 C CA . MET B 1 129 ? 24.047 30.422 10.383 1 94.31 129 MET B CA 1
ATOM 2690 C C . MET B 1 129 ? 24.016 30.156 8.883 1 94.31 129 MET B C 1
ATOM 2692 O O . MET B 1 129 ? 23.25 30.781 8.148 1 94.31 129 MET B O 1
ATOM 2696 N N . SER B 1 130 ? 24.859 29.172 8.508 1 94.94 130 SER B N 1
ATOM 2697 C CA . SER B 1 130 ? 24.828 28.75 7.109 1 94.94 130 SER B CA 1
ATOM 2698 C C . SER B 1 130 ? 23.641 27.828 6.844 1 94.94 130 SER B C 1
ATOM 2700 O O . SER B 1 130 ? 23.047 27.297 7.777 1 94.94 130 SER B O 1
ATOM 2702 N N . TYR B 1 131 ? 23.297 27.703 5.586 1 90.06 131 TYR B N 1
ATOM 2703 C CA . TYR B 1 131 ? 22.188 26.844 5.18 1 90.06 131 TYR B CA 1
ATOM 2704 C C . TYR B 1 131 ? 22.375 25.422 5.711 1 90.06 131 TYR B C 1
ATOM 2706 O O . TYR B 1 131 ? 21.438 24.828 6.223 1 90.06 131 TYR B O 1
ATOM 2714 N N . VAL B 1 132 ? 23.562 24.984 5.59 1 91.69 132 VAL B N 1
ATOM 2715 C CA . VAL B 1 132 ? 23.891 23.625 5.996 1 91.69 132 VAL B CA 1
ATOM 2716 C C . VAL B 1 132 ? 23.688 23.469 7.504 1 91.69 132 VAL B C 1
ATOM 2718 O O . VAL B 1 132 ? 23.188 22.453 7.973 1 91.69 132 VAL B O 1
ATOM 2721 N N . THR B 1 133 ? 24.047 24.469 8.195 1 94.5 133 THR B N 1
ATOM 2722 C CA . THR B 1 133 ? 23.891 24.453 9.648 1 94.5 133 THR B CA 1
ATOM 2723 C C . THR B 1 133 ? 22.422 24.5 10.039 1 94.5 133 THR B C 1
ATOM 2725 O O . THR B 1 133 ? 21.984 23.766 10.93 1 94.5 133 THR B O 1
ATOM 2728 N N . ILE B 1 134 ? 21.672 25.375 9.352 1 93.94 134 ILE B N 1
ATOM 2729 C CA . ILE B 1 134 ? 20.234 25.484 9.609 1 93.94 134 ILE B CA 1
ATOM 2730 C C . ILE B 1 134 ? 19.562 24.156 9.312 1 93.94 134 ILE B C 1
ATOM 2732 O O . ILE B 1 134 ? 18.766 23.656 10.125 1 93.94 134 ILE B O 1
ATOM 2736 N N . MET B 1 135 ? 19.906 23.547 8.234 1 91.56 135 MET B N 1
ATOM 2737 C CA . MET B 1 135 ? 19.312 22.281 7.824 1 91.56 135 MET B CA 1
ATOM 2738 C C . MET B 1 135 ? 19.641 21.172 8.82 1 91.56 135 MET B C 1
ATOM 2740 O O . MET B 1 135 ? 18.75 20.469 9.289 1 91.56 135 MET B O 1
ATOM 2744 N N . ARG B 1 136 ? 20.828 21.062 9.164 1 93.75 136 ARG B N 1
ATOM 2745 C CA . ARG B 1 136 ? 21.312 19.953 9.984 1 93.75 136 ARG B CA 1
ATOM 2746 C C . ARG B 1 136 ? 20.859 20.109 11.438 1 93.75 136 ARG B C 1
ATOM 2748 O O . ARG B 1 136 ? 20.469 19.141 12.086 1 93.75 136 ARG B O 1
ATOM 2755 N N . ARG B 1 137 ? 20.781 21.359 11.945 1 94.5 137 ARG B N 1
ATOM 2756 C CA . ARG B 1 137 ? 20.594 21.578 13.375 1 94.5 137 ARG B CA 1
ATOM 2757 C C . ARG B 1 137 ? 19.141 21.969 13.695 1 94.5 137 ARG B C 1
ATOM 2759 O O . ARG B 1 137 ? 18.688 21.766 14.82 1 94.5 137 ARG B O 1
ATOM 2766 N N . ILE B 1 138 ? 18.453 22.484 12.734 1 94.31 138 ILE B N 1
ATOM 2767 C CA . ILE B 1 138 ? 17.141 23.031 13.055 1 94.31 138 ILE B CA 1
ATOM 2768 C C . ILE B 1 138 ? 16.062 22.312 12.258 1 94.31 138 ILE B C 1
ATOM 2770 O O . ILE B 1 138 ? 15.18 21.672 12.828 1 94.31 138 ILE B O 1
ATOM 2774 N N . VAL B 1 139 ? 16.25 22.25 10.984 1 94.31 139 VAL B N 1
ATOM 2775 C CA . VAL B 1 139 ? 15.164 21.844 10.102 1 94.31 139 VAL B CA 1
ATOM 2776 C C . VAL B 1 139 ? 15.055 20.312 10.086 1 94.31 139 VAL B C 1
ATOM 2778 O O . VAL B 1 139 ? 13.977 19.766 10.32 1 94.31 139 VAL B O 1
ATOM 2781 N N . LEU B 1 140 ? 16.125 19.656 9.898 1 95.12 140 LEU B N 1
ATOM 2782 C CA . LEU B 1 140 ? 16.109 18.203 9.711 1 95.12 140 LEU B CA 1
ATOM 2783 C C . LEU B 1 140 ? 15.633 17.5 10.977 1 95.12 140 LEU B C 1
ATOM 2785 O O . LEU B 1 140 ? 14.82 16.578 10.906 1 95.12 140 LEU B O 1
ATOM 2789 N N . PRO B 1 141 ? 16.141 17.922 12.102 1 95.31 141 PRO B N 1
ATOM 2790 C CA . PRO B 1 141 ? 15.648 17.281 13.32 1 95.31 141 PRO B CA 1
ATOM 2791 C C . PRO B 1 141 ? 14.141 17.438 13.5 1 95.31 141 PRO B C 1
ATOM 2793 O O . PRO B 1 141 ? 13.453 16.5 13.891 1 95.31 141 PRO B O 1
ATOM 2796 N N . GLN B 1 142 ? 13.609 18.594 13.203 1 95.44 142 GLN B N 1
ATOM 2797 C CA . GLN B 1 142 ? 12.172 18.844 13.305 1 95.44 142 GLN B CA 1
ATOM 2798 C C . GLN B 1 142 ? 11.398 18.031 12.273 1 95.44 142 GLN B C 1
ATOM 2800 O O . GLN B 1 142 ? 10.352 17.469 12.586 1 95.44 142 GLN B O 1
ATOM 2805 N N . ALA B 1 143 ? 11.945 17.953 11.117 1 96.12 143 ALA B N 1
ATOM 2806 C CA . ALA B 1 143 ? 11.305 17.234 10.031 1 96.12 143 ALA B CA 1
ATOM 2807 C C . ALA B 1 143 ? 11.25 15.734 10.328 1 96.12 143 ALA B C 1
ATOM 2809 O O . ALA B 1 143 ? 10.227 15.086 10.086 1 96.12 143 ALA B O 1
ATOM 2810 N N . PHE B 1 144 ? 12.297 15.188 10.867 1 95.88 144 PHE B N 1
ATOM 2811 C CA . PHE B 1 144 ? 12.352 13.758 11.172 1 95.88 144 PHE B CA 1
ATOM 2812 C C . PHE B 1 144 ? 11.359 13.406 12.273 1 95.88 144 PHE B C 1
ATOM 2814 O O . PHE B 1 144 ? 10.719 12.352 12.219 1 95.88 144 PHE B O 1
ATOM 2821 N N . ARG B 1 145 ? 11.266 14.32 13.172 1 95.5 145 ARG B N 1
ATOM 2822 C CA . ARG B 1 145 ? 10.312 14.102 14.25 1 95.5 145 ARG B CA 1
ATOM 2823 C C . ARG B 1 145 ? 8.875 14.117 13.734 1 95.5 145 ARG B C 1
ATOM 2825 O O . ARG B 1 145 ? 8.062 13.266 14.102 1 95.5 145 ARG B O 1
ATOM 2832 N N . SER B 1 146 ? 8.625 15.023 12.875 1 95.69 146 SER B N 1
ATOM 2833 C CA . SER B 1 146 ? 7.266 15.148 12.352 1 95.69 146 SER B CA 1
ATOM 2834 C C . SER B 1 146 ? 6.941 14.031 11.367 1 95.69 146 SER B C 1
ATOM 2836 O O . SER B 1 146 ? 5.781 13.648 11.211 1 95.69 146 SER B O 1
ATOM 2838 N N . ALA B 1 147 ? 7.969 13.43 10.758 1 97.56 147 ALA B N 1
ATOM 2839 C CA . ALA B 1 147 ? 7.781 12.391 9.75 1 97.56 147 ALA B CA 1
ATOM 2840 C C . ALA B 1 147 ? 7.711 11.008 10.398 1 97.56 147 ALA B C 1
ATOM 2842 O O . ALA B 1 147 ? 7.293 10.039 9.758 1 97.56 147 ALA B O 1
ATOM 2843 N N . PHE B 1 148 ? 8.031 10.914 11.617 1 97.38 148 PHE B N 1
ATOM 2844 C CA . PHE B 1 148 ? 8.234 9.641 12.305 1 97.38 148 PHE B CA 1
ATOM 2845 C C . PHE B 1 148 ? 6.992 8.766 12.188 1 97.38 148 PHE B C 1
ATOM 2847 O O . PHE B 1 148 ? 7.078 7.602 11.789 1 97.38 148 PHE B O 1
ATOM 2854 N N . PRO B 1 149 ? 5.77 9.273 12.523 1 96.88 149 PRO B N 1
ATOM 2855 C CA . PRO B 1 149 ? 4.586 8.414 12.445 1 96.88 149 PRO B CA 1
ATOM 2856 C C . PRO B 1 149 ? 4.359 7.852 11.039 1 96.88 149 PRO B C 1
ATOM 2858 O O . PRO B 1 149 ? 4.082 6.656 10.891 1 96.88 149 PRO B O 1
ATOM 2861 N N . ALA B 1 150 ? 4.516 8.703 10.078 1 97.5 150 ALA B N 1
ATOM 2862 C CA . ALA B 1 150 ? 4.289 8.289 8.695 1 97.5 150 ALA B CA 1
ATOM 2863 C C . ALA B 1 150 ? 5.352 7.293 8.242 1 97.5 150 ALA B C 1
ATOM 2865 O O . ALA B 1 150 ? 5.051 6.336 7.523 1 97.5 150 ALA B O 1
ATOM 2866 N N . LEU B 1 151 ? 6.609 7.52 8.617 1 98.38 151 LEU B N 1
ATOM 2867 C CA . LEU B 1 151 ? 7.691 6.605 8.266 1 98.38 151 LEU B CA 1
ATOM 2868 C C . LEU B 1 151 ? 7.504 5.25 8.938 1 98.38 151 LEU B C 1
ATOM 2870 O O . LEU B 1 151 ? 7.781 4.211 8.344 1 98.38 151 LEU B O 1
ATOM 2874 N N . PHE B 1 152 ? 7.094 5.258 10.188 1 98.38 152 PHE B N 1
ATOM 2875 C CA . PHE B 1 152 ? 6.859 4.008 10.898 1 98.38 152 PHE B CA 1
ATOM 2876 C C . PHE B 1 152 ? 5.691 3.244 10.281 1 98.38 152 PHE B C 1
ATOM 2878 O O . PHE B 1 152 ? 5.703 2.014 10.234 1 98.38 152 PHE B O 1
ATOM 2885 N N . ASN B 1 153 ? 4.672 3.994 9.812 1 97.56 153 ASN B N 1
ATOM 2886 C CA . ASN B 1 153 ? 3.584 3.352 9.086 1 97.56 153 ASN B CA 1
ATOM 2887 C C . ASN B 1 153 ? 4.082 2.672 7.816 1 97.56 153 ASN B C 1
ATOM 2889 O O . ASN B 1 153 ? 3.576 1.616 7.434 1 97.56 153 ASN B O 1
ATOM 2893 N N . THR B 1 154 ? 5.016 3.324 7.141 1 98.62 154 THR B N 1
ATOM 2894 C CA . THR B 1 154 ? 5.637 2.711 5.973 1 98.62 154 THR B CA 1
ATOM 2895 C C . THR B 1 154 ? 6.344 1.413 6.352 1 98.62 154 THR B C 1
ATOM 2897 O O . THR B 1 154 ? 6.309 0.439 5.598 1 98.62 154 THR B O 1
ATOM 2900 N N . PHE B 1 155 ? 6.957 1.402 7.512 1 98.81 155 PHE B N 1
ATOM 2901 C CA . PHE B 1 155 ? 7.613 0.209 8.031 1 98.81 155 PHE B CA 1
ATOM 2902 C C . PHE B 1 155 ? 6.602 -0.902 8.281 1 98.81 155 PHE B C 1
ATOM 2904 O O . PHE B 1 155 ? 6.809 -2.043 7.863 1 98.81 155 PHE B O 1
ATOM 2911 N N . ILE B 1 156 ? 5.531 -0.597 8.953 1 98.81 156 ILE B N 1
ATOM 2912 C CA . ILE B 1 156 ? 4.477 -1.564 9.234 1 98.81 156 ILE B CA 1
ATOM 2913 C C . ILE B 1 156 ? 3.898 -2.092 7.922 1 98.81 156 ILE B C 1
ATOM 2915 O O . ILE B 1 156 ? 3.662 -3.295 7.781 1 98.81 156 ILE B O 1
ATOM 2919 N N . SER B 1 157 ? 3.674 -1.225 6.93 1 98.75 157 SER B N 1
ATOM 2920 C CA . SER B 1 157 ? 3.166 -1.632 5.621 1 98.75 157 SER B CA 1
ATOM 2921 C C . SER B 1 157 ? 4.125 -2.598 4.934 1 98.75 157 SER B C 1
ATOM 2923 O O . SER B 1 157 ? 3.695 -3.535 4.262 1 98.75 157 SER B O 1
ATOM 2925 N N . LEU B 1 158 ? 5.426 -2.344 5.117 1 98.88 158 LEU B N 1
ATOM 2926 C CA . LEU B 1 158 ? 6.422 -3.195 4.48 1 98.88 158 LEU B CA 1
ATOM 2927 C C . LEU B 1 158 ? 6.371 -4.609 5.047 1 98.88 158 LEU B C 1
ATOM 2929 O O . LEU B 1 158 ? 6.598 -5.582 4.324 1 98.88 158 LEU B O 1
ATOM 2933 N N . VAL B 1 159 ? 6.098 -4.773 6.34 1 98.88 159 VAL B N 1
ATOM 2934 C CA . VAL B 1 159 ? 5.922 -6.098 6.926 1 98.88 159 VAL B CA 1
ATOM 2935 C C . VAL B 1 159 ? 4.859 -6.871 6.148 1 98.88 159 VAL B C 1
ATOM 2937 O O . VAL B 1 159 ? 5.066 -8.031 5.793 1 98.88 159 VAL B O 1
ATOM 2940 N N . LYS B 1 160 ? 3.787 -6.219 5.875 1 98.81 160 LYS B N 1
ATOM 2941 C CA . LYS B 1 160 ? 2.695 -6.844 5.137 1 98.81 160 LYS B CA 1
ATOM 2942 C C . LYS B 1 160 ? 3.08 -7.078 3.68 1 98.81 160 LYS B C 1
ATOM 2944 O O . LYS B 1 160 ? 2.768 -8.125 3.111 1 98.81 160 LYS B O 1
ATOM 2949 N N . ASP B 1 161 ? 3.85 -6.148 3.086 1 98.75 161 ASP B N 1
ATOM 2950 C CA . ASP B 1 161 ? 4.234 -6.227 1.68 1 98.75 161 ASP B CA 1
ATOM 2951 C C . ASP B 1 161 ? 5.242 -7.348 1.449 1 98.75 161 ASP B C 1
ATOM 2953 O O . ASP B 1 161 ? 5.398 -7.832 0.325 1 98.75 161 ASP B O 1
ATOM 2957 N N . THR B 1 162 ? 5.93 -7.758 2.512 1 98.81 162 THR B N 1
ATOM 2958 C CA . THR B 1 162 ? 6.891 -8.844 2.346 1 98.81 162 THR B CA 1
ATOM 2959 C C . THR B 1 162 ? 6.191 -10.117 1.88 1 98.81 162 THR B C 1
ATOM 2961 O O . THR B 1 162 ? 6.832 -11.016 1.327 1 98.81 162 THR B O 1
ATOM 2964 N N . SER B 1 163 ? 4.875 -10.219 2.123 1 98.88 163 SER B N 1
ATOM 2965 C CA . SER B 1 163 ? 4.129 -11.367 1.628 1 98.88 163 SER B CA 1
ATOM 2966 C C . SER B 1 163 ? 4.25 -11.5 0.114 1 98.88 163 SER B C 1
ATOM 2968 O O . SER B 1 163 ? 4.172 -12.602 -0.428 1 98.88 163 SER B O 1
ATOM 2970 N N . LEU B 1 164 ? 4.52 -10.43 -0.596 1 98.88 164 LEU B N 1
ATOM 2971 C CA . LEU B 1 164 ? 4.625 -10.422 -2.051 1 98.88 164 LEU B CA 1
ATOM 2972 C C . LEU B 1 164 ? 5.863 -11.188 -2.508 1 98.88 164 LEU B C 1
ATOM 2974 O O . LEU B 1 164 ? 5.926 -11.648 -3.648 1 98.88 164 LEU B O 1
ATOM 2978 N N . ALA B 1 165 ? 6.84 -11.328 -1.605 1 98.88 165 ALA B N 1
ATOM 2979 C CA . ALA B 1 165 ? 8.07 -12.031 -1.941 1 98.88 165 ALA B CA 1
ATOM 2980 C C . ALA B 1 165 ? 7.809 -13.508 -2.189 1 98.88 165 ALA B C 1
ATOM 2982 O O . ALA B 1 165 ? 8.625 -14.195 -2.814 1 98.88 165 ALA B O 1
ATOM 2983 N N . ALA B 1 166 ? 6.684 -14.016 -1.698 1 98.81 166 ALA B N 1
ATOM 2984 C CA . ALA B 1 166 ? 6.277 -15.383 -2.002 1 98.81 166 ALA B CA 1
ATOM 2985 C C . ALA B 1 166 ? 6.168 -15.602 -3.508 1 98.81 166 ALA B C 1
ATOM 2987 O O . ALA B 1 166 ? 6.422 -16.703 -4 1 98.81 166 ALA B O 1
ATOM 2988 N N . ASN B 1 167 ? 5.867 -14.523 -4.266 1 98.69 167 ASN B N 1
ATOM 2989 C CA . ASN B 1 167 ? 5.648 -14.609 -5.703 1 98.69 167 ASN B CA 1
ATOM 2990 C C . ASN B 1 167 ? 6.965 -14.758 -6.465 1 98.69 167 ASN B C 1
ATOM 2992 O O . ASN B 1 167 ? 6.965 -15.031 -7.664 1 98.69 167 ASN B O 1
ATOM 2996 N N . ILE B 1 168 ? 8.062 -14.562 -5.75 1 98.56 168 ILE B N 1
ATOM 2997 C CA . ILE B 1 168 ? 9.359 -14.75 -6.387 1 98.56 168 ILE B CA 1
ATOM 2998 C C . ILE B 1 168 ? 10.172 -15.781 -5.605 1 98.56 168 ILE B C 1
ATOM 3000 O O . ILE B 1 168 ? 11.391 -15.656 -5.477 1 98.56 168 ILE B O 1
ATOM 3004 N N . THR B 1 169 ? 9.508 -16.703 -4.941 1 98.06 169 THR B N 1
ATOM 3005 C CA . THR B 1 169 ? 10.016 -17.969 -4.422 1 98.06 169 THR B CA 1
ATOM 3006 C C . THR B 1 169 ? 10.719 -17.75 -3.084 1 98.06 169 THR B C 1
ATOM 3008 O O . THR B 1 169 ? 11.445 -18.641 -2.617 1 98.06 169 THR B O 1
ATOM 3011 N N . VAL B 1 170 ? 10.609 -16.547 -2.475 1 98.81 170 VAL B N 1
ATOM 3012 C CA . VAL B 1 170 ? 11.133 -16.375 -1.123 1 98.81 170 VAL B CA 1
ATOM 3013 C C . VAL B 1 170 ? 10.258 -17.141 -0.128 1 98.81 170 VAL B C 1
ATOM 3015 O O . VAL B 1 170 ? 9.039 -16.938 -0.09 1 98.81 170 VAL B O 1
ATOM 3018 N N . VAL B 1 171 ? 10.867 -17.969 0.659 1 98.38 171 VAL B N 1
ATOM 3019 C CA . VAL B 1 171 ? 10.102 -18.766 1.616 1 98.38 171 VAL B CA 1
ATOM 3020 C C . VAL B 1 171 ? 9.969 -18 2.93 1 98.38 171 VAL B C 1
ATOM 3022 O O . VAL B 1 171 ? 10.5 -18.422 3.959 1 98.38 171 VAL B O 1
ATOM 3025 N N . GLU B 1 172 ? 9.242 -16.938 2.791 1 98.62 172 GLU B N 1
ATOM 3026 C CA . GLU B 1 172 ? 8.836 -16.188 3.977 1 98.62 172 GLU B CA 1
ATOM 3027 C C . GLU B 1 172 ? 7.523 -16.719 4.547 1 98.62 172 GLU B C 1
ATOM 3029 O O . GLU B 1 172 ? 7.109 -17.844 4.219 1 98.62 172 GLU B O 1
ATOM 3034 N N . MET B 1 173 ? 6.926 -16.062 5.531 1 98.62 173 MET B N 1
ATOM 3035 C CA . MET B 1 173 ? 5.82 -16.578 6.328 1 98.62 173 MET B CA 1
ATOM 3036 C C . MET B 1 173 ? 4.641 -16.969 5.438 1 98.62 173 MET B C 1
ATOM 3038 O O . MET B 1 173 ? 4.062 -18.047 5.598 1 98.62 173 MET B O 1
ATOM 3042 N N . PHE B 1 174 ? 4.25 -16.141 4.465 1 98.88 174 PHE B N 1
ATOM 3043 C CA . PHE B 1 174 ? 3.092 -16.422 3.619 1 98.88 174 PHE B CA 1
ATOM 3044 C C . PHE B 1 174 ? 3.373 -17.594 2.682 1 98.88 174 PHE B C 1
ATOM 3046 O O . PHE B 1 174 ? 2.504 -18.438 2.459 1 98.88 174 PHE B O 1
ATOM 3053 N N . MET B 1 175 ? 4.551 -17.656 2.08 1 98.69 175 MET B N 1
ATOM 3054 C CA . MET B 1 175 ? 4.922 -18.797 1.249 1 98.69 175 MET B CA 1
ATOM 3055 C C . MET B 1 175 ? 4.848 -20.094 2.045 1 98.69 175 MET B C 1
ATOM 3057 O O . MET B 1 175 ? 4.418 -21.125 1.522 1 98.69 175 MET B O 1
ATOM 3061 N N . THR B 1 176 ? 5.312 -20.031 3.227 1 98.75 176 THR B N 1
ATOM 3062 C CA . THR B 1 176 ? 5.242 -21.203 4.086 1 98.75 176 THR B CA 1
ATOM 3063 C C . THR B 1 176 ? 3.795 -21.641 4.277 1 98.75 176 THR B C 1
ATOM 3065 O O . THR B 1 176 ? 3.5 -22.844 4.242 1 98.75 176 THR B O 1
ATOM 3068 N N . ALA B 1 177 ? 2.902 -20.672 4.488 1 98.69 177 ALA B N 1
ATOM 3069 C CA . ALA B 1 177 ? 1.483 -21 4.598 1 98.69 177 ALA B CA 1
ATOM 3070 C C . ALA B 1 177 ? 0.979 -21.688 3.33 1 98.69 177 ALA B C 1
ATOM 3072 O O . ALA B 1 177 ? 0.195 -22.641 3.398 1 98.69 177 ALA B O 1
ATOM 3073 N N . GLN B 1 178 ? 1.419 -21.188 2.184 1 98.5 178 GLN B N 1
ATOM 3074 C CA . GLN B 1 178 ? 1.023 -21.781 0.916 1 98.5 178 GLN B CA 1
ATOM 3075 C C . GLN B 1 178 ? 1.526 -23.219 0.81 1 98.5 178 GLN B C 1
ATOM 3077 O O . GLN B 1 178 ? 0.803 -24.109 0.344 1 98.5 178 GLN B O 1
ATOM 3082 N N . ARG B 1 179 ? 2.707 -23.453 1.228 1 98.31 179 ARG B N 1
ATOM 3083 C CA . ARG B 1 179 ? 3.307 -24.781 1.157 1 98.31 179 ARG B CA 1
ATOM 3084 C C . ARG B 1 179 ? 2.586 -25.75 2.082 1 98.31 179 ARG B C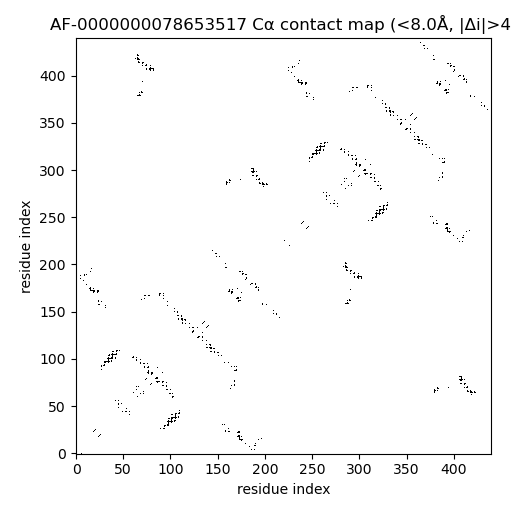 1
ATOM 3086 O O . ARG B 1 179 ? 2.326 -26.906 1.706 1 98.31 179 ARG B O 1
ATOM 3093 N N . ILE B 1 180 ? 2.32 -25.281 3.309 1 98 180 ILE B N 1
ATOM 3094 C CA . ILE B 1 180 ? 1.6 -26.125 4.246 1 98 180 ILE B CA 1
ATOM 3095 C C . ILE B 1 180 ? 0.199 -26.422 3.713 1 98 180 ILE B C 1
ATOM 3097 O O . ILE B 1 180 ? -0.299 -27.547 3.832 1 98 180 ILE B O 1
ATOM 3101 N N . THR B 1 181 ? -0.447 -25.422 3.127 1 97.88 181 THR B N 1
ATOM 3102 C CA . THR B 1 181 ? -1.773 -25.578 2.541 1 97.88 181 THR B CA 1
ATOM 3103 C C . THR B 1 181 ? -1.755 -26.625 1.43 1 97.88 181 THR B C 1
ATOM 3105 O O . THR B 1 181 ? -2.717 -27.375 1.263 1 97.88 181 THR B O 1
ATOM 3108 N N . ALA B 1 182 ? -0.698 -26.688 0.667 1 96.31 182 ALA B N 1
ATOM 3109 C CA . ALA B 1 182 ? -0.569 -27.625 -0.442 1 96.31 182 ALA B CA 1
ATOM 3110 C C . ALA B 1 182 ? -0.466 -29.062 0.065 1 96.31 182 ALA B C 1
ATOM 3112 O O . ALA B 1 182 ? -0.787 -30.016 -0.659 1 96.31 182 ALA B O 1
ATOM 3113 N N . VAL B 1 183 ? -0.078 -29.203 1.292 1 95.5 183 VAL B N 1
ATOM 3114 C CA . VAL B 1 183 ? 0.112 -30.516 1.879 1 95.5 183 VAL B CA 1
ATOM 3115 C C . VAL B 1 183 ? -1.165 -30.953 2.596 1 95.5 183 VAL B C 1
ATOM 3117 O O . VAL B 1 183 ? -1.65 -32.062 2.389 1 95.5 183 VAL B O 1
ATOM 3120 N N . TYR B 1 184 ? -1.76 -29.984 3.367 1 95.06 184 TYR B N 1
ATOM 3121 C CA . TYR B 1 184 ? -2.854 -30.375 4.254 1 95.06 184 TYR B CA 1
ATOM 3122 C C . TYR B 1 184 ? -4.203 -30.062 3.623 1 95.06 184 TYR B C 1
ATOM 3124 O O . TYR B 1 184 ? -5.238 -30.547 4.082 1 95.06 184 TYR B O 1
ATOM 3132 N N . TYR B 1 185 ? -4.234 -29.188 2.662 1 94.94 185 TYR B N 1
ATOM 3133 C CA . TYR B 1 185 ? -5.414 -28.844 1.883 1 94.94 185 TYR B CA 1
ATOM 3134 C C . TYR B 1 185 ? -6.484 -28.219 2.77 1 94.94 185 TYR B C 1
ATOM 3136 O O . TYR B 1 185 ? -7.656 -28.594 2.705 1 94.94 185 TYR B O 1
ATOM 3144 N N . GLU B 1 186 ? -6.086 -27.422 3.639 1 96.56 186 GLU B N 1
ATOM 3145 C CA . GLU B 1 186 ? -6.973 -26.625 4.48 1 96.56 186 GLU B CA 1
ATOM 3146 C C . GLU B 1 186 ? -6.68 -25.141 4.332 1 96.56 186 GLU B C 1
ATOM 3148 O O . GLU B 1 186 ? -6.219 -24.484 5.273 1 96.56 186 GLU B O 1
ATOM 3153 N N . PRO B 1 187 ? -7.105 -24.609 3.164 1 97.69 187 PRO B N 1
ATOM 3154 C CA . PRO B 1 187 ? -6.711 -23.234 2.857 1 97.69 187 PRO B CA 1
ATOM 3155 C C . PRO B 1 187 ? -7.305 -22.219 3.83 1 97.69 187 PRO B C 1
ATOM 3157 O O . PRO B 1 187 ? -6.609 -21.297 4.27 1 97.69 187 PRO B O 1
ATOM 3160 N N . LEU B 1 188 ? -8.531 -22.375 4.215 1 98.12 188 LEU B N 1
ATOM 3161 C CA . LEU B 1 188 ? -9.156 -21.375 5.082 1 98.12 188 LEU B CA 1
ATOM 3162 C C . LEU B 1 188 ? -8.422 -21.281 6.418 1 98.12 188 LEU B C 1
ATOM 3164 O O . LEU B 1 188 ? -8.062 -20.188 6.859 1 98.12 188 LEU B O 1
ATOM 3168 N N . ALA B 1 189 ? -8.195 -22.391 7.051 1 97.75 189 ALA B N 1
ATOM 3169 C CA . ALA B 1 189 ? -7.551 -22.438 8.359 1 97.75 189 ALA B CA 1
ATOM 3170 C C . ALA B 1 189 ? -6.137 -21.859 8.297 1 97.75 189 ALA B C 1
ATOM 3172 O O . ALA B 1 189 ? -5.734 -21.078 9.164 1 97.75 189 ALA B O 1
ATOM 3173 N N . LEU B 1 190 ? -5.414 -22.234 7.273 1 98.38 190 LEU B N 1
ATOM 3174 C CA . LEU B 1 190 ? -3.998 -21.891 7.215 1 98.38 190 LEU B CA 1
ATOM 3175 C C . LEU B 1 190 ? -3.809 -20.422 6.801 1 98.38 190 LEU B C 1
ATOM 3177 O O . LEU B 1 190 ? -2.936 -19.734 7.328 1 98.38 190 LEU B O 1
ATOM 3181 N N . TYR B 1 191 ? -4.633 -19.922 5.84 1 98.69 191 TYR B N 1
ATOM 3182 C CA . TYR B 1 191 ? -4.508 -18.516 5.441 1 98.69 191 TYR B CA 1
ATOM 3183 C C . TYR B 1 191 ? -5.047 -17.594 6.527 1 98.69 191 TYR B C 1
ATOM 3185 O O . TYR B 1 191 ? -4.535 -16.484 6.719 1 98.69 191 TYR B O 1
ATOM 3193 N N . LEU B 1 192 ? -6.055 -17.969 7.246 1 98.69 192 LEU B N 1
ATOM 3194 C CA . LEU B 1 192 ? -6.48 -17.203 8.406 1 98.69 192 LEU B CA 1
ATOM 3195 C C . LEU B 1 192 ? -5.387 -17.172 9.469 1 98.69 192 LEU B C 1
ATOM 3197 O O . LEU B 1 192 ? -5.148 -16.141 10.102 1 98.69 192 LEU B O 1
ATOM 3201 N N . GLU B 1 193 ? -4.766 -18.344 9.664 1 98.69 193 GLU B N 1
ATOM 3202 C CA . GLU B 1 193 ? -3.727 -18.438 10.688 1 98.69 193 GLU B CA 1
ATOM 3203 C C . GLU B 1 193 ? -2.561 -17.5 10.375 1 98.69 193 GLU B C 1
ATOM 3205 O O . GLU B 1 193 ? -2.092 -16.766 11.25 1 98.69 193 GLU B O 1
ATOM 3210 N N . VAL B 1 194 ? -2.043 -17.547 9.109 1 98.81 194 VAL B N 1
ATOM 3211 C CA . VAL B 1 194 ? -0.929 -16.672 8.758 1 98.81 194 VAL B CA 1
ATOM 3212 C C . VAL B 1 194 ? -1.371 -15.211 8.836 1 98.81 194 VAL B C 1
ATOM 3214 O O . VAL B 1 194 ? -0.593 -14.344 9.234 1 98.81 194 VAL B O 1
ATOM 3217 N N . GLY B 1 195 ? -2.68 -14.922 8.438 1 98.81 195 GLY B N 1
ATOM 3218 C CA . GLY B 1 195 ? -3.229 -13.586 8.609 1 98.81 195 GLY B CA 1
ATOM 3219 C C . GLY B 1 195 ? -3.205 -13.109 10.055 1 98.81 195 GLY B C 1
ATOM 3220 O O . GLY B 1 195 ? -2.854 -11.961 10.328 1 98.81 195 GLY B O 1
ATOM 3221 N N . VAL B 1 196 ? -3.535 -13.969 10.953 1 98.75 196 VAL B N 1
ATOM 3222 C CA . VAL B 1 196 ? -3.561 -13.641 12.375 1 98.75 196 VAL B CA 1
ATOM 3223 C C . VAL B 1 196 ? -2.145 -13.352 12.867 1 98.75 196 VAL B C 1
ATOM 3225 O O . VAL B 1 196 ? -1.936 -12.445 13.68 1 98.75 196 VAL B O 1
ATOM 3228 N N . ILE B 1 197 ? -1.195 -14.086 12.422 1 98.81 197 ILE B N 1
ATOM 3229 C CA . ILE B 1 197 ? 0.186 -13.859 12.828 1 98.81 197 ILE B CA 1
ATOM 3230 C C . ILE B 1 197 ? 0.662 -12.508 12.297 1 98.81 197 ILE B C 1
ATOM 3232 O O . ILE B 1 197 ? 1.296 -11.734 13.023 1 98.81 197 ILE B O 1
ATOM 3236 N N . TYR B 1 198 ? 0.369 -12.234 11.016 1 98.81 198 TYR B N 1
ATOM 3237 C CA . TYR B 1 198 ? 0.674 -10.906 10.5 1 98.81 198 TYR B CA 1
ATOM 3238 C C . TYR B 1 198 ? 0.02 -9.82 11.352 1 98.81 198 TYR B C 1
ATOM 3240 O O . TYR B 1 198 ? 0.641 -8.797 11.648 1 98.81 198 TYR B O 1
ATOM 3248 N N . LEU B 1 199 ? -1.233 -10.047 11.664 1 98.81 199 LEU B N 1
ATOM 3249 C CA . LEU B 1 199 ? -1.989 -9.094 12.469 1 98.81 199 LEU B CA 1
ATOM 3250 C C . LEU B 1 199 ? -1.315 -8.867 13.82 1 98.81 199 LEU B C 1
ATOM 3252 O O . LEU B 1 199 ? -1.273 -7.742 14.32 1 98.81 199 LEU B O 1
ATOM 3256 N N . LEU B 1 200 ? -0.843 -9.883 14.359 1 98.56 200 LEU B N 1
ATOM 3257 C CA . LEU B 1 200 ? -0.122 -9.789 15.625 1 98.56 200 LEU B CA 1
ATOM 3258 C C . LEU B 1 200 ? 1.142 -8.945 15.469 1 98.56 200 LEU B C 1
ATOM 3260 O O . LEU B 1 200 ? 1.411 -8.07 16.297 1 98.56 200 LEU B O 1
ATOM 3264 N N . PHE B 1 201 ? 1.964 -9.242 14.461 1 98.69 201 PHE B N 1
ATOM 3265 C CA . PHE B 1 201 ? 3.162 -8.453 14.203 1 98.69 201 PHE B CA 1
ATOM 3266 C C . PHE B 1 201 ? 2.816 -6.98 14.055 1 98.69 201 PHE B C 1
ATOM 3268 O O . PHE B 1 201 ? 3.438 -6.125 14.695 1 98.69 201 PHE B O 1
ATOM 3275 N N . CYS B 1 202 ? 1.797 -6.699 13.273 1 98.75 202 CYS B N 1
ATOM 3276 C CA . CYS B 1 202 ? 1.429 -5.32 12.984 1 98.75 202 CYS B CA 1
ATOM 3277 C C . CYS B 1 202 ? 0.865 -4.633 14.219 1 98.75 202 CYS B C 1
ATOM 3279 O O . CYS B 1 202 ? 1.086 -3.438 14.422 1 98.75 202 CYS B O 1
ATOM 3281 N N . THR B 1 203 ? 0.15 -5.371 15.031 1 98.62 203 THR B N 1
ATOM 3282 C CA . THR B 1 203 ? -0.395 -4.828 16.266 1 98.62 203 THR B CA 1
ATOM 3283 C C . THR B 1 203 ? 0.726 -4.441 17.234 1 98.62 203 THR B C 1
ATOM 3285 O O . THR B 1 203 ? 0.701 -3.359 17.828 1 98.62 203 THR B O 1
ATOM 3288 N N . VAL B 1 204 ? 1.673 -5.305 17.359 1 98.56 204 VAL B N 1
ATOM 3289 C CA . VAL B 1 204 ? 2.814 -5.031 18.234 1 98.56 204 VAL B CA 1
ATOM 3290 C C . VAL B 1 204 ? 3.57 -3.807 17.719 1 98.56 204 VAL B C 1
ATOM 3292 O O . VAL B 1 204 ? 3.943 -2.93 18.5 1 98.56 204 VAL B O 1
ATOM 3295 N N . LEU B 1 205 ? 3.797 -3.744 16.469 1 98.5 205 LEU B N 1
ATOM 3296 C CA . LEU B 1 205 ? 4.535 -2.631 15.883 1 98.5 205 LEU B CA 1
ATOM 3297 C C . LEU B 1 205 ? 3.758 -1.326 16.031 1 98.5 205 LEU B C 1
ATOM 3299 O O . LEU B 1 205 ? 4.352 -0.264 16.219 1 98.5 205 LEU B O 1
ATOM 3303 N N . THR B 1 206 ? 2.445 -1.447 15.844 1 98.12 206 THR B N 1
ATOM 3304 C CA . THR B 1 206 ? 1.619 -0.264 16.047 1 98.12 206 THR B CA 1
ATOM 3305 C C . THR B 1 206 ? 1.732 0.229 17.5 1 98.12 206 THR B C 1
ATOM 3307 O O . THR B 1 206 ? 1.784 1.436 17.734 1 98.12 206 THR B O 1
ATOM 3310 N N . TRP B 1 207 ? 1.749 -0.681 18.406 1 97.88 207 TRP B N 1
ATOM 3311 C CA . TRP B 1 207 ? 1.938 -0.334 19.812 1 97.88 207 TRP B CA 1
ATOM 3312 C C . TRP B 1 207 ? 3.291 0.334 20.031 1 97.88 207 TRP B C 1
ATOM 3314 O O . TRP B 1 207 ? 3.389 1.333 20.75 1 97.88 207 TRP B O 1
ATOM 3324 N N . VAL B 1 208 ? 4.297 -0.176 19.438 1 98 208 VAL B N 1
ATOM 3325 C CA . VAL B 1 208 ? 5.633 0.403 19.531 1 98 208 VAL B CA 1
ATOM 3326 C C . VAL B 1 208 ? 5.625 1.812 18.938 1 98 208 VAL B C 1
ATOM 3328 O O . VAL B 1 208 ? 6.242 2.727 19.484 1 98 208 VAL B O 1
ATOM 3331 N N . GLN B 1 209 ? 4.957 1.932 17.797 1 97.19 209 GLN B N 1
ATOM 3332 C CA . GLN B 1 209 ? 4.848 3.244 17.156 1 97.19 209 GLN B CA 1
ATOM 3333 C C . GLN B 1 209 ? 4.25 4.266 18.125 1 97.19 209 GLN B C 1
ATOM 3335 O O . GLN B 1 209 ? 4.789 5.363 18.281 1 97.19 209 GLN B O 1
ATOM 3340 N N . HIS B 1 210 ? 3.168 3.928 18.781 1 96.25 210 HIS B N 1
ATOM 3341 C CA . HIS B 1 210 ? 2.482 4.836 19.688 1 96.25 210 HIS B CA 1
ATOM 3342 C C . HIS B 1 210 ? 3.352 5.16 20.906 1 96.25 210 HIS B C 1
ATOM 3344 O O . HIS B 1 210 ? 3.361 6.297 21.375 1 96.25 210 HIS B O 1
ATOM 3350 N N . TRP B 1 211 ? 4.008 4.172 21.359 1 96 211 TRP B N 1
ATOM 3351 C CA . TRP B 1 211 ? 4.918 4.371 22.484 1 96 211 TRP B CA 1
ATOM 3352 C C . TRP B 1 211 ? 6.02 5.359 22.125 1 96 211 TRP B C 1
ATOM 3354 O O . TRP B 1 211 ? 6.324 6.27 22.906 1 96 211 TRP B O 1
ATOM 3364 N N . CYS B 1 212 ? 6.594 5.223 20.953 1 95.25 212 CYS B N 1
ATOM 3365 C CA . CYS B 1 212 ? 7.648 6.117 20.484 1 95.25 212 CYS B CA 1
ATOM 3366 C C . CYS B 1 212 ? 7.109 7.523 20.266 1 95.25 212 CYS B C 1
ATOM 3368 O O . CYS B 1 212 ? 7.789 8.508 20.578 1 95.25 212 CYS B O 1
ATOM 3370 N N . GLU B 1 213 ? 5.922 7.586 19.75 1 94.06 213 GLU B N 1
ATOM 3371 C CA . GLU B 1 213 ? 5.305 8.883 19.5 1 94.06 213 GLU B CA 1
ATOM 3372 C C . GLU B 1 213 ? 5.086 9.656 20.797 1 94.06 213 GLU B C 1
ATOM 3374 O O . GLU B 1 213 ? 5.281 10.867 20.844 1 94.06 213 GLU B O 1
ATOM 3379 N N . ARG B 1 214 ? 4.691 9.094 21.812 1 92.69 214 ARG B N 1
ATOM 3380 C CA . ARG B 1 214 ? 4.477 9.719 23.109 1 92.69 214 ARG B CA 1
ATOM 3381 C C . ARG B 1 214 ? 5.789 10.242 23.688 1 92.69 214 ARG B C 1
ATOM 3383 O O . ARG B 1 214 ? 5.828 11.32 24.28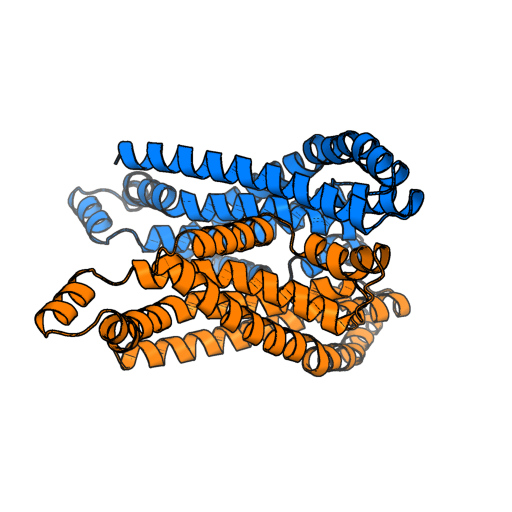1 1 92.69 214 ARG B O 1
ATOM 3390 N N . ARG B 1 215 ? 6.809 9.625 23.469 1 90.5 215 ARG B N 1
ATOM 3391 C CA . ARG B 1 215 ? 8.117 10.031 23.984 1 90.5 215 ARG B CA 1
ATOM 3392 C C . ARG B 1 215 ? 8.664 11.227 23.203 1 90.5 215 ARG B C 1
ATOM 3394 O O . ARG B 1 215 ? 9.297 12.109 23.766 1 90.5 215 ARG B O 1
ATOM 3401 N N . LEU B 1 216 ? 8.391 11.125 21.891 1 87.94 216 LEU B N 1
ATOM 3402 C CA . LEU B 1 216 ? 8.836 12.227 21.047 1 87.94 216 LEU B CA 1
ATOM 3403 C C . LEU B 1 216 ? 8.055 13.5 21.344 1 87.94 216 LEU B C 1
ATOM 3405 O O . LEU B 1 216 ? 8.602 14.602 21.281 1 87.94 216 LEU B O 1
ATOM 3409 N N . ALA B 1 217 ? 6.859 13.438 21.719 1 83.06 217 ALA B N 1
ATOM 3410 C CA . ALA B 1 217 ? 6.004 14.578 22.031 1 83.06 217 ALA B CA 1
ATOM 3411 C C . ALA B 1 217 ? 6.375 15.18 23.391 1 83.06 217 ALA B C 1
ATOM 3413 O O . ALA B 1 217 ? 6.25 16.391 23.594 1 83.06 217 ALA B O 1
ATOM 3414 N N . ALA B 1 218 ? 6.859 14.484 24.359 1 79.94 218 ALA B N 1
ATOM 3415 C CA . ALA B 1 218 ? 7.234 14.938 25.688 1 79.94 218 ALA B CA 1
ATOM 3416 C C . ALA B 1 218 ? 8.523 15.758 25.656 1 79.94 218 ALA B C 1
ATOM 3418 O O . ALA B 1 218 ? 8.758 16.594 26.516 1 79.94 218 ALA B O 1
ATOM 3419 N N . HIS B 1 219 ? 9.242 15.492 24.688 1 67.5 219 HIS B N 1
ATOM 3420 C CA . HIS B 1 219 ? 10.5 16.219 24.578 1 67.5 219 HIS B CA 1
ATOM 3421 C C . HIS B 1 219 ? 10.336 17.5 23.766 1 67.5 219 HIS B C 1
ATOM 3423 O O . HIS B 1 219 ? 11.289 18.25 23.594 1 67.5 219 HIS B O 1
ATOM 3429 N N . SER B 1 220 ? 9.117 17.672 23.203 1 57.25 220 SER B N 1
ATOM 3430 C CA . SER B 1 220 ? 8.891 18.938 22.531 1 57.25 220 SER B CA 1
ATOM 3431 C C . SER B 1 220 ? 8.203 19.938 23.453 1 57.25 220 SER B C 1
ATOM 3433 O O . SER B 1 220 ? 7.414 19.547 24.328 1 57.25 220 SER B O 1
#

=== Feature glossary ===
Feature key, reading from the visual/contextual features back to the raw sequence:

Rendered structure images. Six rendered views show the 3D structure from the faces of a cube — i.e. along ±x, ±y, ±z. Rendering representation is drawn randomly per protein from cartoon (secondary-structure ribbons), sticks (backbone bonds), or molecular surface; coloring is either N→C rainbow (blue at the N-terminus through red at the C-terminus) or one color per chain.

Contact-map, Ramachandran, and PAE plots. The contact map is a binary N×N matrix image: pixel (i, j) is dark where Cα_i and Cα_j are within 8 Å and |i−j|>4. Because the |i−j|>4 filter removes local helical contacts, off-diagonal stripes parallel to the main diagonal indicate parallel β-sheets; stripes perpendicular to it indicate antiparallel β-sheets. The Ramachandran plot scatters every residue's (φ, ψ) pair against the sterically allowed regions. The PAE heatmap renders the predicted-aligned-error matrix.

InterPro / GO / CATH / organism. Database cross-references. InterPro integrates a dozen domain/family signature databases into unified entries with residue-range hits. GO terms attach function/process/location labels with evidence codes. CATH codes position the fold in a four-level structural taxonomy. Organism is the NCBI-taxonomy species name.

Nearest PDB structures. The Foldseek neighbor list gives the closest experimentally determined structures in the PDB, ranked by structural alignment. TM-score near 1 means near-identical fold; near 0.3 means only rough topology match. This is how one finds what a novel AlphaFold prediction most resembles in the solved-structure universe.

Predicted aligned error. PAE(i, j) answers: if I align the predicted and true structures on residue i, how far off (in Å) do I expect residue j to be? A block-diagonal PAE matrix with low values on the blocks and high values off-diagonal is the signature of a multi-domain protein with confidently predicted domains but uncertain inter-domain orientation.

Solvent-accessible surface area. Accessible surface area quantifies burial. A residue with SASA near zero is packed into the hydrophobic core; one with SASA >100 Å² sits on the surface. Computed here via the Shrake–Rupley numerical algorithm with a 1.4 Å probe.

B-factor. B-factor (Debye–Waller factor) reflects atomic displacement in the crystal lattice. It is an experimental observable (units Å²), not a prediction; low values mean the atom is pinned down, high values mean it moves or is heterogeneous across the crystal.

pLDDT. For AlphaFold models, the B-factor field carries pLDDT — the model's own estimate of local accuracy on a 0–100 scale. Regions with pLDDT<50 should be treated as essentially unmodeled; they often correspond to intrinsically disordered segments.

Backbone torsions (φ/ψ). φ (phi) and ψ (psi) are the two rotatable backbone dihedrals per residue: φ is the C(i-1)–N–Cα–C torsion, ψ is the N–Cα–C–N(i+1) torsion, both in degrees on (−180°, 180°]. α-helical residues cluster near (−60°, −45°); β-strand residues near (−120°, +130°). A Ramachandran plot is simply a scatter of (φ, ψ) for every residue.

Radius of gyration, Cα contacts, bounding box. Radius of gyration (Rg) is the root-mean-square distance of Cα atoms from their centroid — a single number for overall size and compactness. A globular domain of N residues has Rg ≈ 2.2·N^0.38 Å; an extended or disordered chain has a much larger Rg. The Cα contact count is the number of residue pairs whose Cα atoms are within 8 Å and are more than four positions apart in sequence — a standard proxy for tertiary packing density. The bounding box is the smallest axis-aligned box enclosing all Cα atoms.

Secondary structure (3-state, P-SEA). Three-state secondary structure (P-SEA) collapses the eight DSSP classes into helix (a), strand (b), and coil (c). P-SEA assigns these from Cα geometry alone — distances and angles — without requiring backbone oxygens, so it works on any Cα trace.

Secondary structure (8-state, DSSP). DSSP 8-state secondary structure assigns each residue one of H (α-helix), G (3₁₀-helix), I (π-helix), E (extended β-strand), B (isolated β-bridge), T (hydrogen-bonded turn), S (bend), or '-' (coil). The assignment is computed from backbone hydrogen-bond geometry via the Kabsch–Sander algorithm.

Foldseek 3Di. A 3Di character summarizes, for each residue, the relative orientation of the Cα frame of its nearest spatial neighbor. Because it encodes fold topology rather than chemistry, 3Di alignments detect remote structural similarity that sequence alignment misses.

mmCIF coordinates. The mmCIF block holds the 3D Cartesian coordinates of each backbone atom (N, Cα, C, O) in ångströms. mmCIF is the PDB's canonical archive format — a tagged-loop text representation of the atomic model.

Sequence. Sequence gives the chain of amino acids in standard one-letter code (A=alanine, C=cysteine, …, Y=tyrosine), read N→C. It is the only feature that is directly encoded by the gene; all structural features are derived from the folded form of this sequence.